Protein AF-A0A8T4MYM2-F1 (afdb_monomer_lite)

Foldseek 3Di:
DDDADPVLLVLLQVCVQADQLVVSCVVVVHDSVVSVVSCVVVVHDHNLLNVLVVQDPDPDDDDPVVLCCCCVVVVDDLVVVCVVSVGDSSNSVSNCVVVVPDDDDPVRNVVSVCVVCVVPPDPADCVRPPVNVVVVVVVVVVVVVVQVVVLVVVCVVCPPCPLVVLLCCCPVVVDDLVRVCVVVVHDSVSSVVVCVVSVPDHDPVVSVPCVNVPPVDPCPPHQLCVVPNDVVSVVVVVVVLLVVLVVVVVCVVVVVDPDDQDPLLVLLVVLCVVVVHDWDAQDDDPSRDTARIARVVLQEGEHEAECLQCVPVVVHPPVPDDPRNVVNVVVVVVVQVVSVVVVHHYHYDYPCCCVPPVVVSVVVVVVSSVVSQCPDPVNVVVVVPD

Radius of gyration: 42.49 Å; chains: 1; bounding box: 113×47×105 Å

Sequence (386 aa):
MRKWTQQEINFIKDNYSNKLNNEIAKSLNRGNGGVAYMALKLKLKKKYDFYCISRKKNDKEINKELLENFYFKENKSMREISNILKVGKTTIEHYFNKFNIRRRERSEANKIRATKYEPWQKGLTKEKDERLNLMAEKVKEAYRRKRENKFREIEIKYGKQLKEIITYLYWEEKLTQEKIAKKLRIDRLIIIKLMNKLDIKKRPNFENIASLKGKEHSMYGKKWEEVYGIDKAKIRKNEMSIASRKSIIRRLVNREMPFKDTEIERIMASLMINKEIKFVAQYSIEDKFVCDFVIPTHKIAIECDGDYWHANPKIYDSNNLNNTQKKKIQTDKFKDKYLKNKGWVVLRFFESEIKKTPEECINKIQKLILERKISNPLDNLLNNKI

Structure (mmCIF, N/CA/C/O backbone):
data_AF-A0A8T4MYM2-F1
#
_entry.id   AF-A0A8T4MYM2-F1
#
loop_
_atom_site.group_PDB
_atom_site.id
_atom_site.type_symbol
_atom_site.label_atom_id
_atom_site.label_alt_id
_atom_site.label_comp_id
_atom_site.label_asym_id
_atom_site.label_entity_id
_atom_site.label_seq_id
_atom_site.pdbx_PDB_ins_code
_atom_site.Cartn_x
_atom_site.Cartn_y
_atom_site.Cartn_z
_atom_site.occupancy
_atom_site.B_iso_or_equiv
_atom_site.auth_seq_id
_atom_site.auth_comp_id
_atom_site.auth_asym_id
_atom_site.auth_atom_id
_atom_site.pdbx_PDB_model_num
ATOM 1 N N . MET A 1 1 ? 53.541 -16.245 -50.230 1.00 63.84 1 MET A N 1
ATOM 2 C CA . MET A 1 1 ? 52.454 -15.332 -50.670 1.00 63.84 1 MET A CA 1
ATOM 3 C C . MET A 1 1 ? 53.042 -14.315 -51.652 1.00 63.84 1 MET A C 1
ATOM 5 O O . MET A 1 1 ? 54.018 -13.665 -51.298 1.00 63.84 1 MET A O 1
ATOM 9 N N . ARG A 1 2 ? 52.532 -14.218 -52.891 1.00 81.50 2 ARG A N 1
ATOM 10 C CA . ARG A 1 2 ? 53.081 -13.330 -53.942 1.00 81.50 2 ARG A CA 1
ATOM 11 C C . ARG A 1 2 ? 53.006 -11.858 -53.503 1.00 81.50 2 ARG A C 1
ATOM 13 O O . ARG A 1 2 ? 51.900 -11.352 -53.302 1.00 81.50 2 ARG A O 1
ATOM 20 N N . LYS A 1 3 ? 54.154 -11.179 -53.368 1.00 87.56 3 LYS A N 1
ATOM 21 C CA . LYS A 1 3 ? 54.237 -9.753 -52.982 1.00 87.56 3 LYS A CA 1
ATOM 22 C C . LYS A 1 3 ? 53.563 -8.859 -54.033 1.00 87.56 3 LYS A C 1
ATOM 24 O O . LYS A 1 3 ? 53.483 -9.241 -55.197 1.00 87.56 3 LYS A O 1
ATOM 29 N N . TRP A 1 4 ? 53.036 -7.713 -53.608 1.00 91.62 4 TRP A N 1
ATOM 30 C CA . TRP A 1 4 ? 52.430 -6.715 -54.497 1.00 91.62 4 TRP A CA 1
ATOM 31 C C . TRP A 1 4 ? 53.518 -5.838 -55.115 1.00 91.62 4 TRP A C 1
ATOM 33 O O . TRP A 1 4 ? 54.360 -5.324 -54.377 1.00 91.62 4 TRP A O 1
ATOM 43 N N . THR A 1 5 ? 53.510 -5.672 -56.436 1.00 94.38 5 THR A N 1
ATOM 44 C CA . THR A 1 5 ? 54.440 -4.773 -57.133 1.00 94.38 5 THR A CA 1
ATOM 45 C C . THR A 1 5 ? 53.948 -3.326 -57.074 1.00 94.38 5 THR A C 1
ATOM 47 O O . THR A 1 5 ? 52.758 -3.063 -56.876 1.00 94.38 5 THR A O 1
ATOM 50 N N . GLN A 1 6 ? 54.851 -2.361 -57.269 1.00 92.31 6 GLN A N 1
ATOM 51 C CA . GLN A 1 6 ? 54.481 -0.941 -57.274 1.00 92.31 6 GLN A CA 1
ATOM 52 C C . GLN A 1 6 ? 53.500 -0.601 -58.410 1.00 92.31 6 GLN A C 1
ATOM 54 O O . GLN A 1 6 ? 52.592 0.205 -58.217 1.00 92.31 6 GLN A O 1
ATOM 59 N N . GLN A 1 7 ? 53.635 -1.265 -59.562 1.00 93.06 7 GLN A N 1
ATOM 60 C CA . GLN A 1 7 ? 52.710 -1.134 -60.691 1.00 93.06 7 GLN A CA 1
ATOM 61 C C . GLN A 1 7 ? 51.302 -1.632 -60.334 1.00 93.06 7 GLN A C 1
ATOM 63 O O . GLN A 1 7 ? 50.327 -0.927 -60.583 1.00 93.06 7 GLN A O 1
ATOM 68 N N . GLU A 1 8 ? 51.182 -2.795 -59.680 1.00 93.69 8 GLU A N 1
ATOM 69 C CA . GLU A 1 8 ? 49.887 -3.313 -59.212 1.00 93.69 8 GLU A CA 1
ATOM 70 C C . GLU A 1 8 ? 49.247 -2.371 -58.174 1.00 93.69 8 GLU A C 1
ATOM 72 O O . GLU A 1 8 ? 48.038 -2.138 -58.201 1.00 93.69 8 GLU A O 1
ATOM 77 N N . ILE A 1 9 ? 50.048 -1.800 -57.267 1.00 93.81 9 ILE A N 1
ATOM 78 C CA . ILE A 1 9 ? 49.580 -0.837 -56.258 1.00 93.81 9 ILE A CA 1
ATOM 79 C C . ILE A 1 9 ? 49.056 0.442 -56.917 1.00 93.81 9 ILE A C 1
ATOM 81 O O . ILE A 1 9 ? 47.976 0.910 -56.548 1.00 93.81 9 ILE A O 1
ATOM 85 N N . ASN A 1 10 ? 49.794 1.002 -57.878 1.00 95.25 10 ASN A N 1
ATOM 86 C CA . ASN A 1 10 ? 49.377 2.201 -58.605 1.00 95.25 10 ASN A CA 1
ATOM 87 C C . ASN A 1 10 ? 48.101 1.927 -59.411 1.00 95.25 10 ASN A C 1
ATOM 89 O O . ASN A 1 10 ? 47.127 2.661 -59.271 1.00 95.25 10 ASN A O 1
ATOM 93 N N . PHE A 1 11 ? 48.028 0.785 -60.102 1.00 95.19 11 PHE A N 1
ATOM 94 C CA . PHE A 1 11 ? 46.821 0.377 -60.818 1.00 95.19 11 PHE A CA 1
ATOM 95 C C . PHE A 1 11 ? 45.594 0.298 -59.899 1.00 95.19 11 PHE A C 1
ATOM 97 O O . PHE A 1 11 ? 44.510 0.753 -60.275 1.00 95.19 11 PHE A O 1
ATOM 104 N N . ILE A 1 12 ? 45.746 -0.238 -58.678 1.00 93.38 12 ILE A N 1
ATOM 105 C CA . ILE A 1 12 ? 44.671 -0.220 -57.677 1.00 93.38 12 ILE A CA 1
ATOM 106 C C . ILE A 1 12 ? 44.311 1.223 -57.314 1.00 93.38 12 ILE A C 1
ATOM 108 O O . ILE A 1 12 ? 43.128 1.540 -57.324 1.00 93.38 12 ILE A O 1
ATOM 112 N N . LYS A 1 13 ? 45.268 2.106 -57.010 1.00 93.94 13 LYS A N 1
ATOM 113 C CA . LYS A 1 13 ? 44.969 3.508 -56.650 1.00 93.94 13 LYS A CA 1
ATOM 114 C C . LYS A 1 13 ? 44.144 4.218 -57.727 1.00 93.94 13 LYS A C 1
ATOM 116 O O . LYS A 1 13 ? 43.132 4.833 -57.392 1.00 93.94 13 LYS A O 1
ATOM 121 N N . ASP A 1 14 ? 44.514 4.042 -58.990 1.00 93.88 14 ASP A N 1
ATOM 122 C CA . ASP A 1 14 ? 43.895 4.746 -60.116 1.00 93.88 14 ASP A CA 1
ATOM 123 C C . ASP A 1 14 ? 42.490 4.210 -60.426 1.00 93.88 14 ASP A C 1
ATOM 125 O O . ASP A 1 14 ? 41.556 4.962 -60.711 1.00 93.88 14 ASP A O 1
ATOM 129 N N . ASN A 1 15 ? 42.302 2.893 -60.310 1.00 92.44 15 ASN A N 1
ATOM 130 C CA . ASN A 1 15 ? 41.071 2.228 -60.736 1.00 92.44 15 ASN A CA 1
ATOM 131 C C . ASN A 1 15 ? 40.094 1.945 -59.593 1.00 92.44 15 ASN A C 1
ATOM 133 O O . ASN A 1 15 ? 38.902 1.736 -59.840 1.00 92.44 15 ASN A O 1
ATOM 137 N N . TYR A 1 16 ? 40.559 1.918 -58.338 1.00 90.94 16 TYR A N 1
ATOM 138 C CA . TYR A 1 16 ? 39.729 1.475 -57.221 1.00 90.94 16 TYR A CA 1
ATOM 139 C C . TYR A 1 16 ? 38.488 2.337 -57.077 1.00 90.94 16 TYR A C 1
ATOM 141 O O . TYR A 1 16 ? 37.440 1.790 -56.770 1.00 90.94 16 TYR A O 1
ATOM 149 N N . SER A 1 17 ? 38.565 3.637 -57.343 1.00 88.06 17 SER A N 1
ATOM 150 C CA . SER A 1 17 ? 37.436 4.550 -57.169 1.00 88.06 17 SER A CA 1
ATOM 151 C C . SER A 1 17 ? 36.198 4.189 -58.018 1.00 88.06 17 SER A C 1
ATOM 153 O O . SER A 1 17 ? 35.084 4.382 -57.525 1.00 88.06 17 SER A O 1
ATOM 155 N N . ASN A 1 18 ? 36.375 3.603 -59.216 1.00 89.06 18 ASN A N 1
ATOM 156 C CA . ASN A 1 18 ? 35.309 3.412 -60.220 1.00 89.06 18 ASN A CA 1
ATOM 157 C C . ASN A 1 18 ? 35.185 1.987 -60.802 1.00 89.06 18 ASN A C 1
ATOM 159 O O . ASN A 1 18 ? 34.388 1.793 -61.712 1.00 89.06 18 ASN A O 1
ATOM 163 N N . LYS A 1 19 ? 35.968 1.003 -60.343 1.00 88.38 19 LYS A N 1
ATOM 164 C CA . LYS A 1 19 ? 35.871 -0.398 -60.807 1.00 88.38 19 LYS A CA 1
ATOM 165 C C . LYS A 1 19 ? 35.524 -1.351 -59.678 1.00 88.38 19 LYS A C 1
ATOM 167 O O . LYS A 1 19 ? 35.848 -1.088 -58.515 1.00 88.38 19 LYS A O 1
ATOM 172 N N . LEU A 1 20 ? 34.883 -2.472 -59.983 1.00 87.12 20 LEU A N 1
ATOM 173 C CA . LEU A 1 20 ? 34.614 -3.513 -58.996 1.00 87.12 20 LEU A CA 1
ATOM 174 C C . LEU A 1 20 ? 35.910 -4.236 -58.604 1.00 87.12 20 LEU A C 1
ATOM 176 O O . LEU A 1 20 ? 36.873 -4.323 -59.364 1.00 87.12 20 LEU A O 1
ATOM 180 N N . ASN A 1 21 ? 35.945 -4.793 -57.391 1.00 89.06 21 ASN A N 1
ATOM 181 C CA . ASN A 1 21 ? 37.135 -5.505 -56.917 1.00 89.06 21 ASN A CA 1
ATOM 182 C C . ASN A 1 21 ? 37.444 -6.750 -57.763 1.00 89.06 21 ASN A C 1
ATOM 184 O O . ASN A 1 21 ? 38.612 -7.082 -57.922 1.00 89.06 21 ASN A O 1
ATOM 188 N N . ASN A 1 22 ? 36.426 -7.411 -58.328 1.00 88.81 22 ASN A N 1
ATOM 189 C CA . ASN A 1 22 ? 36.601 -8.548 -59.235 1.00 88.81 22 ASN A CA 1
ATOM 190 C C . ASN A 1 22 ? 37.201 -8.133 -60.595 1.00 88.81 22 ASN A C 1
ATOM 192 O O . ASN A 1 22 ? 38.011 -8.873 -61.133 1.00 88.81 22 ASN A O 1
ATOM 196 N N . GLU A 1 23 ? 36.862 -6.961 -61.132 1.00 89.88 23 GLU A N 1
ATOM 197 C CA . GLU A 1 23 ? 37.418 -6.424 -62.386 1.00 89.88 23 GLU A CA 1
ATOM 198 C C . GLU A 1 23 ? 38.890 -6.045 -62.225 1.00 89.88 23 GLU A C 1
ATOM 200 O O . GLU A 1 23 ? 39.730 -6.397 -63.054 1.00 89.88 23 GLU A O 1
ATOM 205 N N . ILE A 1 24 ? 39.218 -5.378 -61.115 1.00 92.56 24 ILE A N 1
ATOM 206 C CA . ILE A 1 24 ? 40.603 -5.055 -60.751 1.00 92.56 24 ILE A CA 1
ATOM 207 C C . ILE A 1 24 ? 41.388 -6.350 -60.515 1.00 92.56 24 ILE A C 1
ATOM 209 O O . ILE A 1 24 ? 42.508 -6.492 -60.994 1.00 92.56 24 ILE A O 1
ATOM 213 N N . ALA A 1 25 ? 40.784 -7.321 -59.826 1.00 93.00 25 ALA A N 1
ATOM 214 C CA . ALA A 1 25 ? 41.386 -8.625 -59.576 1.00 93.00 25 ALA A CA 1
ATOM 215 C C . ALA A 1 25 ? 41.673 -9.389 -60.878 1.00 93.00 25 ALA A C 1
ATOM 217 O O . ALA A 1 25 ? 42.779 -9.900 -61.032 1.00 93.00 25 ALA A O 1
ATOM 218 N N . LYS A 1 26 ? 40.733 -9.399 -61.836 1.00 94.56 26 LYS A N 1
ATOM 219 C CA . LYS A 1 26 ? 40.932 -9.971 -63.179 1.00 94.56 26 LYS A CA 1
ATOM 220 C C . LYS A 1 26 ? 42.067 -9.270 -63.928 1.00 94.56 26 LYS A C 1
ATOM 222 O O . LYS A 1 26 ? 42.955 -9.945 -64.430 1.00 94.56 26 LYS A O 1
ATOM 227 N N . SER A 1 27 ? 42.078 -7.934 -63.928 1.00 93.81 27 SER A N 1
ATOM 228 C CA . SER A 1 27 ? 43.099 -7.129 -64.622 1.00 93.81 27 SER A CA 1
ATOM 229 C C . SER A 1 27 ? 44.515 -7.355 -64.077 1.00 93.81 27 SER A C 1
ATOM 231 O O . SER A 1 27 ? 45.486 -7.241 -64.813 1.00 93.81 27 SER A O 1
ATOM 233 N N . LEU A 1 28 ? 44.638 -7.684 -62.787 1.00 92.31 28 LEU A N 1
ATOM 234 C CA . LEU A 1 28 ? 45.921 -7.926 -62.117 1.00 92.31 28 LEU A CA 1
ATOM 235 C C . LEU A 1 28 ? 46.265 -9.416 -61.967 1.00 92.31 28 LEU A C 1
ATOM 237 O O . LEU A 1 28 ? 47.302 -9.750 -61.393 1.00 92.31 28 LEU A O 1
ATOM 241 N N . ASN A 1 29 ? 45.390 -10.314 -62.429 1.00 91.62 29 ASN A N 1
ATOM 242 C CA . ASN A 1 29 ? 45.463 -11.753 -62.173 1.00 91.62 29 ASN A CA 1
ATOM 243 C C . ASN A 1 29 ? 45.681 -12.076 -60.671 1.00 91.62 29 ASN A C 1
ATOM 245 O O . ASN A 1 29 ? 46.626 -12.763 -60.267 1.00 91.62 29 ASN A O 1
ATOM 249 N N . ARG A 1 30 ? 44.831 -11.493 -59.814 1.00 91.62 30 ARG A N 1
ATOM 250 C CA . ARG A 1 30 ? 44.834 -11.623 -58.344 1.00 91.62 30 ARG A CA 1
ATOM 251 C C . ARG A 1 30 ? 43.469 -12.094 -57.836 1.00 91.62 30 ARG A C 1
ATOM 253 O O . ARG A 1 30 ? 42.477 -12.077 -58.552 1.00 91.62 30 ARG A O 1
ATOM 260 N N . GLY A 1 31 ? 43.396 -12.473 -56.559 1.00 91.56 31 GLY A N 1
ATOM 261 C CA . GLY A 1 31 ? 42.126 -12.774 -55.891 1.00 91.56 31 GLY A CA 1
ATOM 262 C C . GLY A 1 31 ? 41.365 -11.511 -55.462 1.00 91.56 31 GLY A C 1
ATOM 263 O O . GLY A 1 31 ? 41.969 -10.545 -54.992 1.00 91.56 31 GLY A O 1
ATOM 264 N N . ASN A 1 32 ? 40.029 -11.546 -55.535 1.00 91.81 32 ASN A N 1
ATOM 265 C CA . ASN A 1 32 ? 39.139 -10.455 -55.101 1.00 91.81 32 ASN A CA 1
ATOM 266 C C . ASN A 1 32 ? 39.412 -10.012 -53.644 1.00 91.81 32 ASN A C 1
ATOM 268 O O . ASN A 1 32 ? 39.558 -8.822 -53.364 1.00 91.81 32 ASN A O 1
ATOM 272 N N . GLY A 1 33 ? 39.581 -10.973 -52.725 1.00 90.44 33 GLY A N 1
ATOM 273 C CA . GLY A 1 33 ? 39.931 -10.690 -51.326 1.00 90.44 33 GLY A CA 1
ATOM 274 C C . GLY A 1 33 ? 41.289 -9.994 -51.162 1.00 90.44 33 GLY A C 1
ATOM 275 O O . GLY A 1 33 ? 41.437 -9.135 -50.297 1.00 90.44 33 GLY A O 1
ATOM 276 N N . GLY A 1 34 ? 42.254 -10.285 -52.042 1.00 92.44 34 GLY A N 1
ATOM 277 C CA . GLY A 1 34 ? 43.559 -9.622 -52.057 1.00 92.44 34 GLY A CA 1
ATOM 278 C C . GLY A 1 34 ? 43.463 -8.148 -52.455 1.00 92.44 34 GLY A C 1
ATOM 279 O O . GLY A 1 34 ? 44.060 -7.296 -51.800 1.00 92.44 34 GLY A O 1
ATOM 280 N N . VAL A 1 35 ? 42.663 -7.833 -53.478 1.00 92.31 35 VAL A N 1
ATOM 281 C CA . VAL A 1 35 ? 42.379 -6.441 -53.876 1.00 92.31 35 VAL A CA 1
ATOM 282 C C . VAL A 1 35 ? 41.648 -5.694 -52.757 1.00 92.31 35 VAL A C 1
ATOM 284 O O . VAL A 1 35 ? 41.997 -4.554 -52.455 1.00 92.31 35 VAL A O 1
ATOM 287 N N . ALA A 1 36 ? 40.675 -6.336 -52.100 1.00 90.75 36 ALA A N 1
ATOM 288 C CA . ALA A 1 36 ? 39.961 -5.750 -50.965 1.00 90.75 36 ALA A CA 1
ATOM 289 C C . ALA A 1 36 ? 40.901 -5.437 -49.787 1.00 90.75 36 ALA A C 1
ATOM 291 O O . ALA A 1 36 ? 40.848 -4.340 -49.230 1.00 90.75 36 ALA A O 1
ATOM 292 N N . TYR A 1 37 ? 41.800 -6.368 -49.451 1.00 93.62 37 TYR A N 1
ATOM 293 C CA . TYR A 1 37 ? 42.823 -6.170 -48.425 1.00 93.62 37 TYR A CA 1
ATOM 294 C C . TYR A 1 37 ? 43.765 -5.012 -48.773 1.00 93.62 37 TYR A C 1
ATOM 296 O O . TYR A 1 37 ? 44.030 -4.154 -47.931 1.00 93.62 37 TYR A O 1
ATOM 304 N N . MET A 1 38 ? 44.235 -4.935 -50.021 1.00 93.06 38 MET A N 1
ATOM 305 C CA . MET A 1 38 ? 45.118 -3.847 -50.445 1.00 93.06 38 MET A CA 1
ATOM 306 C C . MET A 1 38 ? 44.433 -2.490 -50.423 1.00 93.06 38 MET A C 1
ATOM 308 O O . MET A 1 38 ? 45.026 -1.520 -49.960 1.00 93.06 38 MET A O 1
ATOM 312 N N . ALA A 1 39 ? 43.181 -2.409 -50.857 1.00 92.00 39 ALA A N 1
ATOM 313 C CA . ALA A 1 39 ? 42.432 -1.168 -50.771 1.00 92.00 39 ALA A CA 1
ATOM 314 C C . ALA A 1 39 ? 42.208 -0.716 -49.322 1.00 92.00 39 ALA A C 1
ATOM 316 O O . ALA A 1 39 ? 42.319 0.477 -49.041 1.00 92.00 39 ALA A O 1
ATOM 317 N N . LEU A 1 40 ? 41.962 -1.656 -48.401 1.00 92.31 40 LEU A N 1
ATOM 318 C CA . LEU A 1 40 ? 41.888 -1.373 -46.966 1.00 92.31 40 LEU A CA 1
ATOM 319 C C . LEU A 1 40 ? 43.228 -0.838 -46.440 1.00 92.31 40 LEU A C 1
ATOM 321 O O . LEU A 1 40 ? 43.255 0.205 -45.787 1.00 92.31 40 LEU A O 1
ATOM 325 N N . LYS A 1 41 ? 44.340 -1.506 -46.774 1.00 93.69 41 LYS A N 1
ATOM 326 C CA . LYS A 1 41 ? 45.700 -1.102 -46.381 1.00 93.69 41 LYS A CA 1
ATOM 327 C C . LYS A 1 41 ? 46.065 0.292 -46.902 1.00 93.69 41 LYS A C 1
ATOM 329 O O . LYS A 1 41 ? 46.677 1.076 -46.184 1.00 93.69 41 LYS A O 1
ATOM 334 N N . LEU A 1 42 ? 45.656 0.609 -48.129 1.00 93.19 42 LEU A N 1
ATOM 335 C CA . LEU A 1 42 ? 45.877 1.900 -48.788 1.00 93.19 42 LEU A CA 1
ATOM 336 C C . LEU A 1 42 ? 44.816 2.958 -48.429 1.00 93.19 42 LEU A C 1
ATOM 338 O O . LEU A 1 42 ? 44.878 4.070 -48.947 1.00 93.19 42 LEU A O 1
ATOM 342 N N . LYS A 1 43 ? 43.841 2.630 -47.566 1.00 92.88 43 LYS A N 1
ATOM 343 C CA . LYS A 1 43 ? 42.715 3.498 -47.171 1.00 92.88 43 LYS A CA 1
ATOM 344 C C . LYS A 1 43 ? 41.911 4.058 -48.357 1.00 92.88 43 LYS A C 1
ATOM 346 O O . LYS A 1 43 ? 41.341 5.146 -48.275 1.00 92.88 43 LYS A O 1
ATOM 351 N N . LEU A 1 44 ? 41.835 3.309 -49.455 1.00 91.38 44 LEU A N 1
ATOM 352 C CA . LEU A 1 44 ? 41.114 3.721 -50.656 1.00 91.38 44 LEU A CA 1
ATOM 353 C C . LEU A 1 44 ? 39.604 3.563 -50.466 1.00 91.38 44 LEU A C 1
ATOM 355 O O . LEU A 1 44 ? 39.119 2.600 -49.866 1.00 91.38 44 LEU A O 1
ATOM 359 N N . LYS A 1 45 ? 38.840 4.497 -51.033 1.00 87.31 45 LYS A N 1
ATOM 360 C CA . LYS A 1 45 ? 37.373 4.479 -51.022 1.00 87.31 45 LYS A CA 1
ATOM 361 C C . LYS A 1 45 ? 36.843 4.449 -52.454 1.00 87.31 45 LYS A C 1
ATOM 363 O O . LYS A 1 45 ? 37.403 5.082 -53.344 1.00 87.31 45 LYS A O 1
ATOM 368 N N . LYS A 1 46 ? 35.758 3.701 -52.673 1.00 86.06 46 LYS A N 1
ATOM 369 C CA . LYS A 1 46 ? 34.972 3.794 -53.913 1.00 86.06 46 LYS A CA 1
ATOM 370 C C . LYS A 1 46 ? 34.305 5.172 -53.974 1.00 86.06 46 LYS A C 1
ATOM 372 O O . LYS A 1 46 ? 33.932 5.694 -52.919 1.00 86.06 46 LYS A O 1
ATOM 377 N N . LYS A 1 47 ? 34.087 5.732 -55.170 1.00 83.44 47 LYS A N 1
ATOM 378 C CA . LYS A 1 47 ? 33.160 6.867 -55.313 1.00 83.44 47 LYS A CA 1
ATOM 379 C C . LYS A 1 47 ? 31.780 6.432 -54.819 1.00 83.44 47 LYS A C 1
ATOM 381 O O . LYS A 1 47 ? 31.356 5.308 -55.089 1.00 83.44 47 LYS A O 1
ATOM 386 N N . TYR A 1 48 ? 31.099 7.310 -54.085 1.00 73.06 48 TYR A N 1
ATOM 387 C CA . TYR A 1 48 ? 29.809 7.004 -53.458 1.00 73.06 48 TYR A CA 1
ATOM 388 C C . TYR A 1 48 ? 28.771 6.526 -54.486 1.00 73.06 48 TYR A C 1
ATOM 390 O O . TYR A 1 48 ? 28.130 5.496 -54.286 1.00 73.06 48 TYR A O 1
ATOM 398 N N . ASP A 1 49 ? 28.699 7.199 -55.633 1.00 71.06 49 ASP A N 1
ATOM 399 C CA . ASP A 1 49 ? 27.757 6.862 -56.703 1.00 71.06 49 ASP A CA 1
ATOM 400 C C . ASP A 1 49 ? 28.048 5.486 -57.312 1.00 71.06 49 ASP A C 1
ATOM 402 O O . ASP A 1 49 ? 27.154 4.646 -57.430 1.00 71.06 49 ASP A O 1
ATOM 406 N N . PHE A 1 50 ? 29.322 5.195 -57.593 1.00 78.44 50 PHE A N 1
ATOM 407 C CA . PHE A 1 50 ? 29.747 3.879 -58.068 1.00 78.44 50 PHE A CA 1
ATOM 408 C C . PHE A 1 50 ? 29.452 2.777 -57.039 1.00 78.44 50 PHE A C 1
ATOM 410 O O . PHE A 1 50 ? 28.941 1.710 -57.381 1.00 78.44 50 PHE A O 1
ATOM 417 N N . TYR A 1 51 ? 29.716 3.031 -55.756 1.00 71.50 51 TYR A N 1
ATOM 418 C CA . TYR A 1 51 ? 29.434 2.096 -54.664 1.00 71.50 51 TYR A CA 1
ATOM 419 C C . TYR A 1 51 ? 27.941 1.753 -54.546 1.00 71.50 51 TYR A C 1
ATOM 421 O O . TYR A 1 51 ? 27.588 0.600 -54.289 1.00 71.50 51 TYR A O 1
ATOM 429 N N . CYS A 1 52 ? 27.061 2.735 -54.751 1.00 68.81 52 CYS A N 1
ATOM 430 C CA . CYS A 1 52 ? 25.614 2.543 -54.704 1.00 68.81 52 CYS A CA 1
ATOM 431 C C . CYS A 1 52 ? 25.063 1.798 -55.930 1.00 68.81 52 CYS A C 1
ATOM 433 O O . CYS A 1 52 ? 24.144 0.989 -55.773 1.00 68.81 52 CYS A O 1
ATOM 435 N N . ILE A 1 53 ? 25.623 2.038 -57.121 1.00 68.62 53 ILE A N 1
ATOM 436 C CA . ILE A 1 53 ? 25.194 1.418 -58.388 1.00 68.62 53 ILE A CA 1
ATOM 437 C C . ILE A 1 53 ? 25.719 -0.018 -58.520 1.00 68.62 53 ILE A C 1
ATOM 439 O O . ILE A 1 53 ? 24.967 -0.923 -58.871 1.00 68.62 53 ILE A O 1
ATOM 443 N N . SER A 1 54 ? 26.984 -0.255 -58.177 1.00 66.62 54 SER A N 1
ATOM 444 C CA . SER A 1 54 ? 27.671 -1.546 -58.357 1.00 66.62 54 SER A CA 1
ATOM 445 C C . SER A 1 54 ? 27.137 -2.700 -57.491 1.00 66.62 54 SER A C 1
ATOM 447 O O . SER A 1 54 ? 27.530 -3.850 -57.670 1.00 66.62 54 SER A O 1
ATOM 449 N N . ARG A 1 55 ? 26.226 -2.416 -56.551 1.00 64.38 55 ARG A N 1
ATOM 450 C CA . ARG A 1 55 ? 25.543 -3.405 -55.696 1.00 64.38 55 ARG A CA 1
ATOM 451 C C . ARG A 1 55 ? 24.123 -3.753 -56.148 1.00 64.38 55 ARG A C 1
ATOM 453 O O . ARG A 1 55 ? 23.415 -4.452 -55.418 1.00 64.38 55 ARG A O 1
ATOM 460 N N . LYS A 1 56 ? 23.682 -3.270 -57.312 1.00 62.56 56 LYS A N 1
ATOM 461 C CA . LYS A 1 56 ? 22.404 -3.684 -57.900 1.00 62.56 56 LYS A CA 1
ATOM 462 C C . LYS A 1 56 ? 22.420 -5.197 -58.146 1.00 62.56 56 LYS A C 1
ATOM 464 O O . LYS A 1 56 ? 23.290 -5.704 -58.837 1.00 62.56 56 LYS A O 1
ATOM 469 N N . LYS A 1 57 ? 21.455 -5.910 -57.558 1.00 55.31 57 LYS A N 1
ATOM 470 C CA . LYS A 1 57 ? 21.182 -7.330 -57.848 1.00 55.31 57 LYS A CA 1
ATOM 471 C C . LYS A 1 57 ? 20.120 -7.524 -58.942 1.00 55.31 57 LYS A C 1
ATOM 473 O O . LYS A 1 57 ? 19.868 -8.658 -59.310 1.00 55.31 57 LYS A O 1
ATOM 478 N N . ASN A 1 58 ? 19.484 -6.446 -59.410 1.00 57.34 58 ASN A N 1
ATOM 479 C CA . ASN A 1 58 ? 18.397 -6.464 -60.390 1.00 57.34 58 ASN A CA 1
ATOM 480 C C . ASN A 1 58 ? 18.534 -5.284 -61.361 1.00 57.34 58 ASN A C 1
ATOM 482 O O . ASN A 1 58 ? 18.793 -4.162 -60.914 1.00 57.34 58 ASN A O 1
ATOM 486 N N . ASP A 1 59 ? 18.226 -5.523 -62.635 1.00 55.38 59 ASP A N 1
ATOM 487 C CA . ASP A 1 59 ? 18.215 -4.540 -63.734 1.00 55.38 59 ASP A CA 1
ATOM 488 C C . ASP A 1 59 ? 17.021 -3.570 -63.700 1.00 55.38 59 ASP A C 1
ATOM 490 O O . ASP A 1 59 ? 16.719 -2.898 -64.681 1.00 55.38 59 ASP A O 1
ATOM 494 N N . LYS A 1 60 ? 16.314 -3.460 -62.566 1.00 62.22 60 LYS A N 1
ATOM 495 C CA . LYS A 1 60 ? 15.170 -2.545 -62.464 1.00 62.22 60 LYS A CA 1
ATOM 496 C C . LYS A 1 60 ? 15.642 -1.097 -62.579 1.00 62.22 60 LYS A C 1
ATOM 498 O O . LYS A 1 60 ? 16.446 -0.620 -61.769 1.00 62.22 60 LYS A O 1
ATOM 503 N N . GLU A 1 61 ? 15.106 -0.397 -63.570 1.00 73.88 61 GLU A N 1
ATOM 504 C CA . GLU A 1 61 ? 15.359 1.017 -63.791 1.00 73.88 61 GLU A CA 1
ATOM 505 C C . GLU A 1 61 ? 14.699 1.842 -62.677 1.00 73.88 61 GLU A C 1
ATOM 507 O O . GLU A 1 61 ? 13.479 1.909 -62.547 1.00 73.88 61 GLU A O 1
ATOM 512 N N . ILE A 1 62 ? 15.523 2.426 -61.803 1.00 83.62 62 ILE A N 1
ATOM 513 C CA . ILE A 1 62 ? 15.058 3.338 -60.755 1.00 83.62 62 ILE A CA 1
ATOM 514 C C . ILE A 1 62 ? 15.064 4.742 -61.352 1.00 83.62 62 ILE A C 1
ATOM 516 O O . ILE A 1 62 ? 16.124 5.364 -61.457 1.00 83.62 62 ILE A O 1
ATOM 520 N N . ASN A 1 63 ? 13.885 5.225 -61.734 1.00 89.06 63 ASN A N 1
ATOM 521 C CA . ASN A 1 63 ? 13.674 6.583 -62.225 1.00 89.06 63 ASN A CA 1
ATOM 522 C C . ASN A 1 63 ? 13.026 7.480 -61.149 1.00 89.06 63 ASN A C 1
ATOM 524 O O . ASN A 1 63 ? 12.631 7.017 -60.073 1.00 89.06 63 ASN A O 1
ATOM 528 N N . LYS A 1 64 ? 12.977 8.789 -61.425 1.00 91.75 64 LYS A N 1
ATOM 529 C CA . LYS A 1 64 ? 12.464 9.804 -60.493 1.00 91.75 64 LYS A CA 1
ATOM 530 C C . LYS A 1 64 ? 10.983 9.584 -60.164 1.00 91.75 64 LYS A C 1
ATOM 532 O O . LYS A 1 64 ? 10.621 9.584 -58.991 1.00 91.75 64 LYS A O 1
ATOM 537 N N . GLU A 1 65 ? 10.166 9.329 -61.182 1.00 92.38 65 GLU A N 1
ATOM 538 C CA . GLU A 1 65 ? 8.715 9.166 -61.050 1.00 92.38 65 GLU A CA 1
ATOM 539 C C . GLU A 1 65 ? 8.339 7.986 -60.144 1.00 92.38 65 GLU A C 1
ATOM 541 O O . GLU A 1 65 ? 7.504 8.119 -59.248 1.00 92.38 65 GLU A O 1
ATOM 546 N N . LEU A 1 66 ? 9.013 6.843 -60.302 1.00 92.94 66 LEU A N 1
ATOM 547 C CA . LEU A 1 66 ? 8.807 5.661 -59.466 1.00 92.94 66 LEU A CA 1
ATOM 548 C C . LEU A 1 66 ? 9.060 5.961 -57.981 1.00 92.94 66 LEU A C 1
ATOM 550 O O . LEU A 1 66 ? 8.295 5.539 -57.109 1.00 92.94 66 LEU A O 1
ATOM 554 N N . LEU A 1 67 ? 10.141 6.689 -57.682 1.00 93.44 67 LEU A N 1
ATOM 555 C CA . LEU A 1 67 ? 10.493 7.050 -56.310 1.00 93.44 67 LEU A CA 1
ATOM 556 C C . LEU A 1 67 ? 9.520 8.070 -55.721 1.00 93.44 67 LEU A C 1
ATOM 558 O O . LEU A 1 67 ? 9.134 7.921 -54.561 1.00 93.44 67 LEU A O 1
ATOM 562 N N . GLU A 1 68 ? 9.099 9.068 -56.496 1.00 94.44 68 GLU A N 1
ATOM 563 C CA . GLU A 1 68 ? 8.116 10.064 -56.059 1.00 94.44 68 GLU A CA 1
ATOM 564 C C . GLU A 1 68 ? 6.731 9.446 -55.841 1.00 94.44 68 GLU A C 1
ATOM 566 O O . GLU A 1 68 ? 6.083 9.768 -54.845 1.00 94.44 68 GLU A O 1
ATOM 571 N N . ASN A 1 69 ? 6.308 8.494 -56.678 1.00 94.56 69 ASN A N 1
ATOM 572 C CA . ASN A 1 69 ? 5.062 7.750 -56.484 1.00 94.56 69 ASN A CA 1
ATOM 573 C C . ASN A 1 69 ? 5.100 6.932 -55.186 1.00 94.56 69 ASN A C 1
ATOM 575 O O . ASN A 1 69 ? 4.240 7.112 -54.319 1.00 94.56 69 ASN A O 1
ATOM 579 N N . PHE A 1 70 ? 6.124 6.095 -54.982 1.00 94.94 70 PHE A N 1
ATOM 580 C CA . PHE A 1 70 ? 6.208 5.315 -53.745 1.00 94.94 70 PHE A CA 1
ATOM 581 C C . PHE A 1 70 ? 6.352 6.190 -52.500 1.00 94.94 70 PHE A C 1
ATOM 583 O O . PHE A 1 70 ? 5.793 5.877 -51.445 1.00 94.94 70 PHE A O 1
ATOM 590 N N . TYR A 1 71 ? 7.138 7.261 -52.595 1.00 94.50 71 TYR A N 1
ATOM 591 C CA . TYR A 1 71 ? 7.379 8.148 -51.474 1.00 94.50 71 TYR A CA 1
ATOM 592 C C . TYR A 1 71 ? 6.152 9.033 -51.245 1.00 94.50 71 TYR A C 1
ATOM 594 O O . TYR A 1 71 ? 5.459 8.851 -50.254 1.00 94.50 71 TYR A O 1
ATOM 602 N N . PHE A 1 72 ? 5.805 9.963 -52.119 1.00 92.44 72 PHE A N 1
ATOM 603 C CA . PHE A 1 72 ? 4.748 10.931 -51.825 1.00 92.44 72 PHE A CA 1
ATOM 604 C C . PHE A 1 72 ? 3.329 10.368 -51.941 1.00 92.44 72 PHE A C 1
ATOM 606 O O . PHE A 1 72 ? 2.532 10.619 -51.041 1.00 92.44 72 PHE A O 1
ATOM 613 N N . LYS A 1 73 ? 3.011 9.579 -52.977 1.00 89.69 73 LYS A N 1
ATOM 614 C CA . LYS A 1 73 ? 1.633 9.084 -53.181 1.00 89.69 73 LYS A CA 1
ATOM 615 C C . LYS A 1 73 ? 1.300 7.907 -52.269 1.00 89.69 73 LYS A C 1
ATOM 617 O O . LYS A 1 73 ? 0.282 7.909 -51.588 1.00 89.69 73 LYS A O 1
ATOM 622 N N . GLU A 1 74 ? 2.186 6.918 -52.196 1.00 90.81 74 GLU A N 1
ATOM 623 C CA . GLU A 1 74 ? 1.958 5.712 -51.388 1.00 90.81 74 GLU A CA 1
ATOM 624 C C . GLU A 1 74 ? 2.477 5.819 -49.944 1.00 90.81 74 GLU A C 1
ATOM 626 O O . GLU A 1 74 ? 2.445 4.841 -49.189 1.00 90.81 74 GLU A O 1
ATOM 631 N N . ASN A 1 75 ? 2.979 6.992 -49.544 1.00 91.50 75 ASN A N 1
ATOM 632 C CA . ASN A 1 75 ? 3.459 7.286 -48.193 1.00 91.50 75 ASN A CA 1
ATOM 633 C C . ASN A 1 75 ? 4.531 6.315 -47.657 1.00 91.50 75 ASN A C 1
ATOM 635 O O . ASN A 1 75 ? 4.749 6.217 -46.443 1.00 91.50 75 ASN A O 1
ATOM 639 N N . LYS A 1 76 ? 5.263 5.614 -48.531 1.00 92.12 76 LYS A N 1
ATOM 640 C CA . LYS A 1 76 ? 6.284 4.646 -48.109 1.00 92.12 76 LYS A CA 1
ATOM 641 C C . LYS A 1 76 ? 7.540 5.350 -47.615 1.00 92.12 76 LYS A C 1
ATOM 643 O O . LYS A 1 76 ? 7.896 6.441 -48.059 1.00 92.12 76 LYS A O 1
ATOM 648 N N . SER A 1 77 ? 8.232 4.741 -46.665 1.00 92.62 77 SER A N 1
ATOM 649 C CA . SER A 1 77 ? 9.566 5.156 -46.233 1.00 92.62 77 SER A CA 1
ATOM 650 C C . SER A 1 77 ? 10.632 4.658 -47.210 1.00 92.62 77 SER A C 1
ATOM 652 O O . SER A 1 77 ? 10.457 3.633 -47.863 1.00 92.62 77 SER A O 1
ATOM 654 N N . MET A 1 78 ? 11.800 5.309 -47.248 1.00 91.81 78 MET A N 1
ATOM 655 C CA . MET A 1 78 ? 12.938 4.841 -48.062 1.00 91.81 78 MET A CA 1
ATOM 656 C C . MET A 1 78 ? 13.326 3.384 -47.764 1.00 91.81 78 MET A C 1
ATOM 658 O O . MET A 1 78 ? 13.818 2.682 -48.641 1.00 91.81 78 MET A O 1
ATOM 662 N N . ARG A 1 79 ? 13.098 2.918 -46.526 1.00 91.69 79 ARG A N 1
ATOM 663 C CA . ARG A 1 79 ? 13.358 1.530 -46.125 1.00 91.69 79 ARG A CA 1
ATOM 664 C C . ARG A 1 79 ? 12.339 0.563 -46.726 1.00 91.69 79 ARG A C 1
ATOM 666 O O . ARG A 1 79 ? 12.722 -0.504 -47.184 1.00 91.69 79 ARG A O 1
ATOM 673 N N . GLU A 1 80 ? 11.067 0.940 -46.768 1.00 91.69 80 GLU A N 1
ATOM 674 C CA . GLU A 1 80 ? 10.027 0.144 -47.429 1.00 91.69 80 GLU A CA 1
ATOM 675 C C . GLU A 1 80 ? 10.231 0.109 -48.943 1.00 91.69 80 GLU A C 1
ATOM 677 O O . GLU A 1 80 ? 10.147 -0.960 -49.535 1.00 91.69 80 GLU A O 1
ATOM 682 N N . ILE A 1 81 ? 10.595 1.242 -49.552 1.00 92.44 81 ILE A N 1
ATOM 683 C CA . ILE A 1 81 ? 10.954 1.315 -50.977 1.00 92.44 81 ILE A CA 1
ATOM 684 C C . ILE A 1 81 ? 12.145 0.394 -51.273 1.00 92.44 81 ILE A C 1
ATOM 686 O O . ILE A 1 81 ? 12.109 -0.389 -52.216 1.00 92.44 81 ILE A O 1
ATOM 690 N N . SER A 1 82 ? 13.177 0.435 -50.426 1.00 90.50 82 SER A N 1
ATOM 691 C CA . SER A 1 82 ? 14.345 -0.453 -50.501 1.00 90.50 82 SER A CA 1
ATOM 692 C C . SER A 1 82 ? 13.952 -1.933 -50.436 1.00 90.50 82 SER A C 1
ATOM 694 O O . SER A 1 82 ? 14.438 -2.718 -51.251 1.00 90.50 82 SER A O 1
ATOM 696 N N . ASN A 1 83 ? 13.030 -2.307 -49.545 1.00 89.56 83 ASN A N 1
ATOM 697 C CA . ASN A 1 83 ? 12.525 -3.678 -49.450 1.00 89.56 83 ASN A CA 1
ATOM 698 C C . ASN A 1 83 ? 11.730 -4.093 -50.703 1.00 89.56 83 ASN A C 1
ATOM 700 O O . ASN A 1 83 ? 11.946 -5.187 -51.219 1.00 89.56 83 ASN A O 1
ATOM 704 N N . ILE A 1 84 ? 10.855 -3.220 -51.219 1.00 89.25 84 ILE A N 1
ATOM 705 C CA . ILE A 1 84 ? 10.029 -3.477 -52.415 1.00 89.25 84 ILE A CA 1
ATOM 706 C C . ILE A 1 84 ? 10.900 -3.666 -53.656 1.00 89.25 84 ILE A C 1
ATOM 708 O O . ILE A 1 84 ? 10.717 -4.610 -54.424 1.00 89.25 84 ILE A O 1
ATOM 712 N N . LEU A 1 85 ? 11.884 -2.786 -53.833 1.00 86.44 85 LEU A N 1
ATOM 713 C CA . LEU A 1 85 ? 12.804 -2.833 -54.965 1.00 86.44 85 LEU A CA 1
ATOM 714 C C . LEU A 1 85 ? 13.926 -3.866 -54.777 1.00 86.44 85 LEU A C 1
ATOM 716 O O . LEU A 1 85 ? 14.693 -4.099 -55.709 1.00 86.44 85 LEU A O 1
ATOM 720 N N . LYS A 1 86 ? 14.007 -4.513 -53.604 1.00 84.94 86 LYS A N 1
ATOM 721 C CA . LYS A 1 86 ? 15.056 -5.476 -53.227 1.00 84.94 86 LYS A CA 1
ATOM 722 C C . LYS A 1 86 ? 16.475 -4.906 -53.408 1.00 84.94 86 LYS A C 1
ATOM 724 O O . LYS A 1 86 ? 17.393 -5.610 -53.827 1.00 84.94 86 LYS A O 1
ATOM 729 N N . VAL A 1 87 ? 16.659 -3.627 -53.077 1.00 82.94 87 VAL A N 1
ATOM 730 C CA . VAL A 1 87 ? 17.950 -2.909 -53.118 1.00 82.94 87 VAL A CA 1
ATOM 731 C C . VAL A 1 87 ? 18.331 -2.403 -51.730 1.00 82.94 87 VAL A C 1
ATOM 733 O O . VAL A 1 87 ? 17.496 -2.353 -50.833 1.00 82.94 87 VAL A O 1
ATOM 736 N N . GLY A 1 88 ? 19.586 -1.997 -51.526 1.00 83.00 88 GLY A N 1
ATOM 737 C CA . GLY A 1 88 ? 20.008 -1.388 -50.262 1.00 83.00 88 GLY A CA 1
ATOM 738 C C . GLY A 1 88 ? 19.379 -0.008 -50.029 1.00 83.00 88 GLY A C 1
ATOM 739 O O . GLY A 1 88 ? 19.170 0.757 -50.969 1.00 83.00 88 GLY A O 1
ATOM 740 N N . LYS A 1 89 ? 19.137 0.362 -48.763 1.00 88.12 89 LYS A N 1
ATOM 741 C CA . LYS A 1 89 ? 18.620 1.697 -48.391 1.00 88.12 89 LYS A CA 1
ATOM 742 C C . LYS A 1 89 ? 19.503 2.832 -48.921 1.00 88.12 89 LYS A C 1
ATOM 744 O O . LYS A 1 89 ? 18.989 3.835 -49.401 1.00 88.12 89 LYS A O 1
ATOM 749 N N . THR A 1 90 ? 20.822 2.647 -48.880 1.00 84.50 90 THR A N 1
ATOM 750 C CA . THR A 1 90 ? 21.806 3.612 -49.394 1.00 84.50 90 THR A CA 1
ATOM 751 C C . THR A 1 90 ? 21.690 3.827 -50.904 1.00 84.50 90 THR A C 1
ATOM 753 O O . THR A 1 90 ? 22.022 4.900 -51.397 1.00 84.50 90 THR A O 1
ATOM 756 N N . THR A 1 91 ? 21.187 2.840 -51.651 1.00 84.44 91 THR A N 1
ATOM 757 C CA . THR A 1 91 ? 20.902 2.986 -53.084 1.00 84.44 91 THR A CA 1
ATOM 758 C C . THR A 1 91 ? 19.713 3.921 -53.302 1.00 84.44 91 THR A C 1
ATOM 760 O O . THR A 1 91 ? 19.789 4.803 -54.149 1.00 84.44 91 THR A O 1
ATOM 763 N N . ILE A 1 92 ? 18.650 3.797 -52.499 1.00 88.94 92 ILE A N 1
ATOM 764 C CA . ILE A 1 92 ? 17.509 4.726 -52.546 1.00 88.94 92 ILE A CA 1
ATOM 765 C C . ILE A 1 92 ? 17.954 6.145 -52.171 1.00 88.94 92 ILE A C 1
ATOM 767 O O . ILE A 1 92 ? 17.619 7.091 -52.873 1.00 88.94 92 ILE A O 1
ATOM 771 N N . GLU A 1 93 ? 18.766 6.301 -51.122 1.00 89.44 93 GLU A N 1
ATOM 772 C CA . GLU A 1 93 ? 19.306 7.609 -50.715 1.00 89.44 93 GLU A CA 1
ATOM 773 C C . GLU A 1 93 ? 20.146 8.271 -51.818 1.00 89.44 93 GLU A C 1
ATOM 775 O O . GLU A 1 93 ? 20.001 9.472 -52.050 1.00 89.44 93 GLU A O 1
ATOM 780 N N . HIS A 1 94 ? 20.969 7.494 -52.533 1.00 86.38 94 HIS A N 1
ATOM 781 C CA . HIS A 1 94 ? 21.714 7.981 -53.694 1.00 86.38 94 HIS A CA 1
ATOM 782 C C . HIS A 1 94 ? 20.777 8.513 -54.788 1.00 86.38 94 HIS A C 1
ATOM 784 O O . HIS A 1 94 ? 20.974 9.632 -55.251 1.00 86.38 94 HIS A O 1
ATOM 790 N N . TYR A 1 95 ? 19.733 7.768 -55.168 1.00 88.00 95 TYR A N 1
ATOM 791 C CA . TYR A 1 95 ? 18.804 8.218 -56.211 1.00 88.00 95 TYR A CA 1
ATOM 792 C C . TYR A 1 95 ? 17.952 9.420 -55.792 1.00 88.00 95 TYR A C 1
ATOM 794 O O . TYR A 1 95 ? 17.673 10.280 -56.624 1.00 88.00 95 TYR A O 1
ATOM 802 N N . PHE A 1 96 ? 17.603 9.539 -54.510 1.00 92.25 96 PHE A N 1
ATOM 803 C CA . PHE A 1 96 ? 16.971 10.752 -53.984 1.00 92.25 96 PHE A CA 1
ATOM 804 C C . PHE A 1 96 ? 17.863 11.979 -54.169 1.00 92.25 96 PHE A C 1
ATOM 806 O O . PHE A 1 96 ? 17.378 13.019 -54.600 1.00 92.25 96 PHE A O 1
ATOM 813 N N . ASN A 1 97 ? 19.163 11.850 -53.892 1.00 88.75 97 ASN A N 1
ATOM 814 C CA . ASN A 1 97 ? 20.111 12.941 -54.105 1.00 88.75 97 ASN A CA 1
ATOM 815 C C . ASN A 1 97 ? 20.320 13.213 -55.607 1.00 88.75 97 ASN A C 1
ATOM 817 O O . ASN A 1 97 ? 20.269 14.364 -56.025 1.00 88.75 97 ASN A O 1
ATOM 821 N N . LYS A 1 98 ? 20.492 12.163 -56.425 1.00 86.38 98 LYS A N 1
ATOM 822 C CA . LYS A 1 98 ? 20.703 12.263 -57.881 1.00 86.38 98 LYS A CA 1
ATOM 823 C C . LYS A 1 98 ? 19.551 12.978 -58.592 1.00 86.38 98 LYS A C 1
ATOM 825 O O . LYS A 1 98 ? 19.793 13.769 -59.493 1.00 86.38 98 LYS A O 1
ATOM 830 N N . PHE A 1 99 ? 18.311 12.687 -58.203 1.00 91.75 99 PHE A N 1
ATOM 831 C CA . PHE A 1 99 ? 17.109 13.279 -58.798 1.00 91.75 99 PHE A CA 1
ATOM 832 C C . PHE A 1 99 ? 16.594 14.517 -58.051 1.00 91.75 99 PHE A C 1
ATOM 834 O O . PHE A 1 99 ? 15.537 15.042 -58.405 1.00 91.75 99 PHE A O 1
ATOM 841 N N . ASN A 1 100 ? 17.326 14.969 -57.028 1.00 91.19 100 ASN A N 1
ATOM 842 C CA . ASN A 1 100 ? 16.966 16.093 -56.169 1.00 91.19 100 ASN A CA 1
ATOM 843 C C . ASN A 1 100 ? 15.540 15.983 -55.580 1.00 91.19 100 ASN A C 1
ATOM 845 O O . ASN A 1 100 ? 14.764 16.937 -55.585 1.00 91.19 100 ASN A O 1
ATOM 849 N N . ILE A 1 101 ? 15.173 14.790 -55.100 1.00 92.94 101 ILE A N 1
ATOM 850 C CA . ILE A 1 101 ? 13.862 14.524 -54.492 1.00 92.94 101 ILE A CA 1
ATOM 851 C C . ILE A 1 101 ? 13.868 15.051 -53.052 1.00 92.94 101 ILE A C 1
ATOM 853 O O . ILE A 1 101 ? 14.669 14.607 -52.219 1.00 92.94 101 ILE A O 1
ATOM 857 N N . ARG A 1 102 ? 12.935 15.960 -52.730 1.00 93.75 102 ARG A N 1
ATOM 858 C CA . ARG A 1 102 ? 12.752 16.501 -51.371 1.00 93.75 102 ARG A CA 1
ATOM 859 C C . ARG A 1 102 ? 12.552 15.362 -50.368 1.00 93.75 102 ARG A C 1
ATOM 861 O O . ARG A 1 102 ? 11.704 14.487 -50.535 1.00 93.75 102 ARG A O 1
ATOM 868 N N . ARG A 1 103 ? 13.301 15.398 -49.266 1.00 93.06 103 ARG A N 1
ATOM 869 C CA . ARG A 1 103 ? 13.080 14.487 -48.135 1.00 93.06 103 ARG A CA 1
ATOM 870 C C . ARG A 1 103 ? 11.945 15.020 -47.272 1.00 93.06 103 ARG A C 1
ATOM 872 O O . ARG A 1 103 ? 11.885 16.220 -47.023 1.00 93.06 103 ARG A O 1
ATOM 879 N N . ARG A 1 104 ? 11.080 14.125 -46.786 1.00 92.38 104 ARG A N 1
ATOM 880 C CA . ARG A 1 104 ? 10.059 14.513 -45.811 1.00 92.38 104 ARG A CA 1
ATOM 881 C C . ARG A 1 104 ? 10.708 15.048 -44.547 1.00 92.38 104 ARG A C 1
ATOM 883 O O . ARG A 1 104 ? 11.686 14.477 -44.052 1.00 92.38 104 ARG A O 1
ATOM 890 N N . GLU A 1 105 ? 10.108 16.083 -43.989 1.00 90.75 105 GLU A N 1
ATOM 891 C CA . GLU A 1 105 ? 10.501 16.586 -42.682 1.00 90.75 105 GLU A CA 1
ATOM 892 C C . GLU A 1 105 ? 10.122 15.599 -41.575 1.00 90.75 105 GLU A C 1
ATOM 894 O O . GLU A 1 105 ? 9.256 14.728 -41.722 1.00 90.75 105 GLU A O 1
ATOM 899 N N . ARG A 1 106 ? 10.753 15.753 -40.407 1.00 82.38 106 ARG A N 1
ATOM 900 C CA . ARG A 1 106 ? 10.470 14.901 -39.246 1.00 82.38 106 ARG A CA 1
ATOM 901 C C . ARG A 1 106 ? 8.987 14.940 -38.857 1.00 82.38 106 ARG A C 1
ATOM 903 O O . ARG A 1 106 ? 8.443 13.899 -38.494 1.00 82.38 106 ARG A O 1
ATOM 910 N N . SER A 1 107 ? 8.345 16.107 -38.963 1.00 84.88 107 SER A N 1
ATOM 911 C CA . SER A 1 107 ? 6.917 16.298 -38.672 1.00 84.88 107 SER A CA 1
ATOM 912 C C . SER A 1 107 ? 6.023 15.532 -39.655 1.00 84.88 107 SER A C 1
ATOM 914 O O . SER A 1 107 ? 5.196 14.726 -39.230 1.00 84.88 107 SER A O 1
ATOM 916 N N . GLU A 1 108 ? 6.257 15.675 -40.963 1.00 86.31 108 GLU A N 1
ATOM 917 C CA . GLU A 1 108 ? 5.536 14.946 -42.021 1.00 86.31 108 GLU A CA 1
ATOM 918 C C . GLU A 1 108 ? 5.677 13.424 -41.853 1.00 86.31 108 GLU A C 1
ATOM 920 O O . GLU A 1 108 ? 4.695 12.680 -41.873 1.00 86.31 108 GLU A O 1
ATOM 925 N N . ALA A 1 109 ? 6.899 12.947 -41.595 1.00 85.25 109 ALA A N 1
ATOM 926 C CA . ALA A 1 109 ? 7.163 11.531 -41.360 1.00 85.25 109 ALA A CA 1
ATOM 927 C C . ALA A 1 109 ? 6.513 11.002 -40.068 1.00 85.25 109 ALA A C 1
ATOM 929 O O . ALA A 1 109 ? 6.199 9.812 -39.994 1.00 85.25 109 ALA A O 1
ATOM 930 N N . ASN A 1 110 ? 6.346 11.846 -39.045 1.00 81.19 110 ASN A N 1
ATOM 931 C CA . ASN A 1 110 ? 5.647 11.489 -37.811 1.00 81.19 110 ASN A CA 1
ATOM 932 C C . ASN A 1 110 ? 4.130 11.420 -38.027 1.00 81.19 110 ASN A C 1
ATOM 934 O O . ASN A 1 110 ? 3.524 10.471 -37.543 1.00 81.19 110 ASN A O 1
ATOM 938 N N . LYS A 1 111 ? 3.537 12.351 -38.788 1.00 83.88 111 LYS A N 1
ATOM 939 C CA . LYS A 1 111 ? 2.104 12.324 -39.135 1.00 83.88 111 LYS A CA 1
ATOM 940 C C . LYS A 1 111 ? 1.739 11.043 -39.885 1.00 83.88 111 LYS A C 1
ATOM 942 O O . LYS A 1 111 ? 0.825 10.344 -39.473 1.00 83.88 111 LYS A O 1
ATOM 947 N N . ILE A 1 112 ? 2.526 10.673 -40.898 1.00 83.62 112 ILE A N 1
ATOM 948 C CA . ILE A 1 112 ? 2.330 9.419 -41.648 1.00 83.62 112 ILE A CA 1
ATOM 949 C C . ILE A 1 112 ? 2.503 8.189 -40.748 1.00 83.62 112 ILE A C 1
ATOM 951 O O . ILE A 1 112 ? 1.766 7.217 -40.868 1.00 83.62 112 ILE A O 1
ATOM 955 N N . ARG A 1 113 ? 3.482 8.197 -39.832 1.00 76.00 113 ARG A N 1
ATOM 956 C CA . ARG A 1 113 ? 3.646 7.089 -38.877 1.00 76.00 113 ARG A CA 1
ATOM 957 C C . ARG A 1 113 ? 2.470 6.992 -37.912 1.00 76.00 113 ARG A C 1
ATOM 959 O O . ARG A 1 113 ? 2.057 5.879 -37.623 1.00 76.00 113 ARG A O 1
ATOM 966 N N . ALA A 1 114 ? 1.941 8.120 -37.452 1.00 70.31 114 ALA A N 1
ATOM 967 C CA . ALA A 1 114 ? 0.790 8.163 -36.560 1.00 70.31 114 ALA A CA 1
ATOM 968 C C . ALA A 1 114 ? -0.496 7.668 -37.239 1.00 70.31 114 ALA A C 1
ATOM 970 O O . ALA A 1 114 ? -1.296 7.013 -36.584 1.00 70.31 114 ALA A O 1
ATOM 971 N N . THR A 1 115 ? -0.680 7.929 -38.539 1.00 71.88 115 THR A N 1
ATOM 972 C CA . THR A 1 115 ? -1.835 7.420 -39.299 1.00 71.88 115 THR A CA 1
ATOM 973 C C . THR A 1 115 ? -1.674 5.957 -39.709 1.00 71.88 115 THR A C 1
ATOM 975 O O . THR A 1 115 ? -2.631 5.194 -39.661 1.00 71.88 115 THR A O 1
ATOM 978 N N . LYS A 1 116 ? -0.464 5.535 -40.100 1.00 68.25 116 LYS A N 1
ATOM 979 C CA . LYS A 1 116 ? -0.178 4.153 -40.530 1.00 68.25 116 LYS A CA 1
ATOM 980 C C . LYS A 1 116 ? -0.133 3.161 -39.368 1.00 68.25 116 LYS A C 1
ATOM 982 O O . LYS A 1 116 ? -0.470 1.993 -39.530 1.00 68.25 116 LYS A O 1
ATOM 987 N N . TYR A 1 117 ? 0.319 3.630 -38.214 1.00 57.56 117 TYR A N 1
ATOM 988 C CA . TYR A 1 117 ? 0.327 2.898 -36.962 1.00 57.56 117 TYR A CA 1
ATOM 989 C C . TYR A 1 117 ? -0.508 3.711 -35.986 1.00 57.56 117 TYR A C 1
ATOM 991 O O . TYR A 1 117 ? 0.069 4.437 -35.181 1.00 57.56 117 TYR A O 1
ATOM 999 N N . GLU A 1 118 ? -1.842 3.638 -36.072 1.00 54.56 118 GLU A N 1
ATOM 1000 C CA . GLU A 1 118 ? -2.678 4.158 -34.988 1.00 54.56 118 GLU A CA 1
ATOM 1001 C C . GLU A 1 118 ? -2.205 3.481 -33.691 1.00 54.56 118 GLU A C 1
ATOM 1003 O O . GLU A 1 118 ? -2.372 2.266 -33.542 1.00 54.56 118 GLU A O 1
ATOM 1008 N N . PRO A 1 119 ? -1.575 4.207 -32.745 1.00 50.19 119 PRO A N 1
ATOM 1009 C CA . PRO A 1 119 ? -1.090 3.594 -31.508 1.00 50.19 119 PRO A CA 1
ATOM 1010 C C . PRO A 1 119 ? -2.256 3.116 -30.634 1.00 50.19 119 PRO A C 1
ATOM 1012 O O . PRO A 1 119 ? -2.072 2.315 -29.725 1.00 50.19 119 PRO A O 1
ATOM 1015 N N . TRP A 1 120 ? -3.453 3.609 -30.951 1.00 51.38 120 TRP A N 1
ATOM 1016 C CA . TRP A 1 120 ? -4.722 3.304 -30.329 1.00 51.38 120 TRP A CA 1
ATOM 1017 C C . TRP A 1 120 ? -5.689 2.905 -31.439 1.00 51.38 120 TRP A C 1
ATOM 1019 O O . TRP A 1 120 ? -6.550 3.695 -31.815 1.00 51.38 120 TRP A O 1
ATOM 1029 N N . GLN A 1 121 ? -5.571 1.685 -31.973 1.00 51.59 121 GLN A N 1
ATOM 1030 C CA . GLN A 1 121 ? -6.757 1.079 -32.580 1.00 51.59 121 GLN A CA 1
ATOM 1031 C C . GLN A 1 121 ? -7.864 1.199 -31.530 1.00 51.59 121 GLN A C 1
ATOM 1033 O O . GLN A 1 121 ? -7.690 0.700 -30.413 1.00 51.59 121 GLN A O 1
ATOM 1038 N N . LYS A 1 122 ? -8.911 1.973 -31.837 1.00 47.44 122 LYS A N 1
ATOM 1039 C CA . LYS A 1 122 ? -10.003 2.334 -30.921 1.00 47.44 122 LYS A CA 1
ATOM 1040 C C . LYS A 1 122 ? -10.332 1.169 -29.969 1.00 47.44 122 LYS A C 1
ATOM 1042 O O . LYS A 1 122 ? -10.928 0.186 -30.391 1.00 47.44 122 LYS A O 1
ATOM 1047 N N . GLY A 1 123 ? -9.927 1.271 -28.696 1.00 54.41 123 GLY A N 1
ATOM 1048 C CA . GLY A 1 123 ? -10.316 0.330 -27.632 1.00 54.41 123 GLY A CA 1
ATOM 1049 C C . GLY A 1 123 ? -9.225 -0.538 -26.981 1.00 54.41 123 GLY A C 1
ATOM 1050 O O . GLY A 1 123 ? -9.515 -1.166 -25.959 1.00 54.41 123 GLY A O 1
ATOM 1051 N N . LEU A 1 124 ? -7.983 -0.568 -27.480 1.00 55.19 124 LEU A N 1
ATOM 1052 C CA . LEU A 1 124 ? -6.887 -1.304 -26.821 1.00 55.19 124 LEU A CA 1
ATOM 1053 C C . LEU A 1 124 ? -6.150 -0.411 -25.807 1.00 55.19 124 LEU A C 1
ATOM 1055 O O . LEU A 1 124 ? -5.479 0.551 -26.172 1.00 55.19 124 LEU A O 1
ATOM 1059 N N . THR A 1 125 ? -6.285 -0.717 -24.513 1.00 61.16 125 THR A N 1
ATOM 1060 C CA . THR A 1 125 ? -5.500 -0.084 -23.438 1.00 61.16 125 THR A CA 1
ATOM 1061 C C . THR A 1 125 ? -4.155 -0.793 -23.258 1.00 61.16 125 THR A C 1
ATOM 1063 O O . THR A 1 125 ? -3.958 -1.901 -23.758 1.00 61.16 125 THR A O 1
ATOM 1066 N N . LYS A 1 126 ? -3.228 -0.194 -22.495 1.00 58.25 126 LYS A N 1
ATOM 1067 C CA . LYS A 1 126 ? -1.939 -0.820 -22.138 1.00 58.25 126 LYS A CA 1
ATOM 1068 C C . LYS A 1 126 ? -2.117 -2.215 -21.525 1.00 58.25 126 LYS A C 1
ATOM 1070 O O . LYS A 1 126 ? -1.256 -3.062 -21.720 1.00 58.25 126 LYS A O 1
ATOM 1075 N N . GLU A 1 127 ? -3.209 -2.444 -20.795 1.00 61.28 127 GLU A N 1
ATOM 1076 C CA . GLU A 1 127 ? -3.521 -3.753 -20.215 1.00 61.28 127 GLU A CA 1
ATOM 1077 C C . GLU A 1 127 ? -4.049 -4.762 -21.248 1.00 61.28 127 GLU A C 1
ATOM 1079 O O . GLU A 1 127 ? -3.852 -5.963 -21.074 1.00 61.28 127 GLU A O 1
ATOM 1084 N N . LYS A 1 128 ? -4.706 -4.292 -22.317 1.00 67.88 128 LYS A N 1
ATOM 1085 C CA . LYS A 1 128 ? -5.376 -5.132 -23.323 1.00 67.88 128 LYS A CA 1
ATOM 1086 C C . LYS A 1 128 ? -4.527 -5.423 -24.567 1.00 67.88 128 LYS A C 1
ATOM 1088 O O . LYS A 1 128 ? -4.875 -6.329 -25.315 1.00 67.88 128 LYS A O 1
ATOM 1093 N N . ASP A 1 129 ? -3.434 -4.692 -24.806 1.00 71.31 129 ASP A N 1
ATOM 1094 C CA . ASP A 1 129 ? -2.534 -4.970 -25.938 1.00 71.31 129 ASP A CA 1
ATOM 1095 C C . ASP A 1 129 ? -1.604 -6.158 -25.627 1.00 71.31 129 ASP A C 1
ATOM 1097 O O . ASP A 1 129 ? -0.622 -6.054 -24.882 1.00 71.31 129 ASP A O 1
ATOM 1101 N N . GLU A 1 130 ? -1.900 -7.301 -26.246 1.00 74.06 130 GLU A N 1
ATOM 1102 C CA . GLU A 1 130 ? -1.146 -8.548 -26.104 1.00 74.06 130 GLU A CA 1
ATOM 1103 C C . GLU A 1 130 ? 0.336 -8.408 -26.496 1.00 74.06 130 GLU A C 1
ATOM 1105 O O . GLU A 1 130 ? 1.203 -9.037 -25.886 1.00 74.06 130 GLU A O 1
ATOM 1110 N N . ARG A 1 131 ? 0.681 -7.526 -27.444 1.00 75.75 131 ARG A N 1
ATOM 1111 C CA . ARG A 1 131 ? 2.077 -7.307 -27.864 1.00 75.75 131 ARG A CA 1
ATOM 1112 C C . ARG A 1 131 ? 2.871 -6.592 -26.781 1.00 75.75 131 ARG A C 1
ATOM 1114 O O . ARG A 1 131 ? 4.022 -6.957 -26.525 1.00 75.75 131 ARG A O 1
ATOM 1121 N N . LEU A 1 132 ? 2.268 -5.586 -26.141 1.00 71.25 132 LEU A N 1
ATOM 1122 C CA . LEU A 1 132 ? 2.880 -4.880 -25.012 1.00 71.25 132 LEU A CA 1
ATOM 1123 C C . LEU A 1 132 ? 3.039 -5.812 -23.814 1.00 71.25 132 LEU A C 1
ATOM 1125 O O . LEU A 1 132 ? 4.096 -5.801 -23.181 1.00 71.25 132 LEU A O 1
ATOM 1129 N N . ASN A 1 133 ? 2.041 -6.656 -23.553 1.00 78.06 133 ASN A N 1
ATOM 1130 C CA . ASN A 1 133 ? 2.116 -7.677 -22.513 1.00 78.06 133 ASN A CA 1
ATOM 1131 C C . ASN A 1 133 ? 3.240 -8.682 -22.801 1.00 78.06 133 ASN A C 1
ATOM 1133 O O . ASN A 1 133 ? 4.101 -8.888 -21.948 1.00 78.06 133 ASN A O 1
ATOM 1137 N N . LEU A 1 134 ? 3.326 -9.220 -24.021 1.00 81.75 134 LEU A N 1
ATOM 1138 C CA . LEU A 1 134 ? 4.392 -10.141 -24.425 1.00 81.75 134 LEU A CA 1
ATOM 1139 C C . LEU A 1 134 ? 5.782 -9.497 -24.323 1.00 81.75 134 LEU A C 1
ATOM 1141 O O . LEU A 1 134 ? 6.736 -10.127 -23.861 1.00 81.75 134 LEU A O 1
ATOM 1145 N N . MET A 1 135 ? 5.919 -8.236 -24.738 1.00 79.06 135 MET A N 1
ATOM 1146 C CA . MET A 1 135 ? 7.168 -7.487 -24.598 1.00 79.06 135 MET A CA 1
ATOM 1147 C C . MET A 1 135 ? 7.528 -7.273 -23.123 1.00 79.06 135 MET A C 1
ATOM 1149 O O . MET A 1 135 ? 8.677 -7.492 -22.737 1.00 79.06 135 MET A O 1
ATOM 1153 N N . ALA A 1 136 ? 6.559 -6.889 -22.291 1.00 78.56 136 ALA A N 1
ATOM 1154 C CA . ALA A 1 136 ? 6.753 -6.716 -20.858 1.00 78.56 136 ALA A CA 1
ATOM 1155 C C . ALA A 1 136 ? 7.159 -8.033 -20.180 1.00 78.56 136 ALA A C 1
ATOM 1157 O O . ALA A 1 136 ? 8.081 -8.024 -19.363 1.00 78.56 136 ALA A O 1
ATOM 1158 N N . GLU A 1 137 ? 6.546 -9.160 -20.547 1.00 85.69 137 GLU A N 1
ATOM 1159 C CA . GLU A 1 137 ? 6.916 -10.484 -20.038 1.00 85.69 137 GLU A CA 1
ATOM 1160 C C . GLU A 1 137 ? 8.333 -10.882 -20.455 1.00 85.69 137 GLU A C 1
ATOM 1162 O O . GLU A 1 137 ? 9.132 -11.262 -19.599 1.00 85.69 137 GLU A O 1
ATOM 1167 N N . LYS A 1 138 ? 8.719 -10.683 -21.722 1.00 86.88 138 LYS A N 1
ATOM 1168 C CA . LYS A 1 138 ? 10.106 -10.916 -22.173 1.00 86.88 138 LYS A CA 1
ATOM 1169 C C . LYS A 1 138 ? 11.117 -10.093 -21.373 1.00 86.88 138 LYS A C 1
ATOM 1171 O O . LYS A 1 138 ? 12.175 -10.599 -20.997 1.00 86.88 138 LYS A O 1
ATOM 1176 N N . VAL A 1 139 ? 10.792 -8.833 -21.085 1.00 85.56 139 VAL A N 1
ATOM 1177 C CA . VAL A 1 139 ? 11.633 -7.960 -20.259 1.00 85.56 139 VAL A CA 1
ATOM 1178 C C . VAL A 1 139 ? 11.706 -8.484 -18.821 1.00 85.56 139 VAL A C 1
ATOM 1180 O O . VAL A 1 139 ? 12.807 -8.655 -18.293 1.00 85.56 139 VAL A O 1
ATOM 1183 N N . LYS A 1 140 ? 10.569 -8.796 -18.186 1.00 84.81 140 LYS A N 1
ATOM 1184 C CA . LYS A 1 140 ? 10.519 -9.356 -16.821 1.00 84.81 140 LYS A CA 1
ATOM 1185 C C . LYS A 1 140 ? 11.336 -10.642 -16.702 1.00 84.81 140 LYS A C 1
ATOM 1187 O O . LYS A 1 140 ? 12.088 -10.787 -15.736 1.00 84.81 140 LYS A O 1
ATOM 1192 N N . GLU A 1 141 ? 11.216 -11.530 -17.681 1.00 88.19 141 GLU A N 1
ATOM 1193 C CA . GLU A 1 141 ? 11.940 -12.797 -17.777 1.00 88.19 141 GLU A CA 1
ATOM 1194 C C . GLU A 1 141 ? 13.457 -12.562 -17.870 1.00 88.19 141 GLU A C 1
ATOM 1196 O O . GLU A 1 141 ? 14.226 -13.141 -17.100 1.00 88.19 141 GLU A O 1
ATOM 1201 N N . ALA A 1 142 ? 13.905 -11.626 -18.714 1.00 87.56 142 ALA A N 1
ATOM 1202 C CA . ALA A 1 142 ? 15.317 -11.243 -18.798 1.00 87.56 142 ALA A CA 1
ATOM 1203 C C . ALA A 1 142 ? 15.858 -10.700 -17.459 1.00 87.56 142 ALA A C 1
ATOM 1205 O O . ALA A 1 142 ? 16.939 -11.097 -17.010 1.00 87.56 142 ALA A O 1
ATOM 1206 N N . TYR A 1 143 ? 15.095 -9.845 -16.769 1.00 83.25 143 TYR A N 1
ATOM 1207 C CA . TYR A 1 143 ? 15.460 -9.360 -15.432 1.00 83.25 143 TYR A CA 1
ATOM 1208 C C . TYR A 1 143 ? 15.472 -10.480 -14.382 1.00 83.25 143 TYR A C 1
ATOM 1210 O O . TYR A 1 143 ? 16.332 -10.474 -13.497 1.00 83.25 143 TYR A O 1
ATOM 1218 N N . ARG A 1 144 ? 14.543 -11.442 -14.457 1.00 82.88 144 ARG A N 1
ATOM 1219 C CA . ARG A 1 144 ? 14.507 -12.614 -13.568 1.00 82.88 144 ARG A CA 1
ATOM 1220 C C . ARG A 1 144 ? 15.777 -13.448 -13.734 1.00 82.88 144 ARG A C 1
ATOM 1222 O O . ARG A 1 144 ? 16.460 -13.660 -12.734 1.00 82.88 144 ARG A O 1
ATOM 1229 N N . ARG A 1 145 ? 16.151 -13.781 -14.973 1.00 86.62 145 ARG A N 1
ATOM 1230 C CA . ARG A 1 145 ? 17.393 -14.512 -15.288 1.00 86.62 145 ARG A CA 1
ATOM 1231 C C . ARG A 1 145 ? 18.636 -13.774 -14.803 1.00 86.62 145 ARG A C 1
ATOM 1233 O O . ARG A 1 145 ? 19.493 -14.364 -14.155 1.00 86.62 145 ARG A O 1
ATOM 1240 N N . LYS A 1 146 ? 18.715 -12.458 -15.032 1.00 85.62 146 LYS A N 1
ATOM 1241 C CA . LYS A 1 146 ? 19.837 -11.637 -14.546 1.00 85.62 146 LYS A CA 1
ATOM 1242 C C . LYS A 1 146 ? 19.974 -11.697 -13.020 1.00 85.62 146 LYS A C 1
ATOM 1244 O O . LYS A 1 146 ? 21.087 -11.820 -12.512 1.00 85.62 146 LYS A O 1
ATOM 1249 N N . ARG A 1 147 ? 18.856 -11.635 -12.286 1.00 83.75 147 ARG A N 1
ATOM 1250 C CA . ARG A 1 147 ? 18.853 -11.768 -10.820 1.00 83.75 147 ARG A CA 1
ATOM 1251 C C . ARG A 1 147 ? 19.247 -13.169 -10.359 1.00 83.75 147 ARG A C 1
ATOM 1253 O O . ARG A 1 147 ? 19.958 -13.274 -9.371 1.00 83.75 147 ARG A O 1
ATOM 1260 N N . GLU A 1 148 ? 18.811 -14.220 -11.048 1.00 83.94 148 GLU A N 1
ATOM 1261 C CA . GLU A 1 148 ? 19.175 -15.610 -10.730 1.00 83.94 148 GLU A CA 1
ATOM 1262 C C . GLU A 1 148 ? 20.660 -15.888 -10.953 1.00 83.94 148 GLU A C 1
ATOM 1264 O O . GLU A 1 148 ? 21.305 -16.479 -10.091 1.00 83.94 148 GLU A O 1
ATOM 1269 N N . ASN A 1 149 ? 21.233 -15.380 -12.044 1.00 87.12 149 ASN A N 1
ATOM 1270 C CA . ASN A 1 149 ? 22.673 -15.468 -12.278 1.00 87.12 149 ASN A CA 1
ATOM 1271 C C . ASN A 1 149 ? 23.456 -14.748 -11.174 1.00 87.12 149 ASN A C 1
ATOM 1273 O O . ASN A 1 149 ? 24.400 -15.308 -10.622 1.00 87.12 149 ASN A O 1
ATOM 1277 N N . LYS A 1 150 ? 23.017 -13.540 -10.790 1.00 83.88 150 LYS A N 1
ATOM 1278 C CA . LYS A 1 150 ? 23.641 -12.789 -9.692 1.00 83.88 150 LYS A CA 1
ATOM 1279 C C . LYS A 1 150 ? 23.496 -13.505 -8.348 1.00 83.88 150 LYS A C 1
ATOM 1281 O O . LYS A 1 150 ? 24.415 -13.483 -7.543 1.00 83.88 150 LYS A O 1
ATOM 1286 N N . PHE A 1 151 ? 22.357 -14.146 -8.109 1.00 82.62 151 PHE A N 1
ATOM 1287 C CA . PHE A 1 151 ? 22.124 -14.950 -6.913 1.00 82.62 151 PHE A CA 1
ATOM 1288 C C . PHE A 1 151 ? 23.127 -16.108 -6.823 1.00 82.62 151 PHE A C 1
ATOM 1290 O O . PHE A 1 151 ? 23.799 -16.237 -5.805 1.00 82.62 151 PHE A O 1
ATOM 1297 N N . ARG A 1 152 ? 23.299 -16.881 -7.905 1.00 85.38 152 ARG A N 1
ATOM 1298 C CA . ARG A 1 152 ? 24.283 -17.978 -7.965 1.00 85.38 152 ARG A CA 1
ATOM 1299 C C . ARG A 1 152 ? 25.715 -17.485 -7.754 1.00 85.38 152 ARG A C 1
ATOM 1301 O O . ARG A 1 152 ? 26.467 -18.107 -7.018 1.00 85.38 152 ARG A O 1
ATOM 1308 N N . GLU A 1 153 ? 26.077 -16.350 -8.352 1.00 87.44 153 GLU A N 1
ATOM 1309 C CA . GLU A 1 153 ? 27.395 -15.723 -8.164 1.00 87.44 153 GLU A CA 1
ATOM 1310 C C . GLU A 1 153 ? 27.677 -15.414 -6.683 1.00 87.44 153 GLU A C 1
ATOM 1312 O O . GLU A 1 153 ? 28.775 -15.664 -6.194 1.00 87.44 153 GLU A O 1
ATOM 1317 N N . ILE A 1 154 ? 26.681 -14.905 -5.951 1.00 84.31 154 ILE A N 1
ATOM 1318 C CA . ILE A 1 154 ? 26.799 -14.592 -4.518 1.00 84.31 154 ILE A CA 1
ATOM 1319 C C . ILE A 1 154 ? 26.907 -15.865 -3.676 1.00 84.31 154 ILE A C 1
ATOM 1321 O O . ILE A 1 154 ? 27.733 -15.911 -2.766 1.00 84.31 154 ILE A O 1
ATOM 1325 N N . GLU A 1 155 ? 26.118 -16.895 -3.985 1.00 83.44 155 GLU A N 1
ATOM 1326 C CA . GLU A 1 155 ? 26.223 -18.192 -3.305 1.00 83.44 155 GLU A CA 1
ATOM 1327 C C . GLU A 1 155 ? 27.610 -18.812 -3.485 1.00 83.44 155 GLU A C 1
ATOM 1329 O O . GLU A 1 155 ? 28.186 -19.289 -2.514 1.00 83.44 155 GLU A O 1
ATOM 1334 N N . ILE A 1 156 ? 28.182 -18.735 -4.688 1.00 87.81 156 ILE A N 1
ATOM 1335 C CA . ILE A 1 156 ? 29.548 -19.204 -4.955 1.00 87.81 156 ILE A CA 1
ATOM 1336 C C . ILE A 1 156 ? 30.571 -18.356 -4.192 1.00 87.81 156 ILE A C 1
ATOM 1338 O O . ILE A 1 156 ? 31.484 -18.898 -3.576 1.00 87.81 156 ILE A O 1
ATOM 1342 N N . LYS A 1 157 ? 30.418 -17.027 -4.212 1.00 87.44 157 LYS A N 1
ATOM 1343 C CA . LYS A 1 157 ? 31.389 -16.098 -3.622 1.00 87.44 157 LYS A CA 1
ATOM 1344 C C . LYS A 1 157 ? 31.506 -16.228 -2.103 1.00 87.44 157 LYS A C 1
ATOM 1346 O O . LYS A 1 157 ? 32.611 -16.148 -1.581 1.00 87.44 157 LYS A O 1
ATOM 1351 N N . TYR A 1 158 ? 30.382 -16.344 -1.401 1.00 84.94 158 TYR A N 1
ATOM 1352 C CA . TYR A 1 158 ? 30.357 -16.345 0.068 1.00 84.94 158 TYR A CA 1
ATOM 1353 C C . TYR A 1 158 ? 30.154 -17.743 0.664 1.00 84.94 158 TYR A C 1
ATOM 1355 O O . TYR A 1 158 ? 30.416 -17.942 1.848 1.00 84.94 158 TYR A O 1
ATOM 1363 N N . GLY A 1 159 ? 29.705 -18.716 -0.134 1.00 85.94 159 GLY A N 1
ATOM 1364 C CA . GLY A 1 159 ? 29.569 -20.111 0.276 1.00 85.94 159 GLY A CA 1
ATOM 1365 C C . GLY A 1 159 ? 28.806 -20.271 1.591 1.00 85.94 159 GLY A C 1
ATOM 1366 O O . GLY A 1 159 ? 27.721 -19.715 1.775 1.00 85.94 159 GLY A O 1
ATOM 1367 N N . LYS A 1 160 ? 29.407 -21.017 2.526 1.00 82.00 160 LYS A N 1
ATOM 1368 C CA . LYS A 1 160 ? 28.836 -21.293 3.854 1.00 82.00 160 LYS A CA 1
ATOM 1369 C C . LYS A 1 160 ? 28.670 -20.025 4.706 1.00 82.00 160 LYS A C 1
ATOM 1371 O O . LYS A 1 160 ? 27.689 -19.928 5.432 1.00 82.00 160 LYS A O 1
ATOM 1376 N N . GLN A 1 161 ? 29.534 -19.022 4.521 1.00 89.12 161 GLN A N 1
ATOM 1377 C CA . GLN A 1 161 ? 29.532 -17.784 5.312 1.00 89.12 161 GLN A CA 1
ATOM 1378 C C . GLN A 1 161 ? 28.362 -16.846 5.002 1.00 89.12 161 GLN A C 1
ATOM 1380 O O . GLN A 1 161 ? 28.076 -15.909 5.750 1.00 89.12 161 GLN A O 1
ATOM 1385 N N . LEU A 1 162 ? 27.659 -17.069 3.888 1.00 89.12 162 LEU A N 1
ATOM 1386 C CA . LEU A 1 162 ? 26.593 -16.181 3.434 1.00 89.12 162 LEU A CA 1
ATOM 1387 C C . LEU A 1 162 ? 25.462 -16.045 4.465 1.00 89.12 162 LEU A C 1
ATOM 1389 O O . LEU A 1 162 ? 24.917 -14.950 4.637 1.00 89.12 162 LEU A O 1
ATOM 1393 N N . LYS A 1 163 ? 25.124 -17.140 5.160 1.00 91.12 163 LYS A N 1
ATOM 1394 C CA . LYS A 1 163 ? 24.088 -17.135 6.199 1.00 91.12 163 LYS A CA 1
ATOM 1395 C C . LYS A 1 163 ? 24.516 -16.304 7.400 1.00 91.12 163 LYS A C 1
ATOM 1397 O O . LYS A 1 163 ? 23.736 -15.450 7.822 1.00 91.12 163 LYS A O 1
ATOM 1402 N N . GLU A 1 164 ? 25.733 -16.497 7.905 1.00 91.50 164 GLU A N 1
ATOM 1403 C CA . GLU A 1 164 ? 26.249 -15.713 9.033 1.00 91.50 164 GLU A CA 1
ATOM 1404 C C . GLU A 1 164 ? 26.333 -14.223 8.688 1.00 91.50 164 GLU A C 1
ATOM 1406 O O . GLU A 1 164 ? 25.843 -13.394 9.450 1.00 91.50 164 GLU A O 1
ATOM 1411 N N . ILE A 1 165 ? 26.846 -13.872 7.503 1.00 91.12 165 ILE A N 1
ATOM 1412 C CA . ILE A 1 165 ? 26.984 -12.473 7.066 1.00 91.12 165 ILE A CA 1
ATOM 1413 C C . ILE A 1 165 ? 25.623 -11.776 7.000 1.00 91.12 165 ILE A C 1
ATOM 1415 O O . ILE A 1 165 ? 25.459 -10.678 7.535 1.00 91.12 165 ILE A O 1
ATOM 1419 N N . ILE A 1 166 ? 24.632 -12.385 6.337 1.00 92.31 166 ILE A N 1
ATOM 1420 C CA . ILE A 1 166 ? 23.301 -11.773 6.220 1.00 92.31 166 ILE A CA 1
ATOM 1421 C C . ILE A 1 166 ? 22.632 -11.700 7.593 1.00 92.31 166 ILE A C 1
ATOM 1423 O O . ILE A 1 166 ? 22.005 -10.686 7.892 1.00 92.31 166 ILE A O 1
ATOM 1427 N N . THR A 1 167 ? 22.783 -12.731 8.427 1.00 92.00 167 THR A N 1
ATOM 1428 C CA . THR A 1 167 ? 22.210 -12.759 9.780 1.00 92.00 167 THR A CA 1
ATOM 1429 C C . THR A 1 167 ? 22.814 -11.663 10.650 1.00 92.00 167 THR A C 1
ATOM 1431 O O . THR A 1 167 ? 22.057 -10.892 11.224 1.00 92.00 167 THR A O 1
ATOM 1434 N N . TYR A 1 168 ? 24.138 -11.507 10.663 1.00 92.94 168 TYR A N 1
ATOM 1435 C CA . TYR A 1 168 ? 24.836 -10.450 11.397 1.00 92.94 168 TYR A CA 1
ATOM 1436 C C . TYR A 1 168 ? 24.408 -9.051 10.933 1.00 92.94 168 TYR A C 1
ATOM 1438 O O . TYR A 1 168 ? 23.972 -8.224 11.731 1.00 92.94 168 TYR A O 1
ATOM 1446 N N . LEU A 1 169 ? 24.430 -8.795 9.619 1.00 91.50 169 LEU A N 1
ATOM 1447 C CA . LEU A 1 169 ? 24.006 -7.500 9.077 1.00 91.50 169 LEU A CA 1
ATOM 1448 C C . LEU A 1 169 ? 22.526 -7.200 9.374 1.00 91.50 169 LEU A C 1
ATOM 1450 O O . LEU A 1 169 ? 22.138 -6.037 9.515 1.00 91.50 169 LEU A O 1
ATOM 1454 N N . TYR A 1 170 ? 21.686 -8.237 9.412 1.00 90.38 170 TYR A N 1
ATOM 1455 C CA . TYR A 1 170 ? 20.252 -8.093 9.611 1.00 90.38 170 TYR A CA 1
ATOM 1456 C C . TYR A 1 170 ? 19.823 -8.099 11.078 1.00 90.38 170 TYR A C 1
ATOM 1458 O O . TYR A 1 170 ? 18.831 -7.451 11.368 1.00 90.38 170 TYR A O 1
ATOM 1466 N N . TRP A 1 171 ? 20.489 -8.773 12.006 1.00 86.31 171 TRP A N 1
ATOM 1467 C CA . TRP A 1 171 ? 20.065 -8.829 13.412 1.00 86.31 171 TRP A CA 1
ATOM 1468 C C . TRP A 1 171 ? 20.948 -7.966 14.312 1.00 86.31 171 TRP A C 1
ATOM 1470 O O . TRP A 1 171 ? 20.408 -7.111 15.013 1.00 86.31 171 TRP A O 1
ATOM 1480 N N . GLU A 1 172 ? 22.271 -8.089 14.201 1.00 87.38 172 GLU A N 1
ATOM 1481 C CA . GLU A 1 172 ? 23.227 -7.354 15.043 1.00 87.38 172 GLU A CA 1
ATOM 1482 C C . GLU A 1 172 ? 23.341 -5.886 14.617 1.00 87.38 172 GLU A C 1
ATOM 1484 O O . GLU A 1 172 ? 23.040 -4.968 15.376 1.00 87.38 172 GLU A O 1
ATOM 1489 N N . GLU A 1 173 ? 23.654 -5.648 13.342 1.00 85.69 173 GLU A N 1
ATOM 1490 C CA . GLU A 1 173 ? 23.818 -4.293 12.785 1.00 85.69 173 GLU A CA 1
ATOM 1491 C C . GLU A 1 173 ? 22.480 -3.588 12.510 1.00 85.69 173 GLU A C 1
ATOM 1493 O O . GLU A 1 173 ? 22.425 -2.443 12.051 1.00 85.69 173 GLU A O 1
ATOM 1498 N N . LYS A 1 174 ? 21.368 -4.299 12.718 1.00 84.88 174 LYS A N 1
ATOM 1499 C CA . LYS A 1 174 ? 19.997 -3.822 12.517 1.00 84.88 174 LYS A CA 1
ATOM 1500 C C . LYS A 1 174 ? 19.741 -3.173 11.145 1.00 84.88 174 LYS A C 1
ATOM 1502 O O . LYS A 1 174 ? 18.753 -2.447 10.986 1.00 84.88 174 LYS A O 1
ATOM 1507 N N . LEU A 1 175 ? 20.497 -3.519 10.099 1.00 85.31 175 LEU A N 1
ATOM 1508 C CA . LEU A 1 175 ? 20.324 -2.943 8.761 1.00 85.31 175 LEU A CA 1
ATOM 1509 C C . LEU A 1 175 ? 19.031 -3.406 8.079 1.00 85.31 175 LEU A C 1
ATOM 1511 O O . LEU A 1 175 ? 18.574 -4.537 8.231 1.00 85.31 175 LEU A O 1
ATOM 1515 N N . THR A 1 176 ? 18.446 -2.529 7.261 1.00 84.50 176 THR A N 1
ATOM 1516 C CA . THR A 1 176 ? 17.316 -2.902 6.402 1.00 84.50 176 THR A CA 1
ATOM 1517 C C . THR A 1 176 ? 17.791 -3.769 5.236 1.00 84.50 176 THR A C 1
ATOM 1519 O O . THR A 1 176 ? 18.930 -3.651 4.786 1.00 84.50 176 THR A O 1
ATOM 1522 N N . GLN A 1 177 ? 16.897 -4.581 4.664 1.00 87.31 177 GLN A N 1
ATOM 1523 C CA . GLN A 1 177 ? 17.191 -5.384 3.465 1.00 87.31 177 GLN A CA 1
ATOM 1524 C C . GLN A 1 177 ? 17.756 -4.537 2.312 1.00 87.31 177 GLN A C 1
ATOM 1526 O O . GLN A 1 177 ? 18.610 -5.002 1.568 1.00 87.31 177 GLN A O 1
ATOM 1531 N N . GLU A 1 178 ? 17.305 -3.285 2.188 1.00 85.69 178 GLU A N 1
ATOM 1532 C CA . GLU A 1 178 ? 17.804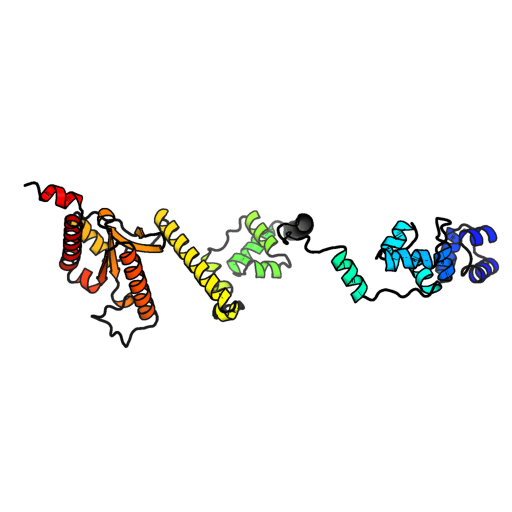 -2.322 1.201 1.00 85.69 178 GLU A CA 1
ATOM 1533 C C . GLU A 1 178 ? 19.257 -1.904 1.486 1.00 85.69 178 GLU A C 1
ATOM 1535 O O . GLU A 1 178 ? 20.087 -1.876 0.580 1.00 85.69 178 GLU A O 1
ATOM 1540 N N . LYS A 1 179 ? 19.592 -1.611 2.751 1.00 88.31 179 LYS A N 1
ATOM 1541 C CA . LYS A 1 179 ? 20.963 -1.264 3.161 1.00 88.31 179 LYS A CA 1
ATOM 1542 C C . LYS A 1 179 ? 21.913 -2.451 2.972 1.00 88.31 179 LYS A C 1
ATOM 1544 O O . LYS A 1 179 ? 23.013 -2.264 2.456 1.00 88.31 179 LYS A O 1
ATOM 1549 N N . ILE A 1 180 ? 21.468 -3.666 3.297 1.00 90.06 180 ILE A N 1
ATOM 1550 C CA . ILE A 1 180 ? 22.230 -4.903 3.058 1.00 90.06 180 ILE A CA 1
ATOM 1551 C C . ILE A 1 180 ? 22.464 -5.105 1.557 1.00 90.06 180 ILE A C 1
ATOM 1553 O O . ILE A 1 180 ? 23.592 -5.350 1.138 1.00 90.06 180 ILE A O 1
ATOM 1557 N N . ALA A 1 181 ? 21.423 -4.933 0.737 1.00 90.19 181 ALA A N 1
ATOM 1558 C CA . ALA A 1 181 ? 21.512 -5.051 -0.715 1.00 90.19 181 ALA A CA 1
ATOM 1559 C C . ALA A 1 181 ? 22.546 -4.080 -1.306 1.00 90.19 181 ALA A C 1
ATOM 1561 O O . ALA A 1 181 ? 23.410 -4.493 -2.079 1.00 90.19 181 ALA A O 1
ATOM 1562 N N . LYS A 1 182 ? 22.537 -2.814 -0.865 1.00 89.69 182 LYS A N 1
ATOM 1563 C CA . LYS A 1 182 ? 23.547 -1.814 -1.247 1.00 89.69 182 LYS A CA 1
ATOM 1564 C C . LYS A 1 182 ? 24.957 -2.210 -0.804 1.00 89.69 182 LYS A C 1
ATOM 1566 O O . LYS A 1 182 ? 25.874 -2.153 -1.621 1.00 89.69 182 LYS A O 1
ATOM 1571 N N . LYS A 1 183 ? 25.128 -2.654 0.448 1.00 89.69 183 LYS A N 1
ATOM 1572 C CA . LYS A 1 183 ? 26.428 -3.080 1.006 1.00 89.69 183 LYS A CA 1
ATOM 1573 C C . LYS A 1 183 ? 27.017 -4.258 0.226 1.00 89.69 183 LYS A C 1
ATOM 1575 O O . LYS A 1 183 ? 28.208 -4.270 -0.066 1.00 89.69 183 LYS A O 1
ATOM 1580 N N . LEU A 1 184 ? 26.167 -5.196 -0.187 1.00 87.12 184 LEU A N 1
ATOM 1581 C CA . LEU A 1 184 ? 26.545 -6.363 -0.986 1.00 87.12 184 LEU A CA 1
ATOM 1582 C C . LEU A 1 184 ? 26.490 -6.116 -2.507 1.00 87.12 184 LEU A C 1
ATOM 1584 O O . LEU A 1 184 ? 26.761 -7.031 -3.281 1.00 87.12 184 LEU A O 1
ATOM 1588 N N . ARG A 1 185 ? 26.170 -4.888 -2.946 1.00 87.50 185 ARG A N 1
ATOM 1589 C CA . ARG A 1 185 ? 26.029 -4.478 -4.358 1.00 87.50 185 ARG A CA 1
ATOM 1590 C C . ARG A 1 185 ? 25.121 -5.410 -5.176 1.00 87.50 185 ARG A C 1
ATOM 1592 O O . ARG A 1 185 ? 25.429 -5.768 -6.315 1.00 87.50 185 ARG A O 1
ATOM 1599 N N . ILE A 1 186 ? 23.992 -5.795 -4.592 1.00 87.44 186 ILE A N 1
ATOM 1600 C CA . ILE A 1 186 ? 22.971 -6.644 -5.212 1.00 87.44 186 ILE A CA 1
ATOM 1601 C C . ILE A 1 186 ? 21.584 -6.019 -5.100 1.00 87.44 186 ILE A C 1
ATOM 1603 O O . ILE A 1 186 ? 21.365 -5.063 -4.367 1.00 87.44 186 ILE A O 1
ATOM 1607 N N . ASP A 1 187 ? 20.638 -6.550 -5.871 1.00 85.94 187 ASP A N 1
ATOM 1608 C CA . ASP A 1 187 ? 19.238 -6.130 -5.830 1.00 85.94 187 ASP A CA 1
ATOM 1609 C C . ASP A 1 187 ? 18.582 -6.591 -4.514 1.00 85.94 187 ASP A C 1
ATOM 1611 O O . ASP A 1 187 ? 18.786 -7.724 -4.070 1.00 85.94 187 ASP A O 1
ATOM 1615 N N . ARG A 1 188 ? 17.753 -5.745 -3.892 1.00 88.56 188 ARG A N 1
ATOM 1616 C CA . ARG A 1 188 ? 17.018 -6.090 -2.664 1.00 88.56 188 ARG A CA 1
ATOM 1617 C C . ARG A 1 188 ? 16.187 -7.368 -2.807 1.00 88.56 188 ARG A C 1
ATOM 1619 O O . ARG A 1 188 ? 16.073 -8.129 -1.846 1.00 88.56 188 ARG A O 1
ATOM 1626 N N . LEU A 1 189 ? 15.617 -7.637 -3.980 1.00 86.50 189 LEU A N 1
ATOM 1627 C CA . LEU A 1 189 ? 14.851 -8.862 -4.228 1.00 86.50 189 LEU A CA 1
ATOM 1628 C C . LEU A 1 189 ? 15.716 -10.121 -4.081 1.00 86.50 189 LEU A C 1
ATOM 1630 O O . LEU A 1 189 ? 15.202 -11.165 -3.683 1.00 86.50 189 LEU A O 1
ATOM 1634 N N . ILE A 1 190 ? 17.020 -10.028 -4.361 1.00 88.38 190 ILE A N 1
ATOM 1635 C CA . ILE A 1 190 ? 17.979 -11.122 -4.157 1.00 88.38 190 ILE A CA 1
ATOM 1636 C C . ILE A 1 190 ? 18.167 -11.367 -2.656 1.00 88.38 190 ILE A C 1
ATOM 1638 O O . ILE A 1 190 ? 18.087 -12.515 -2.236 1.00 88.38 190 ILE A O 1
ATOM 1642 N N . ILE A 1 191 ? 18.306 -10.315 -1.837 1.00 90.19 191 ILE A N 1
ATOM 1643 C CA . ILE A 1 191 ? 18.375 -10.440 -0.367 1.00 90.19 191 ILE A CA 1
ATOM 1644 C C . ILE A 1 191 ? 17.126 -11.116 0.196 1.00 90.19 191 ILE A C 1
ATOM 1646 O O . ILE A 1 191 ? 17.240 -12.036 0.997 1.00 90.19 191 ILE A O 1
ATOM 1650 N N . ILE A 1 192 ? 15.933 -10.711 -0.251 1.00 89.00 192 ILE A N 1
ATOM 1651 C CA . ILE A 1 192 ? 14.675 -11.322 0.209 1.00 89.00 192 ILE A CA 1
ATOM 1652 C C . ILE A 1 192 ? 14.646 -12.820 -0.125 1.00 89.00 192 ILE A C 1
ATOM 1654 O O . ILE A 1 192 ? 14.285 -13.629 0.728 1.00 89.00 192 ILE A O 1
ATOM 1658 N N . LYS A 1 193 ? 15.049 -13.195 -1.348 1.00 88.56 193 LYS A N 1
ATOM 1659 C CA . LYS A 1 193 ? 15.153 -14.603 -1.752 1.00 88.56 193 LYS A CA 1
ATOM 1660 C C . LYS A 1 193 ? 16.186 -15.366 -0.916 1.00 88.56 193 LYS A C 1
ATOM 1662 O O . LYS A 1 193 ? 15.892 -16.480 -0.496 1.00 88.56 193 LYS A O 1
ATOM 1667 N N . LEU A 1 194 ? 17.355 -14.774 -0.660 1.00 89.19 194 LEU A N 1
ATOM 1668 C CA . LEU A 1 194 ? 18.421 -15.378 0.147 1.00 89.19 194 LEU A CA 1
ATOM 1669 C C . LEU A 1 194 ? 17.966 -15.615 1.584 1.00 89.19 194 LEU A C 1
ATOM 1671 O O . LEU A 1 194 ? 18.105 -16.724 2.079 1.00 89.19 194 LEU A O 1
ATOM 1675 N N . MET A 1 195 ? 17.362 -14.615 2.226 1.00 90.50 195 MET A N 1
ATOM 1676 C CA . MET A 1 195 ? 16.845 -14.751 3.588 1.00 90.50 195 MET A CA 1
ATOM 1677 C C . MET A 1 195 ? 15.823 -15.883 3.697 1.00 90.50 195 MET A C 1
ATOM 1679 O O . MET A 1 195 ? 15.909 -16.680 4.621 1.00 90.50 195 MET A O 1
ATOM 1683 N N . ASN A 1 196 ? 14.899 -15.990 2.735 1.00 89.94 196 ASN A N 1
ATOM 1684 C CA . ASN A 1 196 ? 13.929 -17.083 2.713 1.00 89.94 196 ASN A CA 1
ATOM 1685 C C . ASN A 1 196 ? 14.611 -18.451 2.507 1.00 89.94 196 ASN A C 1
ATOM 1687 O O . ASN A 1 196 ? 14.265 -19.404 3.191 1.00 89.94 196 ASN A O 1
ATOM 1691 N N . LYS A 1 197 ? 15.576 -18.560 1.578 1.00 88.19 197 LYS A N 1
ATOM 1692 C CA . LYS A 1 197 ? 16.286 -19.823 1.291 1.00 88.19 197 LYS A CA 1
ATOM 1693 C C . LYS A 1 197 ? 17.162 -20.280 2.463 1.00 88.19 197 LYS A C 1
ATOM 1695 O O . LYS A 1 197 ? 17.281 -21.473 2.704 1.00 88.19 197 LYS A O 1
ATOM 1700 N N . LEU A 1 198 ? 17.781 -19.336 3.169 1.00 88.62 198 LEU A N 1
ATOM 1701 C CA . LEU A 1 198 ? 18.679 -19.586 4.302 1.00 88.62 198 LEU A CA 1
ATOM 1702 C C . LEU A 1 198 ? 17.934 -19.715 5.643 1.00 88.62 198 LEU A C 1
ATOM 1704 O O . LEU A 1 198 ? 18.583 -19.857 6.683 1.00 88.62 198 LEU A O 1
ATOM 1708 N N . ASP A 1 199 ? 16.599 -19.656 5.611 1.00 90.12 199 ASP A N 1
ATOM 1709 C CA . ASP A 1 199 ? 15.707 -19.681 6.774 1.00 90.12 199 ASP A CA 1
ATOM 1710 C C . ASP A 1 199 ? 16.043 -18.605 7.826 1.00 90.12 199 ASP A C 1
ATOM 1712 O O . ASP A 1 199 ? 16.086 -18.827 9.035 1.00 90.12 199 ASP A O 1
ATOM 1716 N N . ILE A 1 200 ? 16.343 -17.394 7.354 1.00 89.81 200 ILE A N 1
ATOM 1717 C CA . ILE A 1 200 ? 16.592 -16.239 8.217 1.00 89.81 200 ILE A CA 1
ATOM 1718 C C . ILE A 1 200 ? 15.243 -15.608 8.551 1.00 89.81 200 ILE A C 1
ATOM 1720 O O . ILE A 1 200 ? 14.612 -14.959 7.707 1.00 89.81 200 ILE A O 1
ATOM 1724 N N . LYS A 1 201 ? 14.811 -15.770 9.806 1.00 88.69 201 LYS A N 1
ATOM 1725 C CA . LYS A 1 201 ? 13.565 -15.182 10.309 1.00 88.69 201 LYS A CA 1
ATOM 1726 C C . LYS A 1 201 ? 13.566 -13.668 10.099 1.00 88.69 201 LYS A C 1
ATOM 1728 O O . LYS A 1 201 ? 14.511 -12.965 10.460 1.00 88.69 201 LYS A O 1
ATOM 1733 N N . LYS A 1 202 ? 12.487 -13.164 9.499 1.00 84.81 202 LYS A N 1
ATOM 1734 C CA . LYS A 1 202 ? 12.267 -11.722 9.348 1.00 84.81 202 LYS A CA 1
ATOM 1735 C C . LYS A 1 202 ? 11.962 -11.119 10.711 1.00 84.81 202 LYS A C 1
ATOM 1737 O O . LYS A 1 202 ? 11.265 -11.735 11.516 1.00 84.81 202 LYS A O 1
ATOM 1742 N N . ARG A 1 203 ? 12.434 -9.894 10.931 1.00 79.31 203 ARG A N 1
ATOM 1743 C CA . ARG A 1 203 ? 12.064 -9.123 12.114 1.00 79.31 203 ARG A CA 1
ATOM 1744 C C . ARG A 1 203 ? 10.544 -8.910 12.162 1.00 79.31 203 ARG A C 1
ATOM 1746 O O . ARG A 1 203 ? 9.937 -8.735 11.094 1.00 79.31 203 ARG A O 1
ATOM 1753 N N . PRO A 1 204 ? 9.924 -8.928 13.356 1.00 67.62 204 PRO A N 1
ATOM 1754 C CA . PRO A 1 204 ? 8.493 -8.698 13.519 1.00 67.62 204 PRO A CA 1
ATOM 1755 C C . PRO A 1 204 ? 8.015 -7.429 12.805 1.00 67.62 204 PRO A C 1
ATOM 1757 O O . PRO A 1 204 ? 8.742 -6.443 12.686 1.00 67.62 204 PRO A O 1
ATOM 1760 N N . ASN A 1 205 ? 6.762 -7.427 12.338 1.00 53.91 205 ASN A N 1
ATOM 1761 C CA . ASN A 1 205 ? 6.218 -6.320 11.543 1.00 53.91 205 ASN A CA 1
ATOM 1762 C C . ASN A 1 205 ? 6.298 -4.952 12.237 1.00 53.91 205 ASN A C 1
ATOM 1764 O O . ASN A 1 205 ? 6.403 -3.956 11.528 1.00 53.91 205 ASN A O 1
ATOM 1768 N N . PHE A 1 206 ? 6.301 -4.885 13.575 1.00 50.09 206 PHE A N 1
ATOM 1769 C CA . PHE A 1 206 ? 6.427 -3.619 14.303 1.00 50.09 206 PHE A CA 1
ATOM 1770 C C . PHE A 1 206 ? 7.815 -2.973 14.182 1.00 50.09 206 PHE A C 1
ATOM 1772 O O . PHE A 1 206 ? 7.931 -1.752 14.260 1.00 50.09 206 PHE A O 1
ATOM 1779 N N . GLU A 1 207 ? 8.852 -3.761 13.895 1.00 46.75 207 GLU A N 1
ATOM 1780 C CA . GLU A 1 207 ? 10.181 -3.237 13.584 1.00 46.75 207 GLU A CA 1
ATOM 1781 C C . GLU A 1 207 ? 10.268 -2.763 12.127 1.00 46.75 207 GLU A C 1
ATOM 1783 O O . GLU A 1 207 ? 11.030 -1.857 11.837 1.00 46.75 207 GLU A O 1
ATOM 1788 N N . ASN A 1 208 ? 9.437 -3.279 11.209 1.00 49.56 208 ASN A N 1
ATOM 1789 C CA . ASN A 1 208 ? 9.351 -2.820 9.809 1.00 49.56 208 ASN A CA 1
ATOM 1790 C C . ASN A 1 208 ? 8.499 -1.546 9.611 1.00 49.56 208 ASN A C 1
ATOM 1792 O O . ASN A 1 208 ? 8.336 -1.085 8.474 1.00 49.56 208 ASN A O 1
ATOM 1796 N N . ILE A 1 209 ? 7.933 -0.987 10.686 1.00 45.97 209 ILE A N 1
ATOM 1797 C CA . ILE A 1 209 ? 7.106 0.226 10.646 1.00 45.97 209 ILE A CA 1
ATOM 1798 C C . ILE A 1 209 ? 7.970 1.418 10.208 1.00 45.97 209 ILE A C 1
ATOM 1800 O O . ILE A 1 209 ? 9.197 1.386 10.243 1.00 45.97 209 ILE A O 1
ATOM 1804 N N . ALA A 1 210 ? 7.321 2.497 9.770 1.00 43.91 210 ALA A N 1
ATOM 1805 C CA . ALA A 1 210 ? 7.915 3.803 9.487 1.00 43.91 210 ALA A CA 1
ATOM 1806 C C . ALA A 1 210 ? 9.003 4.273 10.488 1.00 43.91 210 ALA A C 1
ATOM 1808 O O . ALA A 1 210 ? 9.815 5.114 10.114 1.00 43.91 210 ALA A O 1
ATOM 1809 N N . SER A 1 211 ? 9.077 3.697 11.695 1.00 44.25 211 SER A N 1
ATOM 1810 C CA . SER A 1 211 ? 10.193 3.815 12.640 1.00 44.25 211 SER A CA 1
ATOM 1811 C C . SER A 1 211 ? 11.569 3.475 12.037 1.00 44.25 211 SER A C 1
ATOM 1813 O O . SER A 1 211 ? 12.510 4.221 12.284 1.00 44.25 211 SER A O 1
ATOM 1815 N N . LEU A 1 212 ? 11.706 2.446 11.184 1.00 44.09 212 LEU A N 1
ATOM 1816 C CA . LEU A 1 212 ? 12.985 2.118 10.515 1.00 44.09 212 LEU A CA 1
ATOM 1817 C C . LEU A 1 212 ? 13.288 2.992 9.294 1.00 44.09 212 LEU A C 1
ATOM 1819 O O . LEU A 1 212 ? 14.451 3.175 8.937 1.00 44.09 212 LEU A O 1
ATOM 1823 N N . LYS A 1 213 ? 12.254 3.513 8.623 1.00 49.78 213 LYS A N 1
ATOM 1824 C CA . LYS A 1 213 ? 12.441 4.504 7.549 1.00 49.78 213 LYS A CA 1
ATOM 1825 C C . LYS A 1 213 ? 12.726 5.903 8.106 1.00 49.78 213 LYS A C 1
ATOM 1827 O O . LYS A 1 213 ? 13.202 6.749 7.353 1.00 49.78 213 LYS A O 1
ATOM 1832 N N . GLY A 1 214 ? 12.466 6.105 9.401 1.00 51.88 214 GLY A N 1
ATOM 1833 C CA . GLY A 1 214 ? 12.812 7.288 10.177 1.00 51.88 214 GLY A CA 1
ATOM 1834 C C . GLY A 1 214 ? 12.376 8.606 9.535 1.00 51.88 214 GLY A C 1
ATOM 1835 O O . GLY A 1 214 ? 11.552 8.653 8.619 1.00 51.88 214 GLY A O 1
ATOM 1836 N N . LYS A 1 215 ? 13.006 9.689 9.999 1.00 54.56 215 LYS A N 1
ATOM 1837 C CA . LYS A 1 215 ? 12.914 11.031 9.404 1.00 54.56 215 LYS A CA 1
ATOM 1838 C C . LYS A 1 215 ? 13.417 11.091 7.948 1.00 54.56 215 LYS A C 1
ATOM 1840 O O . LYS A 1 215 ? 13.168 12.080 7.273 1.00 54.56 215 LYS A O 1
ATOM 1845 N N . GLU A 1 216 ? 14.112 10.058 7.461 1.00 53.94 216 GLU A N 1
ATOM 1846 C CA . GLU A 1 216 ? 14.709 10.019 6.116 1.00 53.94 216 GLU A CA 1
ATOM 1847 C C . GLU A 1 216 ? 13.692 9.730 4.999 1.00 53.94 216 GLU A C 1
ATOM 1849 O O . GLU A 1 216 ? 13.974 9.966 3.822 1.00 53.94 216 GLU A O 1
ATOM 1854 N N . HIS A 1 217 ? 12.499 9.214 5.317 1.00 63.28 217 HIS A N 1
ATOM 1855 C CA . HIS A 1 217 ? 11.485 8.992 4.289 1.00 63.28 217 HIS A CA 1
ATOM 1856 C C . HIS A 1 217 ? 10.929 10.321 3.772 1.00 63.28 217 HIS A C 1
ATOM 1858 O O . HIS A 1 217 ? 10.450 11.142 4.546 1.00 63.28 217 HIS A O 1
ATOM 1864 N N . SER A 1 218 ? 10.864 10.489 2.450 1.00 65.38 218 SER A N 1
ATOM 1865 C CA . SER A 1 218 ? 10.414 11.738 1.809 1.00 65.38 218 SER A CA 1
ATOM 1866 C C . SER A 1 218 ? 8.987 12.177 2.168 1.00 65.38 218 SER A C 1
ATOM 1868 O O . SER A 1 218 ? 8.631 13.336 1.948 1.00 65.38 218 SER A O 1
ATOM 1870 N N . MET A 1 219 ? 8.175 11.254 2.692 1.00 65.81 219 MET A N 1
ATOM 1871 C CA . MET A 1 219 ? 6.797 11.485 3.142 1.00 65.81 219 MET A CA 1
ATOM 1872 C C . MET A 1 219 ? 6.660 11.570 4.671 1.00 65.81 219 MET A C 1
ATOM 1874 O O . MET A 1 219 ? 5.550 11.749 5.163 1.00 65.81 219 MET A O 1
ATOM 1878 N N . TYR A 1 220 ? 7.740 11.382 5.434 1.00 70.19 220 TYR A N 1
ATOM 1879 C CA . TYR A 1 220 ? 7.690 11.459 6.893 1.00 70.19 220 TYR A CA 1
ATOM 1880 C C . TYR A 1 220 ? 7.314 12.881 7.334 1.00 70.19 220 TYR A C 1
ATOM 1882 O O . TYR A 1 220 ? 7.866 13.853 6.828 1.00 70.19 220 TYR A O 1
ATOM 1890 N N . GLY A 1 221 ? 6.345 13.000 8.246 1.00 70.31 221 GLY A N 1
ATOM 1891 C CA . GLY A 1 221 ? 5.853 14.285 8.761 1.00 70.31 221 GLY A CA 1
ATOM 1892 C C . GLY A 1 221 ? 4.976 15.102 7.802 1.00 70.31 221 GLY A C 1
ATOM 1893 O O . GLY A 1 221 ? 4.361 16.069 8.241 1.00 70.31 221 GLY A O 1
ATOM 1894 N N . LYS A 1 222 ? 4.868 14.711 6.525 1.00 81.00 222 LYS A N 1
ATOM 1895 C CA . LYS A 1 222 ? 4.048 15.418 5.530 1.00 81.00 222 LYS A CA 1
ATOM 1896 C C . LYS A 1 222 ? 2.581 15.013 5.605 1.00 81.00 222 LYS A C 1
ATOM 1898 O O . LYS A 1 222 ? 2.253 13.848 5.857 1.00 81.00 222 LYS A O 1
ATOM 1903 N N . LYS A 1 223 ? 1.685 15.958 5.321 1.00 83.38 223 LYS A N 1
ATOM 1904 C CA . LYS A 1 223 ? 0.251 15.669 5.169 1.00 83.38 223 LYS A CA 1
ATOM 1905 C C . LYS A 1 223 ? -0.001 14.912 3.865 1.00 83.38 223 LYS A C 1
ATOM 1907 O O . LYS A 1 223 ? 0.722 15.052 2.885 1.00 83.38 223 LYS A O 1
ATOM 1912 N N . TRP A 1 224 ? -1.070 14.122 3.822 1.00 77.81 224 TRP A N 1
ATOM 1913 C CA . TRP A 1 224 ? -1.448 13.376 2.614 1.00 77.81 224 TRP A CA 1
ATOM 1914 C C . TRP A 1 224 ? -1.707 14.300 1.421 1.00 77.81 224 TRP A C 1
ATOM 1916 O O . TRP A 1 224 ? -1.352 13.963 0.294 1.00 77.81 224 TRP A O 1
ATOM 1926 N N . GLU A 1 225 ? -2.294 15.462 1.688 1.00 90.44 225 GLU A N 1
ATOM 1927 C CA . GLU A 1 225 ? -2.544 16.528 0.724 1.00 90.44 225 GLU A CA 1
ATOM 1928 C C . GLU A 1 225 ? -1.248 17.039 0.084 1.00 90.44 225 GLU A C 1
ATOM 1930 O O . GLU A 1 225 ? -1.203 17.218 -1.128 1.00 90.44 225 GLU A O 1
ATOM 1935 N N . GLU A 1 226 ? -0.181 17.193 0.870 1.00 84.62 226 GLU A N 1
ATOM 1936 C CA . GLU A 1 226 ? 1.135 17.644 0.393 1.00 84.62 226 GLU A CA 1
ATOM 1937 C C . GLU A 1 226 ? 1.824 16.582 -0.473 1.00 84.62 226 GLU A C 1
ATOM 1939 O O . GLU A 1 226 ? 2.576 16.905 -1.388 1.00 84.62 226 GLU A O 1
ATOM 1944 N N . VAL A 1 227 ? 1.581 15.300 -0.188 1.00 83.56 227 VAL A N 1
ATOM 1945 C CA . VAL A 1 227 ? 2.232 14.186 -0.892 1.00 83.56 227 VAL A CA 1
ATOM 1946 C C . VAL A 1 227 ? 1.512 13.830 -2.195 1.00 83.56 227 VAL A C 1
ATOM 1948 O O . VAL A 1 227 ? 2.161 13.460 -3.173 1.00 83.56 227 VAL A O 1
ATOM 1951 N N . TYR A 1 228 ? 0.179 13.891 -2.212 1.00 82.69 228 TYR A N 1
ATOM 1952 C CA . TYR A 1 228 ? -0.631 13.344 -3.306 1.00 82.69 228 TYR A CA 1
ATOM 1953 C C . TYR A 1 228 ? -1.527 14.371 -4.009 1.00 82.69 228 TYR A C 1
ATOM 1955 O O . TYR A 1 228 ? -2.078 14.044 -5.061 1.00 82.69 228 TYR A O 1
ATOM 1963 N N . GLY A 1 229 ? -1.675 15.581 -3.465 1.00 88.31 229 GLY A N 1
ATOM 1964 C CA . GLY A 1 229 ? -2.716 16.532 -3.857 1.00 88.31 229 GLY A CA 1
ATOM 1965 C C . GLY A 1 229 ? -4.064 16.227 -3.189 1.00 88.31 229 GLY A C 1
ATOM 1966 O O . GLY A 1 229 ? -4.305 15.107 -2.731 1.00 88.31 229 GLY A O 1
ATOM 1967 N N . ILE A 1 230 ? -4.949 17.227 -3.130 1.00 88.56 230 ILE A N 1
ATOM 1968 C CA . ILE A 1 230 ? -6.199 17.199 -2.343 1.00 88.56 230 ILE A CA 1
ATOM 1969 C C . ILE A 1 230 ? -7.113 16.033 -2.756 1.00 88.56 230 ILE A C 1
ATOM 1971 O O . ILE A 1 230 ? -7.518 15.233 -1.908 1.00 88.56 230 ILE A O 1
ATOM 1975 N N . ASP A 1 231 ? -7.381 15.877 -4.053 1.00 88.38 231 ASP A N 1
ATOM 1976 C CA . ASP A 1 231 ? -8.338 14.876 -4.544 1.00 88.38 231 ASP A CA 1
ATOM 1977 C C . ASP A 1 231 ? -7.858 13.443 -4.301 1.00 88.38 231 ASP A C 1
ATOM 1979 O O . ASP A 1 231 ? -8.584 12.600 -3.765 1.00 88.38 231 ASP A O 1
ATOM 1983 N N . LYS A 1 232 ? -6.587 13.165 -4.615 1.00 86.31 232 LYS A N 1
ATOM 1984 C CA . LYS A 1 232 ? -5.986 11.843 -4.382 1.00 86.31 232 LYS A CA 1
ATOM 1985 C C . LYS A 1 232 ? -5.841 11.545 -2.893 1.00 86.31 232 LYS A C 1
ATOM 1987 O O . LYS A 1 232 ? -6.030 10.398 -2.486 1.00 86.31 232 LYS A O 1
ATOM 1992 N N . ALA A 1 233 ? -5.532 12.550 -2.074 1.00 87.38 233 ALA A N 1
ATOM 1993 C CA . ALA A 1 233 ? -5.486 12.398 -0.625 1.00 87.38 233 ALA A CA 1
ATOM 1994 C C . ALA A 1 233 ? -6.859 12.005 -0.065 1.00 87.38 233 ALA A C 1
ATOM 1996 O O . ALA A 1 233 ? -6.934 11.089 0.754 1.00 87.38 233 ALA A O 1
ATOM 1997 N N . LYS A 1 234 ? -7.943 12.632 -0.539 1.00 88.19 234 LYS A N 1
ATOM 1998 C CA . LYS A 1 234 ? -9.317 12.301 -0.133 1.00 88.19 234 LYS A CA 1
ATOM 1999 C C . LYS A 1 234 ? -9.676 10.851 -0.463 1.00 88.19 234 LYS A C 1
ATOM 2001 O O . LYS A 1 234 ? -10.145 10.133 0.422 1.00 88.19 234 LYS A O 1
ATOM 2006 N N . ILE A 1 235 ? -9.402 10.408 -1.692 1.00 88.25 235 ILE A N 1
ATOM 2007 C CA . ILE A 1 235 ? -9.652 9.024 -2.130 1.00 88.25 235 ILE A CA 1
ATOM 2008 C C . ILE A 1 235 ? -8.889 8.043 -1.237 1.00 88.25 235 ILE A C 1
ATOM 2010 O O . ILE A 1 235 ? -9.492 7.154 -0.637 1.00 88.25 235 ILE A O 1
ATOM 2014 N N . ARG A 1 236 ? -7.581 8.253 -1.053 1.00 85.88 236 ARG A N 1
ATOM 2015 C CA . ARG A 1 236 ? -6.761 7.335 -0.257 1.00 85.88 236 ARG A CA 1
ATOM 2016 C C . ARG A 1 236 ? -7.112 7.320 1.225 1.00 85.88 236 ARG A C 1
ATOM 2018 O O . ARG A 1 236 ? -7.047 6.264 1.847 1.00 85.88 236 ARG A O 1
ATOM 2025 N N . LYS A 1 237 ? -7.503 8.458 1.806 1.00 84.75 237 LYS A N 1
ATOM 2026 C CA . LYS A 1 237 ? -8.014 8.502 3.186 1.00 84.75 237 LYS A CA 1
ATOM 2027 C C . LYS A 1 237 ? -9.261 7.632 3.329 1.00 84.75 237 LYS A C 1
ATOM 2029 O O . LYS A 1 237 ? -9.375 6.904 4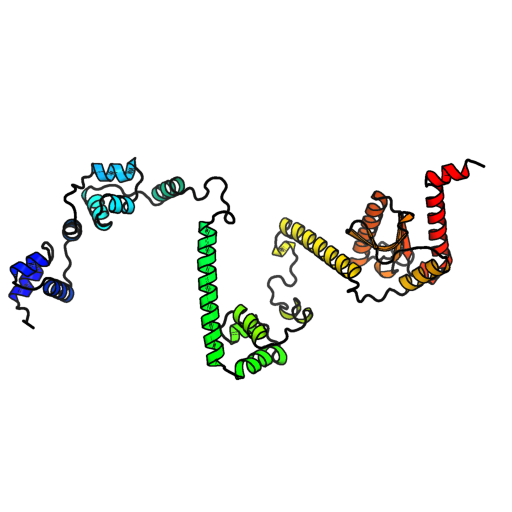.314 1.00 84.75 237 LYS A O 1
ATOM 2034 N N . ASN A 1 238 ? -10.158 7.662 2.344 1.00 84.69 238 ASN A N 1
ATOM 2035 C CA . ASN A 1 238 ? -11.342 6.810 2.339 1.00 84.69 238 ASN A CA 1
ATOM 2036 C C . ASN A 1 238 ? -10.981 5.322 2.184 1.00 84.69 238 ASN A C 1
ATOM 2038 O O . ASN A 1 238 ? -11.414 4.507 2.995 1.00 84.69 238 ASN A O 1
ATOM 2042 N N . GLU A 1 239 ? -10.130 4.972 1.216 1.00 87.12 239 GLU A N 1
ATOM 2043 C CA . GLU A 1 239 ? -9.647 3.595 1.011 1.00 87.12 239 GLU A CA 1
ATOM 2044 C C . GLU A 1 239 ? -8.985 3.029 2.271 1.00 87.12 239 GLU A C 1
ATOM 2046 O O . GLU A 1 239 ? -9.327 1.933 2.716 1.00 87.12 239 GLU A O 1
ATOM 2051 N N . MET A 1 240 ? -8.089 3.802 2.890 1.00 84.06 240 MET A N 1
ATOM 2052 C CA . MET A 1 240 ? -7.427 3.436 4.141 1.00 84.06 240 MET A CA 1
ATOM 2053 C C . MET A 1 240 ? -8.444 3.236 5.266 1.00 84.06 240 MET A C 1
ATOM 2055 O O . MET A 1 240 ? -8.358 2.275 6.024 1.00 84.06 240 MET A O 1
ATOM 2059 N N . SER A 1 241 ? -9.439 4.119 5.363 1.00 83.19 241 SER A N 1
ATOM 2060 C CA . SER A 1 241 ? -10.505 4.015 6.357 1.00 83.19 241 SER A CA 1
ATOM 2061 C C . SER A 1 241 ? -11.335 2.737 6.172 1.00 83.19 241 SER A C 1
ATOM 2063 O O . SER A 1 241 ? -11.620 2.045 7.147 1.00 83.19 241 SER A O 1
ATOM 2065 N N . ILE A 1 242 ? -11.681 2.380 4.932 1.00 84.62 242 ILE A N 1
ATOM 2066 C CA . ILE A 1 242 ? -12.397 1.138 4.599 1.00 84.62 242 ILE A CA 1
ATOM 2067 C C . ILE A 1 242 ? -11.537 -0.089 4.921 1.00 84.62 242 ILE A C 1
ATOM 2069 O O . ILE A 1 242 ? -12.022 -1.021 5.561 1.00 84.62 242 ILE A O 1
ATOM 2073 N N . ALA A 1 243 ? -10.265 -0.086 4.519 1.00 82.69 243 ALA A N 1
ATOM 2074 C CA . ALA A 1 243 ? -9.338 -1.184 4.783 1.00 82.69 243 ALA A CA 1
ATOM 2075 C C . ALA A 1 243 ? -9.152 -1.423 6.290 1.00 82.69 243 ALA A C 1
ATOM 2077 O O . ALA A 1 243 ? -9.226 -2.565 6.746 1.00 82.69 243 ALA A O 1
ATOM 2078 N N . SER A 1 244 ? -8.992 -0.352 7.072 1.00 82.19 244 SER A N 1
ATOM 2079 C CA . SER A 1 244 ? -8.901 -0.429 8.533 1.00 82.19 244 SER A CA 1
ATOM 2080 C C . SER A 1 244 ? -10.170 -1.006 9.160 1.00 82.19 244 SER A C 1
ATOM 2082 O O . SER A 1 244 ? -10.065 -1.899 9.998 1.00 82.19 244 SER A O 1
ATOM 2084 N N . ARG A 1 245 ? -11.365 -0.572 8.728 1.00 83.12 245 ARG A N 1
ATOM 2085 C CA . ARG A 1 245 ? -12.638 -1.138 9.217 1.00 83.12 245 ARG A CA 1
ATOM 2086 C C . ARG A 1 245 ? -12.750 -2.631 8.917 1.00 83.12 245 ARG A C 1
ATOM 2088 O O . ARG A 1 245 ? -13.005 -3.409 9.829 1.00 83.12 245 ARG A O 1
ATOM 2095 N N . LYS A 1 246 ? -12.482 -3.042 7.672 1.00 84.50 246 LYS A N 1
ATOM 2096 C CA . LYS A 1 246 ? -12.505 -4.461 7.273 1.00 84.50 246 LYS A CA 1
ATOM 2097 C C . LYS A 1 246 ? -11.539 -5.309 8.098 1.00 84.50 246 LYS A C 1
ATOM 2099 O O . LYS A 1 246 ? -11.885 -6.415 8.497 1.00 84.50 246 LYS A O 1
ATOM 2104 N N . SER A 1 247 ? -10.346 -4.783 8.372 1.00 83.12 247 SER A N 1
ATOM 2105 C CA . SER A 1 247 ? -9.358 -5.450 9.223 1.00 83.12 247 SER A CA 1
ATOM 2106 C C . SER A 1 247 ? -9.884 -5.660 10.647 1.00 83.12 247 SER A C 1
ATOM 2108 O O . SER A 1 247 ? -9.773 -6.760 11.179 1.00 83.12 247 SER A O 1
ATOM 2110 N N . ILE A 1 248 ? -10.511 -4.642 11.246 1.00 81.62 248 ILE A N 1
ATOM 2111 C CA . ILE A 1 248 ? -11.096 -4.741 12.592 1.00 81.62 248 ILE A CA 1
ATOM 2112 C C . ILE A 1 248 ? -12.212 -5.789 12.626 1.00 81.62 248 ILE A C 1
ATOM 2114 O O . ILE A 1 248 ? -12.166 -6.686 13.462 1.00 81.62 248 ILE A O 1
ATOM 2118 N N . ILE A 1 249 ? -13.162 -5.725 11.689 1.00 82.06 249 ILE A N 1
ATOM 2119 C CA . ILE A 1 249 ? -14.289 -6.669 11.616 1.00 82.06 249 ILE A CA 1
ATOM 2120 C C . ILE A 1 249 ? -13.785 -8.105 11.462 1.00 82.06 249 ILE A C 1
ATOM 2122 O O . ILE A 1 249 ? -14.193 -8.982 12.218 1.00 82.06 249 ILE A O 1
ATOM 2126 N N . ARG A 1 250 ? -12.834 -8.345 10.550 1.00 84.81 250 ARG A N 1
ATOM 2127 C CA . ARG A 1 250 ? -12.209 -9.665 10.380 1.00 84.81 250 ARG A CA 1
ATOM 2128 C C . ARG A 1 250 ? -11.630 -10.182 11.696 1.00 84.81 250 ARG A C 1
ATOM 2130 O O . ARG A 1 250 ? -11.832 -11.340 12.044 1.00 84.81 250 ARG A O 1
ATOM 2137 N N . ARG A 1 251 ? -10.893 -9.336 12.420 1.00 81.12 251 ARG A N 1
ATOM 2138 C CA . ARG A 1 251 ? -10.254 -9.734 13.679 1.00 81.12 251 ARG A CA 1
ATOM 2139 C C . ARG A 1 251 ? -11.276 -10.030 14.778 1.00 81.12 251 ARG A C 1
ATOM 2141 O O . ARG A 1 251 ? -11.031 -10.944 15.558 1.00 81.12 251 ARG A O 1
ATOM 2148 N N . LEU A 1 252 ? -12.399 -9.308 14.817 1.00 79.50 252 LEU A N 1
ATOM 2149 C CA . LEU A 1 252 ? -13.520 -9.595 15.722 1.00 79.50 252 LEU A CA 1
ATOM 2150 C C . LEU A 1 252 ? -14.153 -10.956 15.409 1.00 79.50 252 LEU A C 1
ATOM 2152 O O . LEU A 1 252 ? -14.270 -11.791 16.302 1.00 79.50 252 LEU A O 1
ATOM 2156 N N . VAL A 1 253 ? -14.479 -11.213 14.137 1.00 78.69 253 VAL A N 1
ATOM 2157 C CA . VAL A 1 253 ? -15.072 -12.486 13.686 1.00 78.69 253 VAL A CA 1
ATOM 2158 C C . VAL A 1 253 ? -14.153 -13.670 13.990 1.00 78.69 253 VAL A C 1
ATOM 2160 O O . VAL A 1 253 ? -14.599 -14.678 14.531 1.00 78.69 253 VAL A O 1
ATOM 2163 N N . ASN A 1 254 ? -12.856 -13.533 13.707 1.00 78.75 254 ASN A N 1
ATOM 2164 C CA . ASN A 1 254 ? -11.876 -14.601 13.911 1.00 78.75 254 ASN A CA 1
ATOM 2165 C C . ASN A 1 254 ? -11.398 -14.741 15.368 1.00 78.75 254 ASN A C 1
ATOM 2167 O O . ASN A 1 254 ? -10.552 -15.591 15.639 1.00 78.75 254 ASN A O 1
ATOM 2171 N N . ARG A 1 255 ? -11.871 -13.896 16.298 1.00 72.94 255 ARG A N 1
ATOM 2172 C CA . ARG A 1 255 ? -11.378 -13.822 17.690 1.00 72.94 255 ARG A CA 1
ATOM 2173 C C . ARG A 1 255 ? -9.852 -13.622 17.793 1.00 72.94 255 ARG A C 1
ATOM 2175 O O . ARG A 1 255 ? -9.215 -14.039 18.751 1.00 72.94 255 ARG A O 1
ATOM 2182 N N . GLU A 1 256 ? -9.259 -12.921 16.824 1.00 73.44 256 GLU A N 1
ATOM 2183 C CA . GLU A 1 256 ? -7.817 -12.603 16.732 1.00 73.44 256 GLU A CA 1
ATOM 2184 C C . GLU A 1 256 ? -7.459 -11.288 17.467 1.00 73.44 256 GLU A C 1
ATOM 2186 O O . GLU A 1 256 ? -6.525 -10.552 17.106 1.00 73.44 256 GLU A O 1
ATOM 2191 N N . MET A 1 257 ? -8.263 -10.920 18.462 1.00 59.94 257 MET A N 1
ATOM 2192 C CA . MET A 1 257 ? -8.179 -9.641 19.157 1.00 59.94 257 MET A CA 1
ATOM 2193 C C . ME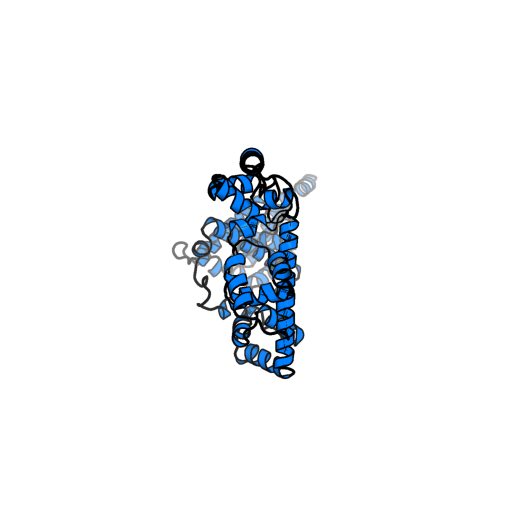T A 1 257 ? -7.702 -9.850 20.591 1.00 59.94 257 MET A C 1
ATOM 2195 O O . MET A 1 257 ? -8.431 -10.431 21.387 1.00 59.94 257 MET A O 1
ATOM 2199 N N . PRO A 1 258 ? -6.525 -9.322 20.964 1.00 51.41 258 PRO A N 1
ATOM 2200 C CA . PRO A 1 258 ? -6.199 -9.088 22.354 1.00 51.41 258 PRO A CA 1
ATOM 2201 C C . PRO A 1 258 ? -6.712 -7.690 22.715 1.00 51.41 258 PRO A C 1
ATOM 2203 O O . PRO A 1 258 ? -5.966 -6.716 22.643 1.00 51.41 258 PRO A O 1
ATOM 2206 N N . PHE A 1 259 ? -7.992 -7.564 23.052 1.00 57.69 259 PHE A N 1
ATOM 2207 C CA . PHE A 1 259 ? -8.471 -6.402 23.797 1.00 57.69 259 PHE A CA 1
ATOM 2208 C C . PHE A 1 259 ? -9.110 -6.926 25.067 1.00 57.69 259 PHE A C 1
ATOM 2210 O O . PHE A 1 259 ? -10.038 -7.724 25.027 1.00 57.69 259 PHE A O 1
ATOM 2217 N N . LYS A 1 260 ? -8.524 -6.541 26.198 1.00 68.06 260 LYS A N 1
ATOM 2218 C CA . LYS A 1 260 ? -9.139 -6.750 27.497 1.00 68.06 260 LYS A CA 1
ATOM 2219 C C . LYS A 1 260 ? -10.350 -5.828 27.534 1.00 68.06 260 LYS A C 1
ATOM 2221 O O . LYS A 1 260 ? -10.152 -4.621 27.389 1.00 68.06 260 LYS A O 1
ATOM 2226 N N . ASP A 1 261 ? -11.543 -6.391 27.713 1.00 79.25 261 ASP A N 1
ATOM 2227 C CA . ASP A 1 261 ? -12.761 -5.604 27.918 1.00 79.25 261 ASP A CA 1
ATOM 2228 C C . ASP A 1 261 ? -12.482 -4.533 28.967 1.00 79.25 261 ASP A C 1
ATOM 2230 O O . ASP A 1 261 ? -11.812 -4.798 29.984 1.00 79.25 261 ASP A O 1
ATOM 2234 N N . THR A 1 262 ? -12.952 -3.315 28.721 1.00 85.62 262 THR A N 1
ATOM 2235 C CA . THR A 1 262 ? -12.751 -2.238 29.688 1.00 85.62 262 THR A CA 1
ATOM 2236 C C . THR A 1 262 ? -13.462 -2.576 30.998 1.00 85.62 262 THR A C 1
ATOM 2238 O O . THR A 1 262 ? -14.338 -3.437 31.070 1.00 85.62 262 THR A O 1
ATOM 2241 N N . GLU A 1 263 ? -13.051 -1.944 32.096 1.00 89.50 263 GLU A N 1
ATOM 2242 C CA . GLU A 1 263 ? -13.712 -2.163 33.386 1.00 89.50 263 GLU A CA 1
ATOM 2243 C C . GLU A 1 263 ? -15.217 -1.868 33.315 1.00 89.50 263 GLU A C 1
ATOM 2245 O O . GLU A 1 263 ? -16.018 -2.667 33.794 1.00 89.50 263 GLU A O 1
ATOM 2250 N N . ILE A 1 264 ? -15.593 -0.777 32.645 1.00 92.31 264 ILE A N 1
ATOM 2251 C CA . ILE A 1 264 ? -16.987 -0.356 32.481 1.00 92.31 264 ILE A CA 1
ATOM 2252 C C . ILE A 1 264 ? -17.799 -1.313 31.600 1.00 92.31 264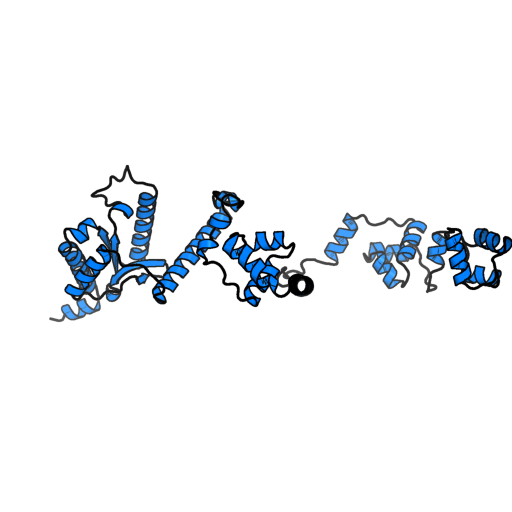 ILE A C 1
ATOM 2254 O O . ILE A 1 264 ? -18.949 -1.596 31.930 1.00 92.31 264 ILE A O 1
ATOM 2258 N N . GLU A 1 265 ? -17.205 -1.879 30.544 1.00 92.00 265 GLU A N 1
ATOM 2259 C CA . GLU A 1 265 ? -17.848 -2.914 29.725 1.00 92.00 265 GLU A CA 1
ATOM 2260 C C . GLU A 1 265 ? -18.125 -4.171 30.552 1.00 92.00 265 GLU A C 1
ATOM 2262 O O . GLU A 1 265 ? -19.228 -4.712 30.496 1.00 92.00 265 GLU A O 1
ATOM 2267 N N . ARG A 1 266 ? -17.166 -4.614 31.379 1.00 92.69 266 ARG A N 1
ATOM 2268 C CA . ARG A 1 266 ? -17.367 -5.780 32.255 1.00 92.69 266 ARG A CA 1
ATOM 2269 C C . ARG A 1 266 ? -18.461 -5.542 33.291 1.00 92.69 266 ARG A C 1
ATOM 2271 O O . ARG A 1 266 ? -19.268 -6.442 33.523 1.00 92.69 266 ARG A O 1
ATOM 2278 N N . ILE A 1 267 ? -18.508 -4.353 33.897 1.00 93.62 267 ILE A N 1
ATOM 2279 C CA . ILE A 1 267 ? -19.585 -3.974 34.825 1.00 93.62 267 ILE A CA 1
ATOM 2280 C C . ILE A 1 267 ? -20.934 -4.020 34.098 1.00 93.62 267 ILE A C 1
ATOM 2282 O O . ILE A 1 267 ? -21.841 -4.712 34.552 1.00 93.62 267 ILE A O 1
ATOM 2286 N N . MET A 1 268 ? -21.052 -3.369 32.938 1.00 95.31 268 MET A N 1
ATOM 2287 C CA . MET A 1 268 ? -22.294 -3.339 32.158 1.00 95.31 268 MET A CA 1
ATOM 2288 C C . MET A 1 268 ? -22.749 -4.739 31.721 1.00 95.31 268 MET A C 1
ATOM 2290 O O . MET A 1 268 ? -23.920 -5.087 31.877 1.00 95.31 268 MET A O 1
ATOM 2294 N N . ALA A 1 269 ? -21.829 -5.572 31.228 1.00 93.56 269 ALA A N 1
ATOM 2295 C CA . ALA A 1 269 ? -22.111 -6.961 30.878 1.00 93.56 269 ALA A CA 1
ATOM 2296 C C . ALA A 1 269 ? -22.631 -7.747 32.089 1.00 93.56 269 ALA A C 1
ATOM 2298 O O . ALA A 1 269 ? -23.635 -8.448 31.977 1.00 93.56 269 ALA A O 1
ATOM 2299 N N . SER A 1 270 ? -21.996 -7.582 33.253 1.00 94.06 270 SER A N 1
ATOM 2300 C CA . SER A 1 270 ? -22.404 -8.259 34.490 1.00 94.06 270 SER A CA 1
ATOM 2301 C C . SER A 1 270 ? -23.804 -7.825 34.932 1.00 94.06 270 SER A C 1
ATOM 2303 O O . SER A 1 270 ? -24.623 -8.671 35.282 1.00 94.06 270 SER A O 1
ATOM 2305 N N . LEU A 1 271 ? -24.123 -6.529 34.840 1.00 94.38 271 LEU A N 1
ATOM 2306 C CA . LEU A 1 271 ? -25.463 -6.002 35.130 1.00 94.38 271 LEU A CA 1
ATOM 2307 C C . LEU A 1 271 ? -26.527 -6.594 34.197 1.00 94.38 271 LEU A C 1
ATOM 2309 O O . LEU A 1 271 ? -27.590 -7.002 34.661 1.00 94.38 271 LEU A O 1
ATOM 2313 N N . MET A 1 272 ? -26.244 -6.670 32.894 1.00 95.62 272 MET A N 1
ATOM 2314 C CA . MET A 1 272 ? -27.169 -7.252 31.917 1.00 95.62 272 MET A CA 1
ATOM 2315 C C . MET A 1 272 ? -27.371 -8.755 32.124 1.00 95.62 272 MET A C 1
ATOM 2317 O O . MET A 1 272 ? -28.512 -9.209 32.059 1.00 95.62 272 MET A O 1
ATOM 2321 N N . ILE A 1 273 ? -26.310 -9.511 32.430 1.00 94.25 273 ILE A N 1
ATOM 2322 C CA . ILE A 1 273 ? -26.400 -10.946 32.757 1.00 94.25 273 ILE A CA 1
ATOM 2323 C C . ILE A 1 273 ? -27.250 -11.150 34.015 1.00 94.25 273 ILE A C 1
ATOM 2325 O O . ILE A 1 273 ? -28.190 -11.941 33.984 1.00 94.25 273 ILE A O 1
ATOM 2329 N N . ASN A 1 274 ? -26.992 -10.391 35.084 1.00 94.31 274 ASN A N 1
ATOM 2330 C CA . ASN A 1 274 ? -27.739 -10.496 36.343 1.00 94.31 274 ASN A CA 1
ATOM 2331 C C . ASN A 1 274 ? -29.231 -10.152 36.195 1.00 94.31 274 ASN A C 1
ATOM 2333 O O . ASN A 1 274 ? -30.045 -10.576 37.009 1.00 94.31 274 ASN A O 1
ATOM 2337 N N . LYS A 1 275 ? -29.597 -9.367 35.175 1.00 93.50 275 LYS A N 1
ATOM 2338 C CA . LYS A 1 275 ? -30.990 -9.037 34.831 1.00 93.50 275 LYS A CA 1
ATOM 2339 C C . LYS A 1 275 ? -31.561 -9.904 33.702 1.00 93.50 275 LYS A C 1
ATOM 2341 O O . LYS A 1 275 ? -32.611 -9.559 33.163 1.00 93.50 275 LYS A O 1
ATOM 2346 N N . GLU A 1 276 ? -30.871 -10.981 33.326 1.00 94.38 276 GLU A N 1
ATOM 2347 C CA . GLU A 1 276 ? -31.266 -11.925 32.269 1.00 94.38 276 GLU A CA 1
ATOM 2348 C C . GLU A 1 276 ? -31.516 -11.266 30.896 1.00 94.38 276 GLU A C 1
ATOM 2350 O O . GLU A 1 276 ? -32.286 -11.747 30.057 1.00 94.38 276 GLU A O 1
ATOM 2355 N N . ILE A 1 277 ? -30.842 -10.147 30.629 1.00 93.69 277 ILE A N 1
ATOM 2356 C CA . ILE A 1 277 ? -30.941 -9.432 29.358 1.00 93.69 277 ILE A CA 1
ATOM 2357 C C . ILE A 1 277 ? -30.020 -10.112 28.347 1.00 93.69 277 ILE A C 1
ATOM 2359 O O . ILE A 1 277 ? -28.802 -10.137 28.506 1.00 93.69 277 ILE A O 1
ATOM 2363 N N . LYS A 1 278 ? -30.595 -10.634 27.260 1.00 93.06 278 LYS A N 1
ATOM 2364 C CA . LYS A 1 278 ? -29.827 -11.216 26.151 1.00 93.06 278 LYS A CA 1
ATOM 2365 C C . LYS A 1 278 ? -29.205 -10.111 25.294 1.00 93.06 278 LYS A C 1
ATOM 2367 O O . LYS A 1 278 ? -29.929 -9.294 24.724 1.00 93.06 278 LYS A O 1
ATOM 2372 N N . PHE A 1 279 ? -27.882 -10.127 25.151 1.00 94.75 279 PHE A N 1
ATOM 2373 C CA . PHE A 1 279 ? -27.129 -9.175 24.332 1.00 94.75 279 PHE A CA 1
ATOM 2374 C C . PHE A 1 279 ? -26.021 -9.863 23.526 1.00 94.75 279 PHE A C 1
ATOM 2376 O O . PHE A 1 279 ? -25.656 -11.010 23.784 1.00 94.75 279 PHE A O 1
ATOM 2383 N N . VAL A 1 280 ? -25.472 -9.141 22.550 1.00 91.50 280 VAL A N 1
ATOM 2384 C CA . VAL A 1 280 ? -24.265 -9.523 21.807 1.00 91.50 280 VAL A CA 1
ATOM 2385 C C . VAL A 1 280 ? -23.220 -8.431 22.000 1.00 91.50 280 VAL A C 1
ATOM 2387 O O . VAL A 1 280 ? -23.496 -7.267 21.717 1.00 91.50 280 VAL A O 1
ATOM 2390 N N . ALA A 1 281 ? -22.040 -8.795 22.498 1.00 90.44 281 ALA A N 1
ATOM 2391 C CA . ALA A 1 281 ? -20.925 -7.867 22.667 1.00 90.44 281 ALA A CA 1
ATOM 2392 C C . ALA A 1 281 ? -20.158 -7.655 21.351 1.00 90.44 281 ALA A C 1
ATOM 2394 O O . ALA A 1 281 ? -20.112 -8.558 20.511 1.00 90.44 281 ALA A O 1
ATOM 2395 N N . GLN A 1 282 ? -19.533 -6.486 21.190 1.00 87.00 282 GLN A N 1
ATOM 2396 C CA . GLN A 1 282 ? -18.641 -6.142 20.071 1.00 87.00 282 GLN A CA 1
ATOM 2397 C C . GLN A 1 282 ? -19.259 -6.425 18.690 1.00 87.00 282 GLN A C 1
ATOM 2399 O O . GLN A 1 282 ? -18.621 -6.958 17.776 1.00 87.00 282 GLN A O 1
ATOM 2404 N N . TYR A 1 283 ? -20.537 -6.085 18.536 1.00 86.00 283 TYR A N 1
ATOM 2405 C CA . TYR A 1 283 ? -21.305 -6.415 17.342 1.00 86.00 283 TYR A CA 1
ATOM 2406 C C . TYR A 1 283 ? -21.141 -5.349 16.260 1.00 86.00 283 TYR A C 1
ATOM 2408 O O . TYR A 1 283 ? -21.291 -4.151 16.521 1.00 86.00 283 TYR A O 1
ATOM 2416 N N . SER A 1 284 ? -20.868 -5.782 15.025 1.00 86.62 284 SER A N 1
ATOM 2417 C CA . SER A 1 284 ? -20.809 -4.870 13.886 1.00 86.62 284 SER A CA 1
ATOM 2418 C C . SER A 1 284 ? -22.184 -4.677 13.255 1.00 86.62 284 SER A C 1
ATOM 2420 O O . SER A 1 284 ? -22.803 -5.626 12.783 1.00 86.62 284 SER A O 1
ATOM 2422 N N . ILE A 1 285 ? -22.642 -3.426 13.203 1.00 87.12 285 ILE A N 1
ATOM 2423 C CA . ILE A 1 285 ? -23.856 -3.029 12.490 1.00 87.12 285 ILE A CA 1
ATOM 2424 C C . ILE A 1 285 ? -23.457 -2.490 11.109 1.00 87.12 285 ILE A C 1
ATOM 2426 O O . ILE A 1 285 ? -22.676 -1.534 11.003 1.00 87.12 285 ILE A O 1
ATOM 2430 N N . GLU A 1 286 ? -24.023 -3.095 10.057 1.00 84.50 286 GLU A N 1
ATOM 2431 C CA . GLU A 1 286 ? -23.853 -2.709 8.641 1.00 84.50 286 GLU A CA 1
ATOM 2432 C C . GLU A 1 286 ? -22.379 -2.655 8.187 1.00 84.50 286 GLU A C 1
ATOM 2434 O O . GLU A 1 286 ? -22.008 -1.807 7.374 1.00 84.50 286 GLU A O 1
ATOM 2439 N N . ASP A 1 287 ? -21.514 -3.493 8.776 1.00 78.88 287 ASP A N 1
ATOM 2440 C CA . ASP A 1 287 ? -20.058 -3.521 8.550 1.00 78.88 287 ASP A CA 1
ATOM 2441 C C . ASP A 1 287 ? -19.370 -2.148 8.681 1.00 78.88 287 ASP A C 1
ATOM 2443 O O . ASP A 1 287 ? -18.307 -1.878 8.103 1.00 78.88 287 ASP A O 1
ATOM 2447 N N . LYS A 1 288 ? -19.996 -1.234 9.430 1.00 81.75 288 LYS A N 1
ATOM 2448 C CA . LYS A 1 288 ? -19.594 0.174 9.483 1.00 81.75 288 LYS A CA 1
ATOM 2449 C C . LYS A 1 288 ? -19.216 0.621 10.879 1.00 81.75 288 LYS A C 1
ATOM 2451 O O . LYS A 1 288 ? -18.217 1.329 11.033 1.00 81.75 288 LYS A O 1
ATOM 2456 N N . PHE A 1 289 ? -20.000 0.216 11.872 1.00 87.94 289 PHE A N 1
ATOM 2457 C CA . PHE A 1 289 ? -19.775 0.548 13.271 1.00 87.94 289 PHE A CA 1
ATOM 2458 C C . PHE A 1 289 ? -19.749 -0.721 14.103 1.00 87.94 289 PHE A C 1
ATOM 2460 O O . PHE A 1 289 ? -20.548 -1.621 13.872 1.00 87.94 289 PHE A O 1
ATOM 2467 N N . VAL A 1 290 ? -18.825 -0.775 15.055 1.00 88.44 290 VAL A N 1
ATOM 2468 C CA . VAL A 1 290 ? -18.816 -1.778 16.120 1.00 88.44 290 VAL A CA 1
ATOM 2469 C C . VAL A 1 290 ? -19.390 -1.098 17.355 1.00 88.44 290 VAL A C 1
ATOM 2471 O O . VAL A 1 290 ? -18.995 0.035 17.654 1.00 88.44 290 VAL A O 1
ATOM 2474 N N . CYS A 1 291 ? -20.367 -1.741 17.982 1.00 91.88 291 CYS A N 1
ATOM 2475 C CA . CYS A 1 291 ? -20.988 -1.310 19.230 1.00 91.88 291 CYS A CA 1
ATOM 2476 C C . CYS A 1 291 ? -20.553 -2.223 20.371 1.00 91.88 291 CYS A C 1
ATOM 2478 O O . CYS A 1 291 ? -20.377 -3.424 20.144 1.00 91.88 291 CYS A O 1
ATOM 2480 N N . ASP A 1 292 ? -20.423 -1.664 21.575 1.00 92.94 292 ASP A N 1
ATOM 2481 C CA . ASP A 1 292 ? -19.945 -2.412 22.743 1.00 92.94 292 ASP A CA 1
ATOM 2482 C C . ASP A 1 292 ? -20.912 -3.545 23.075 1.00 92.94 292 ASP A C 1
ATOM 2484 O O . ASP A 1 292 ? -20.496 -4.698 23.177 1.00 92.94 292 ASP A O 1
ATOM 2488 N N . PHE A 1 293 ? -22.214 -3.239 23.105 1.00 94.94 293 PHE A N 1
ATOM 2489 C CA . PHE A 1 293 ? -23.274 -4.237 23.196 1.00 94.94 293 PHE A CA 1
ATOM 2490 C C . PHE A 1 293 ? -24.451 -3.901 22.285 1.00 94.94 293 PHE A C 1
ATOM 2492 O O . PHE A 1 293 ? -24.757 -2.740 22.009 1.00 94.94 293 PHE A O 1
ATOM 2499 N N . VAL A 1 294 ? -25.160 -4.930 21.835 1.00 95.81 294 VAL A N 1
ATOM 2500 C CA . VAL A 1 294 ? -26.427 -4.783 21.118 1.00 95.81 294 VAL A CA 1
ATOM 2501 C C . VAL A 1 294 ? -27.462 -5.774 21.627 1.00 95.81 294 VAL A C 1
ATOM 2503 O O . VAL A 1 294 ? -27.131 -6.882 22.045 1.00 95.81 294 VAL A O 1
ATOM 2506 N N . ILE A 1 295 ? -28.732 -5.398 21.513 1.00 95.38 295 ILE A N 1
ATOM 2507 C CA . ILE A 1 295 ? -29.895 -6.267 21.702 1.00 95.38 295 ILE A CA 1
ATOM 2508 C C . ILE A 1 295 ? -30.601 -6.344 20.342 1.00 95.38 295 ILE A C 1
ATOM 2510 O O . ILE A 1 295 ? -31.477 -5.517 20.055 1.00 95.38 295 ILE A O 1
ATOM 2514 N N . PRO A 1 296 ? -30.203 -7.286 19.459 1.00 91.00 296 PRO A N 1
ATOM 2515 C CA . PRO A 1 296 ? -30.630 -7.282 18.060 1.00 91.00 296 PRO A CA 1
ATOM 2516 C C . PRO A 1 296 ? -32.145 -7.380 17.893 1.00 91.00 296 PRO A C 1
ATOM 2518 O O . PRO A 1 296 ? -32.715 -6.692 17.050 1.00 91.00 296 PRO A O 1
ATOM 2521 N N . THR A 1 297 ? -32.803 -8.166 18.749 1.00 90.25 297 THR A N 1
ATOM 2522 C CA . THR A 1 297 ? -34.257 -8.378 18.717 1.00 90.25 297 THR A CA 1
ATOM 2523 C C . THR A 1 297 ? -35.054 -7.089 18.918 1.00 90.25 297 THR A C 1
ATOM 2525 O O . THR A 1 297 ? -36.149 -6.971 18.387 1.00 90.25 297 THR A O 1
ATOM 2528 N N . HIS A 1 298 ? -34.501 -6.104 19.634 1.00 92.69 298 HIS A N 1
ATOM 2529 C CA . HIS A 1 298 ? -35.165 -4.825 19.916 1.00 92.69 298 HIS A CA 1
ATOM 2530 C C . HIS A 1 298 ? -34.540 -3.646 19.146 1.00 92.69 298 HIS A C 1
ATOM 2532 O O . HIS A 1 298 ? -34.999 -2.508 19.280 1.00 92.69 298 HIS A O 1
ATOM 2538 N N . LYS A 1 299 ? -33.503 -3.902 18.330 1.00 93.69 299 LYS A N 1
ATOM 2539 C CA . LYS A 1 299 ? -32.652 -2.892 17.675 1.00 93.69 299 LYS A CA 1
ATOM 2540 C C . LYS A 1 299 ? -32.143 -1.823 18.653 1.00 93.69 299 LYS A C 1
ATOM 2542 O O . LYS A 1 299 ? -32.264 -0.624 18.401 1.00 93.69 299 LYS A O 1
ATOM 2547 N N . ILE A 1 300 ? -31.574 -2.261 19.774 1.00 96.44 300 ILE A N 1
ATOM 2548 C CA . ILE A 1 300 ? -30.940 -1.378 20.764 1.00 96.44 300 ILE A CA 1
ATOM 2549 C C . ILE A 1 300 ? -29.425 -1.572 20.684 1.00 96.44 300 ILE A C 1
ATOM 2551 O O . ILE A 1 300 ? -28.954 -2.707 20.704 1.00 96.44 300 ILE A O 1
ATOM 2555 N N . ALA A 1 301 ? -28.676 -0.479 20.579 1.00 96.75 301 ALA A N 1
ATOM 2556 C CA . ALA A 1 301 ? -27.221 -0.450 20.685 1.00 96.75 301 ALA A CA 1
ATOM 2557 C C . ALA A 1 301 ? -26.828 0.280 21.974 1.00 96.75 301 ALA A C 1
ATOM 2559 O O . ALA A 1 301 ? -27.436 1.295 22.313 1.00 96.75 301 ALA A O 1
ATOM 2560 N N . ILE A 1 302 ? -25.839 -0.242 22.690 1.00 97.12 302 ILE A N 1
ATOM 2561 C CA . ILE A 1 302 ? -25.365 0.282 23.971 1.00 97.12 302 ILE A CA 1
ATOM 2562 C C . ILE A 1 302 ? -23.869 0.566 23.843 1.00 97.12 302 ILE A C 1
ATOM 2564 O O . ILE A 1 302 ? -23.114 -0.287 23.373 1.00 97.12 302 ILE A O 1
ATOM 2568 N N . GLU A 1 303 ? -23.462 1.760 24.265 1.00 96.75 303 GLU A N 1
ATOM 2569 C CA . GLU A 1 303 ? -22.070 2.209 24.302 1.00 96.75 303 GLU A CA 1
ATOM 2570 C C . GLU A 1 303 ? -21.677 2.574 25.738 1.00 96.75 303 GLU A C 1
ATOM 2572 O O . GLU A 1 303 ? -22.416 3.285 26.432 1.00 96.75 303 GLU A O 1
ATOM 2577 N N . CYS A 1 304 ? -20.509 2.106 26.163 1.00 96.00 304 CYS A N 1
ATOM 2578 C CA . CYS A 1 304 ? -19.899 2.408 27.451 1.00 96.00 304 CYS A CA 1
ATOM 2579 C C . CYS A 1 304 ? -18.781 3.438 27.245 1.00 96.00 304 CYS A C 1
ATOM 2581 O O . CYS A 1 304 ? -17.653 3.112 26.878 1.00 96.00 304 CYS A O 1
ATOM 2583 N N . ASP A 1 305 ? -19.091 4.706 27.492 1.00 95.75 305 ASP A N 1
ATOM 2584 C CA . ASP A 1 305 ? -18.215 5.823 27.168 1.00 95.75 305 ASP A CA 1
ATOM 2585 C C . ASP A 1 305 ? -17.296 6.195 28.334 1.00 95.75 305 ASP A C 1
ATOM 2587 O O . ASP A 1 305 ? -17.743 6.683 29.370 1.00 95.75 305 ASP A O 1
ATOM 2591 N N . GLY A 1 306 ? -15.981 6.081 28.143 1.00 94.81 306 GLY A N 1
ATOM 2592 C CA . GLY A 1 306 ? -15.018 6.672 29.076 1.00 94.81 306 GLY A CA 1
ATOM 2593 C C . GLY A 1 306 ? -15.178 8.197 29.161 1.00 94.81 306 GLY A C 1
ATOM 2594 O O . GLY A 1 306 ? -15.142 8.878 28.127 1.00 94.81 306 GLY A O 1
ATOM 2595 N N . ASP A 1 307 ? -15.290 8.736 30.380 1.00 94.38 307 ASP A N 1
ATOM 2596 C CA . ASP A 1 307 ? -15.610 10.152 30.638 1.00 94.38 307 ASP A CA 1
ATOM 2597 C C . ASP A 1 307 ? -14.661 11.111 29.904 1.00 94.38 307 ASP A C 1
ATOM 2599 O O . ASP A 1 307 ? -15.093 12.087 29.287 1.00 94.38 307 ASP A O 1
ATOM 2603 N N . TYR A 1 308 ? -13.359 10.810 29.931 1.00 93.62 308 TYR A N 1
ATOM 2604 C CA . TYR A 1 308 ? -12.322 11.627 29.299 1.00 93.62 308 TYR A CA 1
ATOM 2605 C C . TYR A 1 308 ? -12.411 11.622 27.768 1.00 93.62 308 TYR A C 1
ATOM 2607 O O . TYR A 1 308 ? -12.382 12.680 27.134 1.00 93.62 308 TYR A O 1
ATOM 2615 N N . TRP A 1 309 ? -12.507 10.435 27.160 1.00 91.50 309 TRP A N 1
ATOM 2616 C CA . TRP A 1 309 ? -12.421 10.267 25.705 1.00 91.50 309 TRP A CA 1
ATOM 2617 C C . TRP A 1 309 ? -13.640 10.829 24.983 1.00 91.50 309 TRP A C 1
ATOM 2619 O O . TRP A 1 309 ? -13.498 11.431 23.916 1.00 91.50 309 TRP A O 1
ATOM 2629 N N . HIS A 1 310 ? -14.814 10.649 25.584 1.00 92.94 310 HIS A N 1
ATOM 2630 C CA . HIS A 1 310 ? -16.091 11.122 25.059 1.00 92.94 310 HIS A CA 1
ATOM 2631 C C . HIS A 1 310 ? -16.489 12.496 25.606 1.00 92.94 310 HIS A C 1
ATOM 2633 O O . HIS A 1 310 ? -17.522 13.025 25.205 1.00 92.94 310 HIS A O 1
ATOM 2639 N N . ALA A 1 311 ? -15.643 13.090 26.460 1.00 94.19 311 ALA A N 1
ATOM 2640 C CA . ALA A 1 311 ? -15.829 14.403 27.067 1.00 94.19 311 ALA A CA 1
ATOM 2641 C C . ALA A 1 311 ? -17.212 14.552 27.710 1.00 94.19 311 ALA A C 1
ATOM 2643 O O . ALA A 1 311 ? -18.053 15.323 27.243 1.00 94.19 311 ALA A O 1
ATOM 2644 N N . ASN A 1 312 ? -17.431 13.797 28.789 1.00 94.12 312 ASN A N 1
ATOM 2645 C CA . ASN A 1 312 ? -18.661 13.868 29.569 1.00 94.12 312 ASN A CA 1
ATOM 2646 C C . ASN A 1 312 ? -18.992 15.332 29.922 1.00 94.12 312 ASN A C 1
ATOM 2648 O O . ASN A 1 312 ? -18.205 15.966 30.630 1.00 94.12 3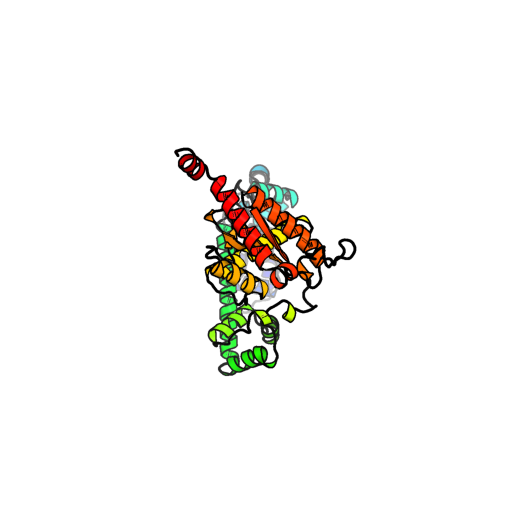12 ASN A O 1
ATOM 2652 N N . PRO A 1 313 ? -20.147 15.869 29.486 1.00 92.62 313 PRO A N 1
ATOM 2653 C CA . PRO A 1 313 ? -20.504 17.270 29.702 1.00 92.62 313 PRO A CA 1
ATOM 2654 C C . PRO A 1 313 ? -20.723 17.626 31.179 1.00 92.62 313 PRO A C 1
ATOM 2656 O O . PRO A 1 313 ? -20.715 18.802 31.523 1.00 92.62 313 PRO A O 1
ATOM 2659 N N . LYS A 1 314 ? -20.900 16.633 32.066 1.00 92.94 314 LYS A N 1
ATOM 2660 C CA . LYS A 1 314 ? -20.960 16.840 33.524 1.00 92.94 314 LYS A CA 1
ATOM 2661 C C . LYS A 1 314 ? -19.582 17.127 34.140 1.00 92.94 314 LYS A C 1
ATOM 2663 O O . LYS A 1 314 ? -19.519 17.596 35.269 1.00 92.94 314 LYS A O 1
ATOM 2668 N N . ILE A 1 315 ? -18.496 16.802 33.432 1.00 92.00 315 ILE A N 1
ATOM 2669 C CA . ILE A 1 315 ? -17.109 16.884 33.926 1.00 92.00 315 ILE A CA 1
ATOM 2670 C C . ILE A 1 315 ? -16.283 17.880 33.102 1.00 92.00 315 ILE A C 1
ATOM 2672 O O . ILE A 1 315 ? -15.455 18.599 33.655 1.00 92.00 315 ILE A O 1
ATOM 2676 N N . TYR A 1 316 ? -16.492 17.925 31.785 1.00 92.50 316 TYR A N 1
ATOM 2677 C CA . TYR A 1 316 ? -15.703 18.727 30.854 1.00 92.50 316 TYR A CA 1
ATOM 2678 C C . TYR A 1 316 ? -16.533 19.857 30.245 1.00 92.50 316 TYR A C 1
ATOM 2680 O O . TYR A 1 316 ? -17.605 19.623 29.689 1.00 92.50 316 TYR A O 1
ATOM 2688 N N . ASP A 1 317 ? -15.987 21.075 30.271 1.00 90.50 317 ASP A N 1
ATOM 2689 C CA . ASP A 1 317 ? -16.566 22.217 29.566 1.00 90.50 317 ASP A CA 1
ATOM 2690 C C . ASP A 1 317 ? -16.368 22.076 28.049 1.00 90.50 317 ASP A C 1
ATOM 2692 O O . ASP A 1 317 ? -15.250 21.930 27.544 1.00 90.50 317 ASP A O 1
ATOM 2696 N N . SER A 1 318 ? -17.475 22.187 27.317 1.00 86.81 318 SER A N 1
ATOM 2697 C CA . SER A 1 318 ? -17.534 22.211 25.856 1.00 86.81 318 SER A CA 1
ATOM 2698 C C . SER A 1 318 ? -16.596 23.234 25.196 1.00 86.81 318 SER A C 1
ATOM 2700 O O . SER A 1 318 ? -16.086 22.971 24.099 1.00 86.81 318 SER A O 1
ATOM 2702 N N . ASN A 1 319 ? -16.314 24.361 25.859 1.00 88.12 319 ASN A N 1
ATOM 2703 C CA . ASN A 1 319 ? -15.421 25.398 25.337 1.00 88.12 319 ASN A CA 1
ATOM 2704 C C . ASN A 1 319 ? -13.939 25.009 25.438 1.00 88.12 319 ASN A C 1
ATOM 2706 O O . ASN A 1 319 ? -13.127 25.474 24.634 1.00 88.12 319 ASN A O 1
ATOM 2710 N N . ASN A 1 320 ? -13.586 24.102 26.354 1.00 91.19 320 ASN A N 1
ATOM 2711 C CA . ASN A 1 320 ? -12.203 23.736 26.664 1.00 91.19 320 ASN A CA 1
ATOM 2712 C C . ASN A 1 320 ? -11.855 22.283 26.288 1.00 91.19 320 ASN A C 1
ATOM 2714 O O . ASN A 1 320 ? -11.091 21.598 26.965 1.00 91.19 320 ASN A O 1
ATOM 2718 N N . LEU A 1 321 ? -12.428 21.789 25.187 1.00 92.12 321 LEU A N 1
ATOM 2719 C CA . LEU A 1 321 ? -12.152 20.438 24.698 1.00 92.12 321 LEU A CA 1
ATOM 2720 C C . LEU A 1 321 ? -10.923 20.383 23.789 1.00 92.12 321 LEU A C 1
ATOM 2722 O O . LEU A 1 321 ? -10.746 21.206 22.878 1.00 92.12 321 LEU A O 1
ATOM 2726 N N . ASN A 1 322 ? -10.120 19.334 23.964 1.00 92.56 322 ASN A N 1
ATOM 2727 C CA . ASN A 1 322 ? -8.991 19.067 23.083 1.00 92.56 322 ASN A CA 1
ATOM 2728 C C . ASN A 1 322 ? -9.454 18.552 21.703 1.00 92.56 322 ASN A C 1
ATOM 2730 O O . ASN A 1 322 ? -10.597 18.133 21.495 1.00 92.56 322 ASN A O 1
ATOM 2734 N N . ASN A 1 323 ? -8.547 18.571 20.723 1.00 89.19 323 ASN A N 1
ATOM 2735 C CA . ASN A 1 323 ? -8.864 18.169 19.348 1.00 89.19 323 ASN A CA 1
ATOM 2736 C C . ASN A 1 323 ? -9.343 16.712 19.224 1.00 89.19 323 ASN A C 1
ATOM 2738 O O . ASN A 1 323 ? -10.110 16.400 18.311 1.00 89.19 323 ASN A O 1
ATOM 2742 N N . THR A 1 324 ? -8.891 15.823 20.109 1.00 89.31 324 THR A N 1
ATOM 2743 C CA . THR A 1 324 ? -9.301 14.413 20.124 1.00 89.31 324 THR A CA 1
ATOM 2744 C C . THR A 1 324 ? -10.749 14.286 20.586 1.00 89.31 324 THR A C 1
ATOM 2746 O O . THR A 1 324 ? -11.552 13.682 19.877 1.00 89.31 324 THR A O 1
ATOM 2749 N N . GLN A 1 325 ? -11.104 14.935 21.695 1.00 92.31 325 GLN A N 1
ATOM 2750 C CA . GLN A 1 325 ? -12.465 14.978 22.239 1.00 92.31 325 GLN A CA 1
ATOM 2751 C C . GLN A 1 325 ? -13.452 15.582 21.235 1.00 92.31 325 GLN A C 1
ATOM 2753 O O . GLN A 1 325 ? -14.473 14.973 20.920 1.00 92.31 325 GLN A O 1
ATOM 2758 N N . LYS A 1 326 ? -13.107 16.727 20.627 1.00 91.81 326 LYS A N 1
ATOM 2759 C CA . LYS A 1 326 ? -13.940 17.376 19.596 1.00 91.81 326 LYS A CA 1
ATOM 2760 C C . LYS A 1 326 ? -14.240 16.439 18.420 1.00 91.81 326 LYS A C 1
ATOM 2762 O O . LYS A 1 326 ? -15.386 16.333 17.985 1.00 91.81 326 LYS A O 1
ATOM 2767 N N . LYS A 1 327 ? -13.226 15.726 17.916 1.00 90.25 327 LYS A N 1
ATOM 2768 C CA . LYS A 1 327 ? -13.395 14.739 16.833 1.00 90.25 327 LYS A CA 1
ATOM 2769 C C . LYS A 1 327 ? -14.219 13.531 17.265 1.00 90.25 327 LYS A C 1
ATOM 2771 O O . LYS A 1 327 ? -14.995 13.014 16.459 1.00 90.25 327 LYS A O 1
ATOM 2776 N N . LYS A 1 328 ? -14.041 13.073 18.505 1.00 91.25 328 LYS A N 1
ATOM 2777 C CA . LYS A 1 328 ? -14.769 11.927 19.046 1.00 91.25 328 LYS A CA 1
ATOM 2778 C C . LYS A 1 328 ? -16.263 12.235 19.138 1.00 91.25 328 LYS A C 1
ATOM 2780 O O . LYS A 1 328 ? -17.032 11.548 18.478 1.00 91.25 328 LYS A O 1
ATOM 2785 N N . ILE A 1 329 ? -16.637 13.368 19.737 1.00 92.25 329 ILE A N 1
ATOM 2786 C CA . ILE A 1 329 ? -18.028 13.856 19.787 1.00 92.25 329 ILE A CA 1
ATOM 2787 C C . ILE A 1 329 ? -18.657 13.933 18.387 1.00 92.25 329 ILE A C 1
ATOM 2789 O O . ILE A 1 329 ? -19.797 13.516 18.188 1.00 92.25 329 ILE A O 1
ATOM 2793 N N . GLN A 1 330 ? -17.938 14.468 17.394 1.00 92.31 330 GLN A N 1
ATOM 2794 C CA . GLN A 1 330 ? -18.446 14.533 16.015 1.00 92.31 330 GLN A CA 1
ATOM 2795 C C . GLN A 1 330 ? -18.681 13.140 15.417 1.00 92.31 330 GLN A C 1
ATOM 2797 O O . GLN A 1 330 ? -19.668 12.924 14.711 1.00 92.31 330 GLN A O 1
ATOM 2802 N N . THR A 1 331 ? -17.780 12.200 15.699 1.00 88.81 331 THR A N 1
ATOM 2803 C CA . THR A 1 331 ? -17.878 10.816 15.222 1.00 88.81 331 THR A CA 1
ATOM 2804 C C . THR A 1 331 ? -19.036 10.082 15.892 1.00 88.81 331 THR A C 1
ATOM 2806 O O . THR A 1 331 ? -19.791 9.404 15.195 1.00 88.81 331 THR A O 1
ATOM 2809 N N . ASP A 1 332 ? -19.220 10.266 17.198 1.00 92.88 332 ASP A N 1
ATOM 2810 C CA . ASP A 1 332 ? -20.306 9.657 17.970 1.00 92.88 332 ASP A CA 1
ATOM 2811 C C . ASP A 1 332 ? -21.664 10.188 17.487 1.00 92.88 332 ASP A C 1
ATOM 2813 O O . ASP A 1 332 ? -22.523 9.404 17.094 1.00 92.88 332 ASP A O 1
ATOM 2817 N N . LYS A 1 333 ? -21.809 11.511 17.307 1.00 93.50 333 LYS A N 1
ATOM 2818 C CA . LYS A 1 333 ? -23.012 12.118 16.697 1.00 93.50 333 LYS A CA 1
ATOM 2819 C C . LYS A 1 333 ? -23.330 11.546 15.312 1.00 93.50 333 LYS A C 1
ATOM 2821 O O . LYS A 1 333 ? -24.497 11.349 14.966 1.00 93.50 333 LYS A O 1
ATOM 2826 N N . PHE A 1 334 ? -22.306 11.298 14.493 1.00 93.06 334 PHE A N 1
ATOM 2827 C CA . PHE A 1 334 ? -22.488 10.691 13.176 1.00 93.06 334 PHE A CA 1
ATOM 2828 C C . PHE A 1 334 ? -22.923 9.222 13.272 1.00 93.06 334 PHE A C 1
ATOM 2830 O O . PHE A 1 334 ? -23.814 8.809 12.524 1.00 93.06 334 PHE A O 1
ATOM 2837 N N . LYS A 1 335 ? -22.323 8.450 14.186 1.00 93.12 335 LYS A N 1
ATOM 2838 C CA . LYS A 1 335 ? -22.693 7.057 14.468 1.00 93.12 335 LYS A CA 1
ATOM 2839 C C . LYS A 1 335 ? -24.143 6.976 14.941 1.00 93.12 335 LYS A C 1
ATOM 2841 O O . LYS A 1 335 ? -24.925 6.259 14.321 1.00 93.12 335 LYS A O 1
ATOM 2846 N N . ASP A 1 336 ? -24.526 7.783 15.923 1.00 94.19 336 ASP A N 1
ATOM 2847 C CA . ASP A 1 336 ? -25.878 7.811 16.486 1.00 94.19 336 ASP A CA 1
ATOM 2848 C C . ASP A 1 336 ? -26.921 8.157 15.422 1.00 94.19 336 ASP A C 1
ATOM 2850 O O . ASP A 1 336 ? -27.918 7.451 15.263 1.00 94.19 336 ASP A O 1
ATOM 2854 N N . LYS A 1 337 ? -26.664 9.194 14.612 1.00 94.94 337 LYS A N 1
ATOM 2855 C CA . LYS A 1 337 ? -27.552 9.575 13.504 1.00 94.94 337 LYS A CA 1
ATOM 2856 C C . LYS A 1 337 ? -27.676 8.460 12.464 1.00 94.94 337 LYS A C 1
ATOM 2858 O O . LYS A 1 337 ? -28.773 8.196 11.975 1.00 94.94 337 LYS A O 1
ATOM 2863 N N . TYR A 1 338 ? -26.569 7.807 12.113 1.00 93.88 338 TYR A N 1
ATOM 2864 C CA . TYR A 1 338 ? -26.582 6.711 11.147 1.00 93.88 338 TYR A CA 1
ATOM 2865 C C . TYR A 1 338 ? -27.377 5.507 11.664 1.00 93.88 338 TYR A C 1
ATOM 2867 O O . TYR A 1 338 ? -28.220 4.980 10.940 1.00 93.88 338 TYR A O 1
ATOM 2875 N N . LEU A 1 339 ? -27.138 5.098 12.912 1.00 94.31 339 LEU A N 1
ATOM 2876 C CA . LEU A 1 339 ? -27.831 3.981 13.552 1.00 94.31 339 LEU A CA 1
ATOM 2877 C C . LEU A 1 339 ? -29.328 4.276 13.716 1.00 94.31 339 LEU A C 1
ATOM 2879 O O . LEU A 1 339 ? -30.155 3.438 13.349 1.00 94.31 339 LEU A O 1
ATOM 2883 N N . LYS A 1 340 ? -29.685 5.499 14.126 1.00 94.12 340 LYS A N 1
ATOM 2884 C CA . LYS A 1 340 ? -31.078 5.964 14.192 1.00 94.12 340 LYS A CA 1
ATOM 2885 C C . LYS A 1 340 ? -31.789 5.862 12.846 1.00 94.12 340 LYS A C 1
ATOM 2887 O O . LYS A 1 340 ? -32.883 5.308 12.776 1.00 94.12 340 LYS A O 1
ATOM 2892 N N . ASN A 1 341 ? -31.148 6.300 11.761 1.00 93.19 341 ASN A N 1
ATOM 2893 C CA . ASN A 1 341 ? -31.698 6.179 10.404 1.00 93.19 341 ASN A CA 1
ATOM 2894 C C . ASN A 1 341 ? -31.869 4.718 9.943 1.00 93.19 341 ASN A C 1
ATOM 2896 O O . ASN A 1 341 ? -32.623 4.453 9.012 1.00 93.19 341 ASN A O 1
ATOM 2900 N N . LYS A 1 342 ? -31.179 3.770 10.585 1.00 91.62 342 LYS A N 1
ATOM 2901 C CA . LYS A 1 342 ? -31.311 2.321 10.364 1.00 91.62 342 LYS A CA 1
ATOM 2902 C C . LYS A 1 342 ? -32.297 1.650 11.338 1.00 91.62 342 LYS A C 1
ATOM 2904 O O . LYS A 1 342 ? -32.429 0.425 11.339 1.00 91.62 342 LYS A O 1
ATOM 2909 N N . GLY A 1 343 ? -33.005 2.436 12.152 1.00 93.00 343 GLY A N 1
ATOM 2910 C CA . GLY A 1 343 ? -34.023 1.972 13.101 1.00 93.00 343 GLY A CA 1
ATOM 2911 C C . GLY A 1 343 ? -33.483 1.537 14.466 1.00 93.00 343 GLY A C 1
ATOM 2912 O O . GLY A 1 343 ? -34.249 1.020 15.288 1.00 93.00 343 GLY A O 1
ATOM 2913 N N . TRP A 1 344 ? -32.190 1.742 14.722 1.00 95.44 344 TRP A N 1
ATOM 2914 C CA . TRP A 1 344 ? -31.579 1.457 16.016 1.00 95.44 344 TRP A CA 1
ATOM 2915 C C . TRP A 1 344 ? -31.782 2.616 16.991 1.00 95.44 344 TRP A C 1
ATOM 2917 O O . TRP A 1 344 ? -31.713 3.781 16.603 1.00 95.44 344 TRP A O 1
ATOM 2927 N N . VAL A 1 345 ? -31.992 2.307 18.268 1.00 96.00 345 VAL A N 1
ATOM 2928 C CA . VAL A 1 345 ? -31.845 3.292 19.351 1.00 96.00 345 VAL A CA 1
ATOM 2929 C C . VAL A 1 345 ? -30.493 3.072 20.003 1.00 96.00 345 VAL A C 1
ATOM 2931 O O . VAL A 1 345 ? -30.150 1.942 20.338 1.00 96.00 345 VAL A O 1
ATOM 2934 N N . VAL A 1 346 ? -29.730 4.153 20.153 1.00 96.50 346 VAL A N 1
ATOM 2935 C CA . VAL A 1 346 ? -28.413 4.129 20.791 1.00 96.50 346 VAL A CA 1
ATOM 2936 C C . VAL A 1 346 ? -28.546 4.678 22.206 1.00 96.50 346 VAL A C 1
ATOM 2938 O O . VAL A 1 346 ? -29.014 5.801 22.388 1.00 96.50 346 VAL A O 1
ATOM 2941 N N . LEU A 1 347 ? -28.141 3.884 23.192 1.00 97.00 347 LEU A N 1
ATOM 2942 C CA . LEU A 1 347 ? -27.970 4.296 24.580 1.00 97.00 347 LEU A CA 1
ATOM 2943 C C . LEU A 1 347 ? -26.477 4.451 24.856 1.00 97.00 347 LEU A C 1
ATOM 2945 O O . LEU A 1 347 ? -25.703 3.525 24.629 1.00 97.00 347 LEU A O 1
ATOM 2949 N N . ARG A 1 348 ? -26.079 5.625 25.341 1.00 96.31 348 ARG A N 1
ATOM 2950 C CA . ARG A 1 348 ? -24.701 5.920 25.732 1.00 96.31 348 ARG A CA 1
ATOM 2951 C C . ARG A 1 348 ? -24.664 6.145 27.237 1.00 96.31 348 ARG A C 1
ATOM 2953 O O . ARG A 1 348 ? -25.449 6.949 27.739 1.00 96.31 348 ARG A O 1
ATOM 2960 N N . PHE A 1 349 ? -23.794 5.420 27.930 1.00 97.31 349 PHE A N 1
ATOM 2961 C CA . PHE A 1 349 ? -23.609 5.527 29.375 1.00 97.31 349 PHE A CA 1
ATOM 2962 C C . PHE A 1 349 ? -22.175 5.933 29.668 1.00 97.31 349 PHE A C 1
ATOM 2964 O O . PHE A 1 349 ? -21.240 5.249 29.249 1.00 97.31 349 PHE A O 1
ATOM 2971 N N . PHE A 1 350 ? -22.005 7.034 30.391 1.00 97.38 350 PHE A N 1
ATOM 2972 C CA . PHE A 1 350 ? -20.677 7.487 30.779 1.00 97.38 350 PHE A CA 1
ATOM 2973 C C . PHE A 1 350 ? -20.089 6.618 31.896 1.00 97.38 350 PHE A C 1
ATOM 2975 O O . PHE A 1 350 ? -20.816 6.081 32.730 1.00 97.38 350 PHE A O 1
ATOM 2982 N N . GLU A 1 351 ? -18.763 6.517 31.954 1.00 96.38 351 GLU A N 1
ATOM 2983 C CA . GLU A 1 351 ? -18.031 5.762 32.977 1.00 96.38 351 GLU A CA 1
ATOM 2984 C C . GLU A 1 351 ? -18.488 6.113 34.398 1.00 96.38 351 GLU A C 1
ATOM 2986 O O . GLU A 1 351 ? -18.784 5.219 35.193 1.00 96.38 351 GLU A O 1
ATOM 2991 N N . SER A 1 352 ? -18.604 7.404 34.702 1.00 95.12 352 SER A N 1
ATOM 2992 C CA . SER A 1 352 ? -19.115 7.887 35.984 1.00 95.12 352 SER A CA 1
ATOM 2993 C C . SER A 1 352 ? -20.541 7.424 36.298 1.00 95.12 352 SER A C 1
ATOM 2995 O O . SER A 1 352 ? -20.834 7.172 37.463 1.00 95.12 352 SER A O 1
ATOM 2997 N N . GLU A 1 353 ? -21.413 7.271 35.299 1.00 95.44 353 GLU A N 1
ATOM 2998 C CA . GLU A 1 353 ? -22.784 6.769 35.478 1.00 95.44 353 GLU A CA 1
ATOM 2999 C C . GLU A 1 353 ? -22.776 5.262 35.740 1.00 95.44 353 GLU A C 1
ATOM 3001 O O . GLU A 1 353 ? -23.388 4.799 36.698 1.00 95.44 353 GLU A O 1
ATOM 3006 N N . ILE A 1 354 ? -21.996 4.505 34.964 1.00 95.44 354 ILE A N 1
ATOM 3007 C CA . ILE A 1 354 ? -21.858 3.049 35.123 1.00 95.44 354 ILE A CA 1
ATOM 3008 C C . ILE A 1 354 ? -21.276 2.699 36.499 1.00 95.44 354 ILE A C 1
ATOM 3010 O O . ILE A 1 354 ? -21.701 1.727 37.117 1.00 95.44 354 ILE A O 1
ATOM 3014 N N . LYS A 1 355 ? -20.307 3.481 36.991 1.00 94.00 355 LYS A N 1
ATOM 3015 C CA . LYS A 1 355 ? -19.641 3.223 38.276 1.00 94.00 355 LYS A CA 1
ATOM 3016 C C . LYS A 1 355 ? -20.441 3.702 39.488 1.00 94.00 355 LYS A C 1
ATOM 3018 O O . LYS A 1 355 ? -20.364 3.062 40.531 1.00 94.00 355 LYS A O 1
ATOM 3023 N N . LYS A 1 356 ? -21.159 4.829 39.390 1.00 94.50 356 LYS A N 1
ATOM 3024 C CA . LYS A 1 356 ? -21.853 5.437 40.544 1.00 94.50 356 LYS A CA 1
ATOM 3025 C C . LYS A 1 356 ? -23.321 5.044 40.648 1.00 94.50 356 LYS A C 1
ATOM 3027 O O . LYS A 1 356 ? -23.804 4.872 41.760 1.00 94.50 356 LYS A O 1
ATOM 3032 N N . THR A 1 357 ? -24.022 4.926 39.520 1.00 94.62 357 THR A N 1
ATOM 3033 C CA . THR A 1 357 ? -25.450 4.576 39.476 1.00 94.62 357 THR A CA 1
ATOM 3034 C C . THR A 1 357 ? -25.739 3.452 38.462 1.00 94.62 357 THR A C 1
ATOM 3036 O O . THR A 1 357 ? -26.531 3.626 37.527 1.00 94.62 357 THR A O 1
ATOM 3039 N N . PRO A 1 358 ? -25.119 2.261 38.623 1.00 93.12 358 PRO A N 1
ATOM 3040 C CA . PRO A 1 358 ? -25.289 1.146 37.688 1.00 93.12 358 PRO A CA 1
ATOM 3041 C C . PRO A 1 358 ? -26.752 0.694 37.530 1.00 93.12 358 PRO A C 1
ATOM 3043 O O . PRO A 1 358 ? -27.194 0.391 36.417 1.00 93.12 358 PRO A O 1
ATOM 3046 N N . GLU A 1 359 ? -27.537 0.719 38.608 1.00 94.19 359 GLU A N 1
ATOM 3047 C CA . GLU A 1 359 ? -28.963 0.379 38.597 1.00 94.19 359 GLU A CA 1
ATOM 3048 C C . GLU A 1 359 ? -29.787 1.332 37.718 1.00 94.19 359 GLU A C 1
ATOM 3050 O O . GLU A 1 359 ? -30.696 0.904 37.008 1.00 94.19 359 GLU A O 1
ATOM 3055 N N . GLU A 1 360 ? -29.464 2.626 37.687 1.00 95.38 360 GLU A N 1
ATOM 3056 C CA . GLU A 1 360 ? -30.160 3.570 36.805 1.00 95.38 360 GLU A CA 1
ATOM 3057 C C . GLU A 1 360 ? -29.884 3.269 35.330 1.00 95.38 360 GLU A C 1
ATOM 3059 O O . GLU A 1 360 ? -30.770 3.413 34.479 1.00 95.38 360 GLU A O 1
ATOM 3064 N N . CYS A 1 361 ? -28.662 2.832 35.018 1.00 95.44 361 CYS A N 1
ATOM 3065 C CA . CYS A 1 361 ? -28.277 2.457 33.664 1.00 95.44 361 CYS A CA 1
ATOM 3066 C C . CYS A 1 361 ? -29.072 1.235 33.189 1.00 95.44 361 CYS A C 1
ATOM 3068 O O . CYS A 1 361 ? -29.654 1.261 32.100 1.00 95.44 361 CYS A O 1
ATOM 3070 N N . ILE A 1 362 ? -29.167 0.191 34.021 1.00 95.88 362 ILE A N 1
ATOM 3071 C CA . ILE A 1 362 ? -29.895 -1.029 33.652 1.00 95.88 362 ILE A CA 1
ATOM 3072 C C . ILE A 1 362 ? -31.407 -0.794 33.565 1.00 95.88 362 ILE A C 1
ATOM 3074 O O . ILE A 1 362 ? -32.047 -1.281 32.631 1.00 95.88 362 ILE A O 1
ATOM 3078 N N . ASN A 1 363 ? -31.966 0.043 34.446 1.00 95.75 363 ASN A N 1
ATOM 3079 C CA . ASN A 1 363 ? -33.378 0.427 34.405 1.00 95.75 363 ASN A CA 1
ATOM 3080 C C . ASN A 1 363 ? -33.733 1.139 33.090 1.00 95.75 363 ASN A C 1
ATOM 3082 O O . ASN A 1 363 ? -34.778 0.861 32.497 1.00 95.75 363 ASN A O 1
ATOM 3086 N N . LYS A 1 364 ? -32.850 2.012 32.580 1.00 96.81 364 LYS A N 1
ATOM 3087 C CA . LYS A 1 364 ? -33.026 2.658 31.265 1.00 96.81 364 LYS A CA 1
ATOM 3088 C C . LYS A 1 364 ? -33.054 1.637 30.125 1.00 96.81 364 LYS A C 1
ATOM 3090 O O . LYS A 1 364 ? -33.893 1.754 29.232 1.00 96.81 364 LYS A O 1
ATOM 3095 N N . ILE A 1 365 ? -32.178 0.631 30.164 1.00 96.06 365 ILE A N 1
ATOM 3096 C CA . ILE A 1 365 ? -32.149 -0.446 29.162 1.00 96.06 365 ILE A CA 1
ATOM 3097 C C . ILE A 1 365 ? -33.455 -1.252 29.211 1.00 96.06 365 ILE A C 1
ATOM 3099 O O . ILE A 1 365 ? -34.098 -1.438 28.179 1.00 96.06 365 ILE A O 1
ATOM 3103 N N . GLN A 1 366 ? -33.881 -1.692 30.398 1.00 95.56 366 GLN A N 1
ATOM 3104 C CA . GLN A 1 366 ? -35.103 -2.487 30.573 1.00 95.56 366 GLN A CA 1
ATOM 3105 C C . GLN A 1 366 ? -36.359 -1.728 30.140 1.00 95.56 366 GLN A C 1
ATOM 3107 O O . GLN A 1 366 ? -37.193 -2.287 29.424 1.00 95.56 366 GLN A O 1
ATOM 3112 N N . LYS A 1 367 ? -36.467 -0.446 30.508 1.00 95.56 367 LYS A N 1
ATOM 3113 C CA . LYS A 1 367 ? -37.564 0.424 30.072 1.00 95.56 367 LYS A CA 1
ATOM 3114 C C . LYS A 1 367 ? -37.652 0.479 28.546 1.00 95.56 367 LYS A C 1
ATOM 3116 O O . LYS A 1 367 ? -38.723 0.260 27.990 1.00 95.56 367 LYS A O 1
ATOM 3121 N N . LEU A 1 368 ? -36.523 0.685 27.867 1.00 94.56 368 LEU A N 1
ATOM 3122 C CA . LEU A 1 368 ? -36.496 0.754 26.407 1.00 94.56 368 LEU A CA 1
ATOM 3123 C C . LEU A 1 368 ? -36.841 -0.591 25.744 1.00 94.56 368 LEU A C 1
ATOM 3125 O O . LEU A 1 368 ? -37.516 -0.617 24.715 1.00 94.56 368 LEU A O 1
ATOM 3129 N N . ILE A 1 369 ? -36.406 -1.714 26.324 1.00 93.50 369 ILE A N 1
ATOM 3130 C CA . ILE A 1 369 ? -36.809 -3.054 25.867 1.00 93.50 369 ILE A CA 1
ATOM 3131 C C . ILE A 1 369 ? -38.334 -3.198 25.940 1.00 93.50 369 ILE A C 1
ATOM 3133 O O . ILE A 1 369 ? -38.944 -3.662 24.977 1.00 93.50 369 ILE A O 1
ATOM 3137 N N . LEU A 1 370 ? -38.954 -2.782 27.048 1.00 92.00 370 LEU A N 1
ATOM 3138 C CA . LEU A 1 370 ? -40.404 -2.860 27.239 1.00 92.00 370 LEU A CA 1
ATOM 3139 C C . LEU A 1 370 ? -41.163 -1.979 26.234 1.00 92.00 370 LEU A C 1
ATOM 3141 O O . LEU A 1 370 ? -42.074 -2.464 25.567 1.00 92.00 370 LEU A O 1
ATOM 3145 N N . GLU A 1 371 ? -40.740 -0.727 26.051 1.00 90.50 371 GLU A N 1
ATOM 3146 C CA . GLU A 1 371 ? -41.306 0.192 25.048 1.00 90.50 371 GLU A CA 1
ATOM 3147 C C . GLU A 1 371 ? -41.229 -0.392 23.622 1.00 90.50 371 GLU A C 1
ATOM 3149 O O . GLU A 1 371 ? -42.156 -0.253 22.816 1.00 90.50 371 GLU A O 1
ATOM 3154 N N . ARG A 1 372 ? -40.137 -1.100 23.304 1.00 86.81 372 ARG A N 1
ATOM 3155 C CA . ARG A 1 372 ? -39.949 -1.774 22.010 1.00 86.81 372 ARG A CA 1
ATOM 3156 C C . ARG A 1 372 ? -40.786 -3.042 21.842 1.00 86.81 372 ARG A C 1
ATOM 3158 O O . ARG A 1 372 ? -41.166 -3.338 20.714 1.00 86.81 372 ARG A O 1
ATOM 3165 N N . LYS A 1 373 ? -41.102 -3.762 22.922 1.00 81.75 373 LYS A N 1
ATOM 3166 C CA . LYS A 1 373 ? -42.063 -4.880 22.884 1.00 81.75 373 LYS A CA 1
ATOM 3167 C C . LYS A 1 373 ? -43.480 -4.380 22.606 1.00 81.75 373 LYS A C 1
ATOM 3169 O O . LYS A 1 373 ? -44.135 -4.879 21.704 1.00 81.75 373 LYS A O 1
ATOM 3174 N N . ILE A 1 374 ? -43.915 -3.328 23.302 1.00 71.81 374 ILE A N 1
ATOM 3175 C CA . ILE A 1 374 ? -45.268 -2.758 23.150 1.00 71.81 374 ILE A CA 1
ATOM 3176 C C . ILE A 1 374 ? -45.486 -2.167 21.748 1.00 71.81 374 ILE A C 1
ATOM 3178 O O . ILE A 1 374 ? -46.586 -2.196 21.212 1.00 71.81 374 ILE A O 1
ATOM 3182 N N . SER A 1 375 ? -44.439 -1.647 21.110 1.00 64.31 375 SER A N 1
ATOM 3183 C CA . SER A 1 375 ? -44.526 -1.122 19.739 1.00 64.31 375 SER A CA 1
ATOM 3184 C C . SER A 1 375 ? -44.455 -2.198 18.644 1.00 64.31 375 SER A C 1
ATOM 3186 O O . SER A 1 375 ? -44.566 -1.864 17.462 1.00 64.31 375 SER A O 1
ATOM 3188 N N . ASN A 1 376 ? -44.303 -3.479 18.998 1.00 62.12 376 ASN A N 1
ATOM 3189 C CA . ASN A 1 376 ? -44.312 -4.585 18.046 1.00 62.12 376 ASN A CA 1
ATOM 3190 C C . ASN A 1 376 ? -45.768 -4.950 17.666 1.00 62.12 376 ASN A C 1
ATOM 3192 O O . ASN A 1 376 ? -46.556 -5.291 18.551 1.00 62.12 376 ASN A O 1
ATOM 3196 N N . PRO A 1 377 ? -46.162 -4.912 16.376 1.00 58.22 377 PRO A N 1
ATOM 3197 C CA . PRO A 1 377 ? -47.557 -5.112 15.964 1.00 58.22 377 PRO A CA 1
ATOM 3198 C C . PRO A 1 377 ? -48.177 -6.447 16.405 1.00 58.22 377 PRO A C 1
ATOM 3200 O O . PRO A 1 377 ? -49.378 -6.502 16.654 1.00 58.22 377 PRO A O 1
ATOM 3203 N N . LEU A 1 378 ? -47.371 -7.510 16.525 1.00 56.97 378 LEU A N 1
ATOM 3204 C CA . LEU A 1 378 ? -47.839 -8.829 16.969 1.00 56.97 378 LEU A CA 1
ATOM 3205 C C . LEU A 1 378 ? -48.249 -8.857 18.450 1.00 56.97 378 LEU A C 1
ATOM 3207 O O . LEU A 1 378 ? -49.249 -9.488 18.781 1.00 56.97 378 LEU A O 1
ATOM 3211 N N . ASP A 1 379 ? -47.530 -8.149 19.322 1.00 54.72 379 ASP A N 1
ATOM 3212 C CA . ASP A 1 379 ? -47.821 -8.136 20.761 1.00 54.72 379 ASP A CA 1
ATOM 3213 C C . ASP A 1 379 ? -49.061 -7.273 21.070 1.00 54.72 379 ASP A C 1
ATOM 3215 O O . ASP A 1 379 ? -49.879 -7.633 21.916 1.00 54.72 379 ASP A O 1
ATOM 3219 N N . ASN A 1 380 ? -49.287 -6.195 20.306 1.00 53.12 380 ASN A N 1
ATOM 3220 C CA . ASN A 1 380 ? -50.533 -5.415 20.377 1.00 53.12 380 ASN A CA 1
ATOM 3221 C C . ASN A 1 380 ? -51.764 -6.197 19.895 1.00 53.12 380 ASN A C 1
ATOM 3223 O O . ASN A 1 380 ? -52.870 -5.947 20.371 1.00 53.12 380 ASN A O 1
ATOM 3227 N N . LEU A 1 381 ? -51.601 -7.147 18.969 1.00 53.31 381 LEU A N 1
ATOM 3228 C CA . LEU A 1 381 ? -52.700 -8.006 18.516 1.00 53.31 381 LEU A CA 1
ATOM 3229 C C . LEU A 1 381 ? -53.085 -9.075 19.552 1.00 53.31 381 LEU A C 1
ATOM 3231 O O . LEU A 1 381 ? -54.246 -9.477 19.604 1.00 53.31 381 LEU A O 1
ATOM 3235 N N . LEU A 1 382 ? -52.124 -9.542 20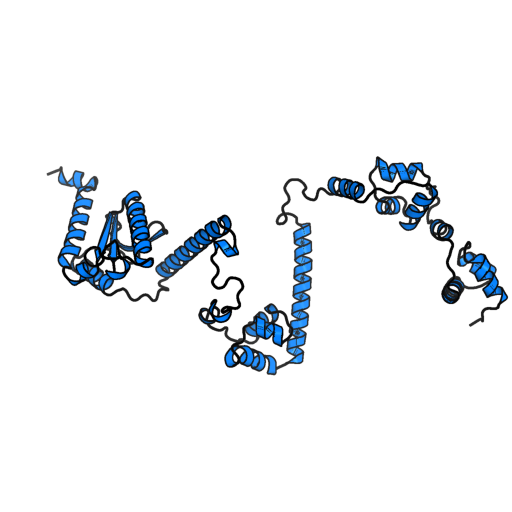.354 1.00 55.59 382 LEU A N 1
ATOM 3236 C CA . LEU A 1 382 ? -52.344 -10.540 21.405 1.00 55.59 382 LEU A CA 1
ATOM 3237 C C . LEU A 1 382 ? -52.921 -9.917 22.685 1.00 55.59 382 LEU A C 1
ATOM 3239 O O . LEU A 1 382 ? -53.780 -10.525 23.315 1.00 55.59 382 LEU A O 1
ATOM 3243 N N . ASN A 1 383 ? -52.515 -8.691 23.029 1.00 54.00 383 ASN A N 1
ATOM 3244 C CA . ASN A 1 383 ? -52.986 -7.999 24.234 1.00 54.00 383 ASN A CA 1
ATOM 3245 C C . ASN A 1 383 ? -54.375 -7.345 24.087 1.00 54.00 383 ASN A C 1
ATOM 3247 O O . ASN A 1 383 ? -55.014 -7.072 25.094 1.00 54.00 383 ASN A O 1
ATOM 3251 N N . ASN A 1 384 ? -54.867 -7.126 22.861 1.00 53.84 384 ASN A N 1
ATOM 3252 C CA . ASN A 1 384 ? -56.210 -6.582 22.589 1.00 53.84 384 ASN A CA 1
ATOM 3253 C C . ASN A 1 384 ? -57.299 -7.667 22.423 1.00 53.84 384 ASN A C 1
ATOM 3255 O O . ASN A 1 384 ? -58.384 -7.380 21.920 1.00 53.84 384 ASN A O 1
ATOM 3259 N N . LYS A 1 385 ? -57.008 -8.924 22.784 1.00 49.66 385 LYS A N 1
ATOM 3260 C CA . LYS A 1 385 ? -57.945 -10.062 22.710 1.00 49.66 385 LYS A CA 1
ATOM 3261 C C . LYS A 1 385 ? -58.440 -10.555 24.079 1.00 49.66 385 LYS A C 1
ATOM 3263 O O . LYS A 1 385 ? -58.954 -11.670 24.152 1.00 49.66 385 LYS A O 1
ATOM 3268 N N . ILE A 1 386 ? -58.282 -9.758 25.135 1.00 37.16 386 ILE A N 1
ATOM 3269 C CA . ILE A 1 386 ? -58.785 -10.070 26.482 1.00 37.16 386 ILE A CA 1
ATOM 3270 C C . ILE A 1 386 ? -59.967 -9.169 26.804 1.00 37.16 386 ILE A C 1
ATOM 3272 O O . ILE A 1 386 ? -59.830 -7.945 26.580 1.00 37.16 386 ILE A O 1
#

pLDDT: mean 84.22, std 12.83, range [37.16, 97.38]

Secondary structure (DSSP, 8-state):
-PPPPHHHHHHHHHHHTTS-HHHHHHHTT--HHHHHHHHHHTT----HHHHHHTT-SS-----HHHHHIIIIIT---HHHHHHHHTS-HHHHHHHHHHTTPPPPPHHHHHHHHHHHS-TT-TT--TTT-HHHHHHHHHHHHHHHHHHHHHHHHHHHHHGGGHHHHHHIIIIIS---HHHHHHHTTS-HHHHHHHHHHTT-PPPPTTTTSHHHHGGGSTTTT--HHHHH-HHHHHHHHHHHHHHHHHHHHHHHHTT----PPPHHHHHHHHHHHHTT---EEEEEETTTEEEEEEEGGGTEEEEEE-TTTTT-TTTS-GGG--HHHHHHHHHHHHHHHHHHHTTPEEEEEEHHHHHH-HHHHHHHHHHHHHHHHHTSHHHHHHHTT-